Protein AF-0000000080703141 (afdb_homodimer)

InterPro domains:
  IPR023451 Thymidylate synthase/dCMP hydroxymethylase domain [PF00303] (3-202)
  IPR036926 Thymidylate synthase/dCMP hydroxymethylase superfamily [G3DSA:3.30.572.10] (2-92)
  IPR036926 Thymidylate synthase/dCMP hydroxymethylase superfamily [G3DSA:3.30.572.10] (93-211)
  IPR036926 Thymidylate synthase/dCMP hydroxymethylase superfamily [SSF55831] (1-202)
  IPR045097 Thymidylate synthase/dCMP hydroxymethylase [PTHR11548] (96-200)

Secondary structure (DSSP, 8-state):
--HHHHHHHHHHHHPEEE--TT--EEEEEEEEEEE-HHHHHHHHHHS---HHHHHHHHHHHHTT---HHHHHHTT--THHHH-HHHHHHHHHHHTTHHHHHHHHHHH----TT-EEE---SS---S---SEEEEEEEEETTEEEEEEEESSEETTTHHHHHHHHHHHHHHTSSS-EEEEEEEEEEEEEEGGGHHHHHHHHTT-TT--PPP--/--HHHHHHHHHHHHPEEE--TT--EEEEEEEEEEE-HHHHHHHHHHS---HHHHHHHHHHHHTT---HHHHHHTT--THHHH-HHHHHHHHHHHTTHHHHHHHHHHH----TT-EEE---SS---S---SEEEEEEEEETTEEEEEEEESSEETTTHHHHHHHHHHHHHHTSSS-EEEEEEEEEEEEEEGGGHHHHHHHHTT-TT--PPP--

Organism: NCBI:txid868129

pLDDT: mean 88.82, std 12.3, range [45.34, 98.88]

Radius of gyration: 21.4 Å; Cα contacts (8 Å, |Δi|>4): 773; chains: 2; bounding box: 47×64×56 Å

Structure (mmCIF, N/CA/C/O backbone):
data_AF-0000000080703141-model_v1
#
loop_
_entity.id
_entity.type
_entity.pdbx_descripti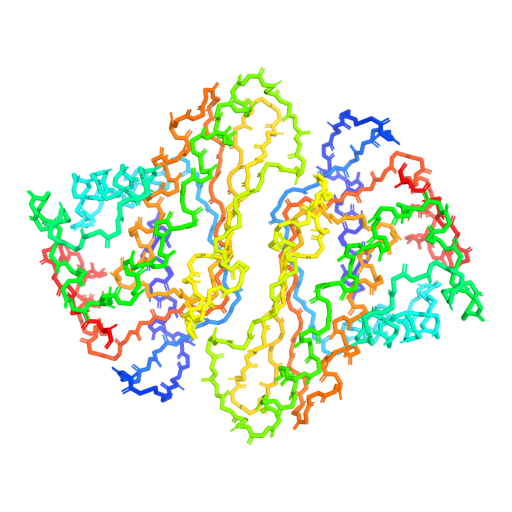on
1 polymer 'Thymidylate synthase'
#
loop_
_atom_site.group_PDB
_atom_site.id
_atom_site.type_symbol
_atom_site.l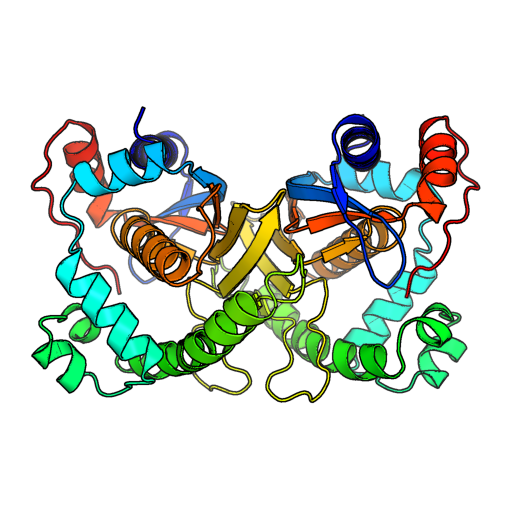abel_atom_id
_atom_site.label_alt_id
_atom_site.label_comp_id
_atom_site.label_asym_id
_atom_site.label_entity_id
_atom_site.label_seq_id
_atom_site.pdbx_PDB_ins_code
_atom_site.Cartn_x
_atom_site.Cartn_y
_atom_site.Cartn_z
_atom_site.occupancy
_atom_site.B_iso_or_equiv
_atom_site.auth_seq_id
_atom_site.auth_comp_id
_atom_site.auth_asym_id
_atom_site.auth_atom_id
_atom_site.pdbx_PDB_model_num
ATOM 1 N N . MET A 1 1 ? 0.731 23.016 -11.422 1 76.44 1 MET A N 1
ATOM 2 C CA . MET A 1 1 ? -0.541 22.891 -10.719 1 76.44 1 MET A CA 1
ATOM 3 C C . MET A 1 1 ? -0.381 22.062 -9.453 1 76.44 1 MET A C 1
ATOM 5 O O . MET A 1 1 ? 0.388 21.094 -9.43 1 76.44 1 MET A O 1
ATOM 9 N N . ASN A 1 2 ? -0.905 22.594 -8.273 1 91.88 2 ASN A N 1
ATOM 10 C CA . ASN A 1 2 ? -0.81 21.953 -6.969 1 91.88 2 ASN A CA 1
ATOM 11 C C . ASN A 1 2 ? -1.52 20.594 -6.953 1 91.88 2 ASN A C 1
ATOM 13 O O . ASN A 1 2 ? -2.746 20.547 -7.043 1 91.88 2 ASN A O 1
ATOM 17 N N . LYS A 1 3 ? -0.773 19.5 -6.887 1 95.69 3 LYS A N 1
ATOM 18 C CA . LYS A 1 3 ? -1.3 18.141 -7.004 1 95.69 3 LYS A CA 1
ATOM 19 C C . LYS A 1 3 ? -2.262 17.828 -5.859 1 95.69 3 LYS A C 1
ATOM 21 O O . LYS A 1 3 ? -3.152 16.984 -6.008 1 95.69 3 LYS A O 1
ATOM 26 N N . TYR A 1 4 ? -1.999 18.453 -4.758 1 94.88 4 TYR A N 1
ATOM 27 C CA . TYR A 1 4 ? -2.93 18.297 -3.646 1 94.88 4 TYR A CA 1
ATOM 28 C C . TYR A 1 4 ? -4.289 18.906 -3.984 1 94.88 4 TYR A C 1
ATOM 30 O O . TYR A 1 4 ? -5.328 18.281 -3.744 1 94.88 4 TYR A O 1
ATOM 38 N N . TYR A 1 5 ? -4.293 20.062 -4.516 1 95 5 TYR A N 1
ATOM 39 C CA . TYR A 1 5 ? -5.539 20.688 -4.926 1 95 5 TYR A CA 1
ATOM 40 C C . TYR A 1 5 ? -6.242 19.875 -6.004 1 95 5 TYR A C 1
ATOM 42 O O . TYR A 1 5 ? -7.473 19.797 -6.035 1 95 5 TYR A O 1
ATOM 50 N N . GLN A 1 6 ? -5.484 19.297 -6.84 1 96.81 6 GLN A N 1
ATOM 51 C CA . GLN A 1 6 ? -6.066 18.469 -7.895 1 96.81 6 GLN A CA 1
ATOM 52 C C . GLN A 1 6 ? -6.832 17.297 -7.309 1 96.81 6 GLN A C 1
ATOM 54 O O . GLN A 1 6 ? -7.906 16.938 -7.797 1 96.81 6 GLN A O 1
ATOM 59 N N . ILE A 1 7 ? -6.23 16.641 -6.297 1 97.38 7 ILE A N 1
ATOM 60 C CA . ILE A 1 7 ? -6.902 15.508 -5.676 1 97.38 7 ILE A CA 1
ATOM 61 C C . ILE A 1 7 ? -8.18 15.977 -4.988 1 97.38 7 ILE A C 1
ATOM 63 O O . ILE A 1 7 ? -9.211 15.305 -5.055 1 97.38 7 ILE A O 1
ATOM 67 N N . LEU A 1 8 ? -8.117 17.109 -4.281 1 96.75 8 LEU A N 1
ATOM 68 C CA . LEU A 1 8 ? -9.312 17.656 -3.654 1 96.75 8 LEU A CA 1
ATOM 69 C C . LEU A 1 8 ? -10.406 17.906 -4.691 1 96.75 8 LEU A C 1
ATOM 71 O O . LEU A 1 8 ? -11.555 17.516 -4.488 1 96.75 8 LEU A O 1
ATOM 75 N N . ASP A 1 9 ? -10.023 18.531 -5.727 1 97.81 9 ASP A N 1
ATOM 76 C CA . ASP A 1 9 ? -10.969 18.844 -6.793 1 97.81 9 ASP A CA 1
ATOM 77 C C . ASP A 1 9 ? -11.57 17.562 -7.383 1 97.81 9 ASP A C 1
ATOM 79 O O . ASP A 1 9 ? -12.766 17.516 -7.672 1 97.81 9 ASP A O 1
ATOM 83 N N . LYS A 1 10 ? -10.742 16.578 -7.594 1 98.5 10 LYS A N 1
ATOM 84 C CA . LYS A 1 10 ? -11.203 15.312 -8.133 1 98.5 10 LYS A CA 1
ATOM 85 C C . LYS A 1 10 ? -12.242 14.672 -7.223 1 98.5 10 LYS A C 1
ATOM 87 O O . LYS A 1 10 ? -13.266 14.156 -7.695 1 98.5 10 LYS A O 1
ATOM 92 N N . ILE A 1 11 ? -11.977 14.672 -5.93 1 98.31 11 ILE A N 1
ATOM 93 C CA . ILE A 1 11 ? -12.922 14.109 -4.973 1 98.31 11 ILE A CA 1
ATOM 94 C C . ILE A 1 11 ? -14.25 14.867 -5.051 1 98.31 11 ILE A C 1
ATOM 96 O O . ILE A 1 11 ? -15.32 14.258 -5.051 1 98.31 11 ILE A O 1
ATOM 100 N N . LEU A 1 12 ? -14.172 16.203 -5.098 1 97.94 12 LEU A N 1
ATOM 101 C CA . LEU A 1 12 ? -15.375 17.016 -5.137 1 97.94 12 LEU A C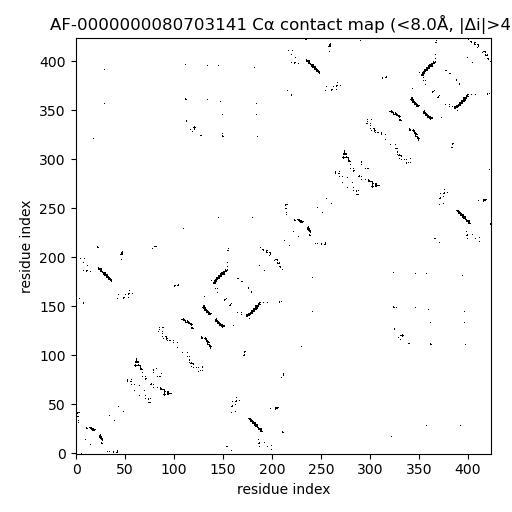A 1
ATOM 102 C C . LEU A 1 12 ? -16.203 16.719 -6.387 1 97.94 12 LEU A C 1
ATOM 104 O O . LEU A 1 12 ? -17.422 16.672 -6.328 1 97.94 12 LEU A O 1
ATOM 108 N N . LYS A 1 13 ? -15.602 16.469 -7.457 1 98 13 LYS A N 1
ATOM 109 C CA . LYS A 1 13 ? -16.281 16.344 -8.75 1 98 13 LYS A CA 1
ATOM 110 C C . LYS A 1 13 ? -16.688 14.898 -9.008 1 98 13 LYS A C 1
ATOM 112 O O . LYS A 1 13 ? -17.734 14.656 -9.609 1 98 13 LYS A O 1
ATOM 117 N N . GLN A 1 14 ? -15.852 13.961 -8.57 1 98 14 GLN A N 1
ATOM 118 C CA . GLN A 1 14 ? -16.062 12.586 -9.008 1 98 14 GLN A CA 1
ATOM 119 C C . GLN A 1 14 ? -16.312 11.656 -7.824 1 98 14 GLN A C 1
ATOM 121 O O . GLN A 1 14 ? -16.625 10.484 -8.008 1 98 14 GLN A O 1
ATOM 126 N N . GLY A 1 15 ? -16.109 12.125 -6.617 1 97.56 15 GLY A N 1
ATOM 127 C CA . GLY A 1 15 ? -16.25 11.281 -5.441 1 97.56 15 GLY A CA 1
ATOM 128 C C . GLY A 1 15 ? -17.656 10.742 -5.258 1 97.56 15 GLY A C 1
ATOM 129 O O . GLY A 1 15 ? -18.625 11.43 -5.543 1 97.56 15 GLY A O 1
ATOM 130 N N . LYS A 1 16 ? -17.797 9.547 -4.84 1 96.12 16 LYS A N 1
ATOM 131 C CA . LYS A 1 16 ? -19.062 8.945 -4.457 1 96.12 16 LYS A CA 1
ATOM 132 C C . LYS A 1 16 ? -19.359 9.188 -2.979 1 96.12 16 LYS A C 1
ATOM 134 O O . LYS A 1 16 ? -18.453 9.406 -2.186 1 96.12 16 LYS A O 1
ATOM 139 N N . ILE A 1 17 ? -20.609 9.062 -2.697 1 94.12 17 ILE A N 1
ATOM 140 C CA . ILE A 1 17 ? -21.016 9.344 -1.323 1 94.12 17 ILE A CA 1
ATOM 141 C C . ILE A 1 17 ? -21.141 8.031 -0.549 1 94.12 17 ILE A C 1
ATOM 143 O O . ILE A 1 17 ? -21.672 7.043 -1.065 1 94.12 17 ILE A O 1
ATOM 147 N N . GLN A 1 18 ? -20.562 8.016 0.561 1 90.75 18 GLN A N 1
ATOM 148 C CA . GLN A 1 18 ? -20.703 6.898 1.492 1 90.75 18 GLN A CA 1
ATOM 149 C C . GLN A 1 18 ? -21.188 7.383 2.857 1 90.75 18 GLN A C 1
ATOM 151 O O . GLN A 1 18 ? -20.703 8.391 3.369 1 90.75 18 GLN A O 1
ATOM 156 N N . ASP A 1 19 ? -22.125 6.641 3.34 1 84.69 19 ASP A N 1
ATOM 157 C CA . ASP A 1 19 ? -22.562 6.918 4.707 1 84.69 19 ASP A CA 1
ATOM 158 C C . ASP A 1 19 ? -21.547 6.402 5.719 1 84.69 19 ASP A C 1
ATOM 160 O O . ASP A 1 19 ? -20.984 5.316 5.551 1 84.69 19 ASP A O 1
ATOM 164 N N . ASN A 1 20 ? -21.266 7.207 6.621 1 77.06 20 ASN A N 1
ATOM 165 C CA . ASN A 1 20 ? -20.312 6.852 7.668 1 77.06 20 ASN A CA 1
ATOM 166 C C . ASN A 1 20 ? -20.781 7.328 9.039 1 77.06 20 ASN A C 1
ATOM 168 O O . ASN A 1 20 ? -21.578 8.266 9.133 1 77.06 20 ASN A O 1
ATOM 172 N N . LYS A 1 21 ? -20.359 6.625 10.078 1 71.19 21 LYS A N 1
ATOM 173 C CA . LYS A 1 21 ? -20.734 6.957 11.445 1 71.19 21 LYS A CA 1
ATOM 174 C C . LYS A 1 21 ? -20.344 8.391 11.797 1 71.19 21 LYS A C 1
ATOM 176 O O . LYS A 1 21 ? -21.094 9.094 12.469 1 71.19 21 LYS A O 1
ATOM 181 N N . LYS A 1 22 ? -19.234 8.875 11.336 1 70.19 22 LYS A N 1
ATOM 182 C CA . LYS A 1 22 ? -18.703 10.188 11.688 1 70.19 22 LYS A CA 1
ATOM 183 C C . LYS A 1 22 ? -19.203 11.258 10.734 1 70.19 22 LYS A C 1
ATOM 185 O O . LYS A 1 22 ? -18.812 12.422 10.828 1 70.19 22 LYS A O 1
ATOM 190 N N . GLY A 1 23 ? -20.062 10.805 9.797 1 78.69 23 GLY A N 1
ATOM 191 C CA . GLY A 1 23 ? -20.547 11.688 8.75 1 78.69 23 GLY A CA 1
ATOM 192 C C . GLY A 1 23 ? -20.297 11.156 7.352 1 78.69 23 GLY A C 1
ATOM 193 O O . GLY A 1 23 ? -19.312 10.445 7.125 1 78.69 23 GLY A O 1
ATOM 194 N N . ASN A 1 24 ? -21.156 11.609 6.535 1 91 24 ASN A N 1
ATOM 195 C CA . ASN A 1 24 ? -21 11.18 5.152 1 91 24 ASN A CA 1
ATOM 196 C C . ASN A 1 24 ? -19.688 11.656 4.551 1 91 24 ASN A C 1
ATOM 198 O O . ASN A 1 24 ? -19.156 12.695 4.957 1 91 24 ASN A O 1
ATOM 202 N N . ILE A 1 25 ? -19.172 10.852 3.693 1 94.44 25 ILE A N 1
ATOM 203 C CA . ILE A 1 25 ? -17.922 11.227 3.029 1 94.44 25 ILE A CA 1
ATOM 204 C C . ILE A 1 25 ? -18.109 11.156 1.516 1 94.44 25 ILE A C 1
ATOM 206 O O . ILE A 1 25 ? -18.953 10.414 1.02 1 94.44 25 ILE A O 1
ATOM 210 N N . HIS A 1 26 ? -17.406 12.039 0.833 1 97.06 26 HIS A N 1
ATOM 211 C CA . HIS A 1 26 ? -17.125 11.867 -0.587 1 97.06 26 HIS A CA 1
ATOM 212 C C . HIS A 1 26 ? -15.773 11.195 -0.805 1 97.06 26 HIS A C 1
ATOM 214 O O . HIS A 1 26 ? -14.734 11.719 -0.393 1 97.06 26 HIS A O 1
ATOM 220 N N . TYR A 1 27 ? -15.82 10.016 -1.486 1 97.44 27 TYR A N 1
ATOM 221 C CA . TYR A 1 27 ? -14.578 9.242 -1.479 1 97.44 27 TYR A CA 1
ATOM 222 C C . TYR A 1 27 ? -14.203 8.805 -2.889 1 97.44 27 TYR A C 1
ATOM 224 O O . TYR A 1 27 ? -15.055 8.742 -3.777 1 97.44 27 TYR A O 1
ATOM 232 N N . LEU A 1 28 ? -12.984 8.648 -3.115 1 98.06 28 LEU A N 1
ATOM 233 C CA . LEU A 1 28 ? -12.375 7.914 -4.219 1 98.06 28 LEU A CA 1
ATOM 234 C C . LEU A 1 28 ? -11.531 6.754 -3.703 1 98.06 28 LEU A C 1
ATOM 236 O O . LEU A 1 28 ? -11.016 6.801 -2.584 1 98.06 28 LEU A O 1
ATOM 240 N N . LEU A 1 29 ? -11.508 5.664 -4.504 1 98.25 29 LEU A N 1
ATOM 241 C CA . LEU A 1 29 ? -10.727 4.5 -4.105 1 98.25 29 LEU A CA 1
ATOM 242 C C . LEU A 1 29 ? -9.5 4.34 -5 1 98.25 29 LEU A C 1
ATOM 244 O O . LEU A 1 29 ? -9.555 4.641 -6.195 1 98.25 29 LEU A O 1
ATOM 248 N N . ASN A 1 30 ? -8.375 3.906 -4.387 1 98.38 30 ASN A N 1
ATOM 249 C CA . ASN A 1 30 ? -7.172 3.465 -5.082 1 98.38 30 ASN A CA 1
ATOM 250 C C . ASN A 1 30 ? -6.555 4.594 -5.902 1 98.38 30 ASN A C 1
ATOM 252 O O . ASN A 1 30 ? -6.148 4.383 -7.047 1 98.38 30 ASN A O 1
ATOM 256 N N . GLU A 1 31 ? -6.547 5.805 -5.359 1 98.62 31 GLU A N 1
ATOM 257 C CA . GLU A 1 31 ? -5.816 6.906 -5.977 1 98.62 31 GLU A CA 1
ATOM 258 C C . GLU A 1 31 ? -4.324 6.82 -5.672 1 98.62 31 GLU A C 1
ATOM 260 O O . GLU A 1 31 ? -3.924 6.285 -4.637 1 98.62 31 GLU A O 1
ATOM 265 N N . GLN A 1 32 ? -3.553 7.219 -6.598 1 98.62 32 GLN A N 1
ATOM 266 C CA . GLN A 1 32 ? -2.113 7.316 -6.379 1 98.62 32 GLN A CA 1
ATOM 267 C C . GLN A 1 32 ? -1.623 8.75 -6.57 1 98.62 32 GLN A C 1
ATOM 269 O O . GLN A 1 32 ? -1.967 9.398 -7.559 1 98.62 32 GLN A O 1
ATOM 274 N N . LEU A 1 33 ? -0.915 9.273 -5.621 1 98.31 33 LEU A N 1
ATOM 275 C CA . LEU A 1 33 ? -0.336 10.617 -5.648 1 98.31 33 LEU A CA 1
ATOM 276 C C . LEU A 1 33 ? 1.188 10.547 -5.648 1 98.31 33 LEU A C 1
ATOM 278 O O . LEU A 1 33 ? 1.797 10.156 -4.652 1 98.31 33 LEU A O 1
ATOM 282 N N . SER A 1 34 ? 1.793 10.883 -6.758 1 98.31 34 SER A N 1
ATOM 283 C CA . SER A 1 34 ? 3.246 10.93 -6.891 1 98.31 34 SER A CA 1
ATOM 284 C C . SER A 1 34 ? 3.762 12.359 -6.859 1 98.31 34 SER A C 1
ATOM 286 O O . SER A 1 34 ? 3.389 13.18 -7.703 1 98.31 34 SER A O 1
ATOM 288 N N . LEU A 1 35 ? 4.629 12.641 -5.953 1 98.56 35 LEU A N 1
ATOM 289 C CA . LEU A 1 35 ? 5.07 14.008 -5.695 1 98.56 35 LEU A CA 1
ATOM 290 C C . LEU A 1 35 ? 6.578 14.133 -5.867 1 98.56 35 LEU A C 1
ATOM 292 O O . LEU A 1 35 ? 7.344 13.391 -5.25 1 98.56 35 LEU A O 1
ATOM 296 N N . LEU A 1 36 ? 6.957 15.078 -6.77 1 98.25 36 LEU A N 1
ATOM 297 C CA . LEU A 1 36 ? 8.352 15.5 -6.852 1 98.25 36 LEU A CA 1
ATOM 298 C C . LEU A 1 36 ? 8.648 16.609 -5.855 1 98.25 36 LEU A C 1
ATOM 300 O O . LEU A 1 36 ? 7.723 17.203 -5.281 1 98.25 36 LEU A O 1
ATOM 304 N N . PRO A 1 37 ? 9.922 16.812 -5.582 1 97.5 37 PRO A N 1
ATOM 305 C CA . PRO A 1 37 ? 10.266 17.859 -4.613 1 97.5 37 PRO A CA 1
ATOM 306 C C . PRO A 1 37 ? 9.578 19.188 -4.91 1 97.5 37 PRO A C 1
ATOM 308 O O . PRO A 1 37 ? 9.125 19.875 -3.986 1 97.5 37 PRO A O 1
ATOM 311 N N . ALA A 1 38 ? 9.43 19.531 -6.152 1 96.5 38 ALA A N 1
ATOM 312 C CA . ALA A 1 38 ? 8.758 20.781 -6.516 1 96.5 38 ALA A CA 1
ATOM 313 C C . ALA A 1 38 ? 7.289 20.75 -6.109 1 96.5 38 ALA A C 1
ATOM 315 O O . ALA A 1 38 ? 6.738 21.766 -5.676 1 96.5 38 ALA A O 1
ATOM 316 N N . ASP A 1 39 ? 6.645 19.641 -6.246 1 97 39 ASP A N 1
ATOM 317 C CA . ASP A 1 39 ? 5.25 19.484 -5.832 1 97 39 ASP A CA 1
ATOM 318 C C . ASP A 1 39 ? 5.102 19.672 -4.324 1 97 39 ASP A C 1
ATOM 320 O O . ASP A 1 39 ? 4.121 20.266 -3.865 1 97 39 ASP A O 1
ATOM 324 N N . LEU A 1 40 ? 6.039 19.125 -3.578 1 96.19 40 LEU A N 1
ATOM 325 C CA . LEU A 1 40 ? 6.016 19.25 -2.125 1 96.19 40 LEU A CA 1
ATOM 326 C C . LEU A 1 40 ? 6.086 20.719 -1.704 1 96.19 40 LEU A C 1
ATOM 328 O O . LEU A 1 40 ? 5.34 21.156 -0.822 1 96.19 40 LEU A O 1
ATOM 332 N N . LEU A 1 41 ? 6.953 21.438 -2.33 1 92.94 41 LEU A N 1
ATOM 333 C CA . LEU A 1 41 ? 7.078 22.859 -2.041 1 92.94 41 LEU A CA 1
ATOM 334 C C . LEU A 1 41 ? 5.754 23.578 -2.281 1 92.94 41 LEU A C 1
ATOM 336 O O . LEU A 1 41 ? 5.328 24.391 -1.456 1 92.94 41 LEU A O 1
ATOM 340 N N . ASP A 1 42 ? 5.133 23.266 -3.396 1 92.25 42 ASP A N 1
ATOM 341 C CA . ASP A 1 42 ? 3.838 23.859 -3.73 1 92.25 42 ASP A CA 1
ATOM 342 C C . ASP A 1 42 ? 2.797 23.547 -2.66 1 92.25 42 ASP A C 1
ATOM 344 O O . ASP A 1 42 ? 2.006 24.406 -2.279 1 92.25 42 ASP A O 1
ATOM 348 N N . ILE A 1 43 ? 2.812 22.359 -2.17 1 92.69 43 ILE A N 1
ATOM 349 C CA . ILE A 1 43 ? 1.835 21.906 -1.188 1 92.69 43 ILE A CA 1
ATOM 350 C C . ILE A 1 43 ? 2.088 22.594 0.151 1 92.69 43 ILE A C 1
ATOM 352 O O . ILE A 1 43 ? 1.153 23.078 0.794 1 92.69 43 ILE A O 1
ATOM 356 N N . PHE A 1 44 ? 3.316 22.672 0.509 1 90.44 44 PHE A N 1
ATOM 357 C CA . PHE A 1 44 ? 3.658 23.203 1.82 1 90.44 44 PHE A CA 1
ATOM 358 C C . PHE A 1 44 ? 3.457 24.719 1.854 1 90.44 44 PHE A C 1
ATOM 360 O O . PHE A 1 44 ? 3.188 25.281 2.912 1 90.44 44 PHE A O 1
ATOM 367 N N . GLU A 1 45 ? 3.578 25.406 0.775 1 83.5 45 GLU A N 1
ATOM 368 C CA . GLU A 1 45 ? 3.43 26.859 0.713 1 83.5 45 GLU A CA 1
ATOM 369 C C . GLU A 1 45 ? 1.964 27.25 0.562 1 83.5 45 GLU A C 1
ATOM 371 O O . GLU A 1 45 ? 1.611 28.422 0.74 1 83.5 45 GLU A O 1
ATOM 376 N N . SER A 1 46 ? 1.334 26.406 -0.015 1 71.94 46 SER A N 1
ATOM 377 C CA . SER A 1 46 ? -0.039 26.812 -0.291 1 71.94 46 SER A CA 1
ATOM 378 C C . SER A 1 46 ? -0.814 27.047 1.001 1 71.94 46 SER A C 1
ATOM 380 O O . SER A 1 46 ? -1.476 28.078 1.154 1 71.94 46 SER A O 1
ATOM 382 N N . HIS A 1 47 ? -1.353 26.031 1.799 1 65.5 47 HIS A N 1
ATOM 383 C CA . HIS A 1 47 ? -2.262 26.422 2.869 1 65.5 47 HIS A CA 1
ATOM 384 C C . HIS A 1 47 ? -1.965 25.656 4.152 1 65.5 47 HIS A C 1
ATOM 386 O O . HIS A 1 47 ? -1.637 24.469 4.113 1 65.5 47 HIS A O 1
ATOM 392 N N . GLY A 1 48 ? -2.008 26.359 5.238 1 72.44 48 GLY A N 1
ATOM 393 C CA . GLY A 1 48 ? -2.283 26.312 6.664 1 72.44 48 GLY A CA 1
ATOM 394 C C . GLY A 1 48 ? -1.769 25.047 7.324 1 72.44 48 GLY A C 1
ATOM 395 O O . GLY A 1 48 ? -2.271 24.625 8.375 1 72.44 48 GLY A O 1
ATOM 396 N N . ILE A 1 49 ? -0.676 24.391 6.609 1 82.19 49 ILE A N 1
ATOM 397 C CA . ILE A 1 49 ? -0.167 23.203 7.297 1 82.19 49 ILE A CA 1
ATOM 398 C C . ILE A 1 49 ? 0.599 23.625 8.547 1 82.19 49 ILE A C 1
ATOM 400 O O . ILE A 1 49 ? 1.386 24.578 8.516 1 82.19 49 ILE A O 1
ATOM 404 N N . ALA A 1 50 ? 0.258 23.031 9.648 1 87.25 50 ALA A N 1
ATOM 405 C CA . ALA A 1 50 ? 0.903 23.328 10.922 1 87.25 50 ALA A CA 1
ATOM 406 C C . ALA A 1 50 ? 2.287 22.688 11 1 87.25 50 ALA A C 1
ATOM 408 O O . ALA A 1 50 ? 2.527 21.828 11.844 1 87.25 50 ALA A O 1
ATOM 409 N N . ARG A 1 51 ? 3.23 23.234 10.273 1 92 51 ARG A N 1
ATOM 410 C CA . ARG A 1 51 ? 4.531 22.609 10.055 1 92 51 ARG A CA 1
ATOM 411 C C . ARG A 1 51 ? 5.273 22.406 11.367 1 92 51 ARG A C 1
ATOM 413 O O . ARG A 1 51 ? 5.816 21.328 11.617 1 92 51 ARG A O 1
ATOM 420 N N . LYS A 1 52 ? 5.289 23.422 12.156 1 92.31 52 LYS A N 1
ATOM 421 C CA . LYS A 1 52 ? 6 23.328 13.422 1 92.31 52 LYS A CA 1
ATOM 422 C C . LYS A 1 52 ? 5.391 22.234 14.312 1 92.31 52 LYS A C 1
ATOM 424 O O . LYS A 1 52 ? 6.113 21.422 14.891 1 92.31 52 LYS A O 1
ATOM 429 N N . LYS A 1 53 ? 4.145 22.219 14.43 1 93.06 53 LYS A N 1
ATOM 430 C CA . LYS A 1 53 ? 3.451 21.219 15.25 1 93.06 53 LYS A CA 1
ATOM 431 C C . LYS A 1 53 ? 3.691 19.812 14.719 1 93.06 53 LYS A C 1
ATOM 433 O O . LYS A 1 53 ? 3.912 18.875 15.492 1 93.06 53 LYS A O 1
ATOM 438 N N . LEU A 1 54 ? 3.637 19.703 13.398 1 93.44 54 LEU A N 1
ATOM 439 C CA . LEU A 1 54 ? 3.818 18.391 12.797 1 93.44 54 LEU A CA 1
ATOM 440 C C . LEU A 1 54 ? 5.246 17.891 13 1 93.44 54 LEU A C 1
ATOM 442 O O . LEU A 1 54 ? 5.465 16.688 13.188 1 93.44 54 LEU A O 1
ATOM 446 N N . LYS A 1 55 ? 6.168 18.797 12.922 1 95.44 55 LYS A N 1
ATOM 447 C CA . LYS A 1 55 ? 7.547 18.438 13.227 1 95.44 55 LYS A CA 1
ATOM 448 C C . LYS A 1 55 ? 7.668 17.891 14.648 1 95.44 55 LYS A C 1
ATOM 450 O O . LYS A 1 55 ? 8.258 16.828 14.867 1 95.44 55 LYS A O 1
ATOM 455 N N . ASN A 1 56 ? 7.098 18.594 15.586 1 95.5 56 ASN A N 1
ATOM 456 C CA . ASN A 1 56 ? 7.121 18.156 16.984 1 95.5 56 ASN A CA 1
ATOM 457 C C . ASN A 1 56 ? 6.371 16.828 17.172 1 95.5 56 ASN A C 1
ATOM 459 O O . ASN A 1 56 ? 6.793 15.984 17.953 1 95.5 56 ASN A O 1
ATOM 463 N N . GLU A 1 57 ? 5.328 16.703 16.484 1 92.56 57 GLU A N 1
ATOM 464 C CA . GLU A 1 57 ? 4.531 15.484 16.578 1 92.56 57 GLU A CA 1
ATOM 465 C C . GLU A 1 57 ? 5.328 14.266 16.125 1 92.56 57 GLU A C 1
ATOM 467 O O . GLU A 1 57 ? 5.363 13.25 16.812 1 92.56 57 GLU A O 1
ATOM 472 N N . LEU A 1 58 ? 5.953 14.406 14.969 1 93.88 58 LEU A N 1
ATOM 473 C CA . LEU A 1 58 ? 6.758 13.289 14.477 1 93.88 58 LEU A CA 1
ATOM 474 C C . LEU A 1 58 ? 7.863 12.938 15.461 1 93.88 58 LEU A C 1
ATOM 476 O O . LEU A 1 58 ? 8.164 11.758 15.68 1 93.88 58 LEU A O 1
ATOM 480 N N . GLN A 1 59 ? 8.43 13.961 16.047 1 94.75 59 GLN A N 1
ATOM 481 C CA . GLN A 1 59 ? 9.469 13.719 17.031 1 94.75 59 GLN A CA 1
ATOM 482 C C . GLN A 1 59 ? 8.93 12.922 18.219 1 94.75 59 GLN A C 1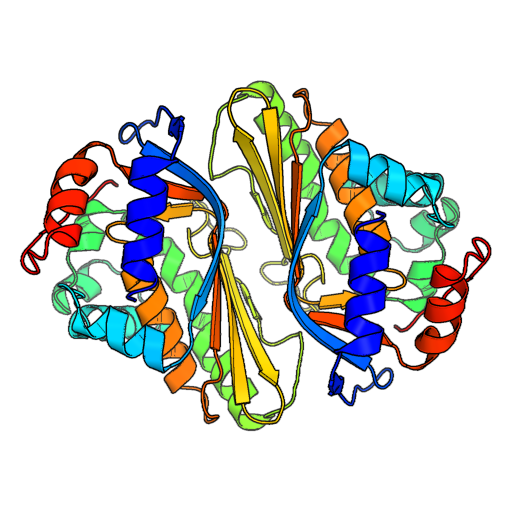
ATOM 484 O O . GLN A 1 59 ? 9.562 11.961 18.656 1 94.75 59 GLN A O 1
ATOM 489 N N . LEU A 1 60 ? 7.805 13.32 18.734 1 92.75 60 LEU A N 1
ATOM 490 C CA . LEU A 1 60 ? 7.184 12.609 19.844 1 92.75 60 LEU A CA 1
ATOM 491 C C . LEU A 1 60 ? 6.824 11.188 19.453 1 92.75 60 LEU A C 1
ATOM 493 O O . LEU A 1 60 ? 7 10.258 20.234 1 92.75 60 LEU A O 1
ATOM 497 N N . PHE A 1 61 ? 6.34 11.016 18.219 1 90.81 61 PHE A N 1
ATOM 498 C CA . PHE A 1 61 ? 6.043 9.68 17.719 1 90.81 61 PHE A CA 1
ATOM 499 C C . PHE A 1 61 ? 7.293 8.805 17.719 1 90.81 61 PHE A C 1
ATOM 501 O O . PHE A 1 61 ? 7.262 7.676 18.219 1 90.81 61 PHE A O 1
ATOM 508 N N . MET A 1 62 ? 8.336 9.336 17.25 1 92.38 62 MET A N 1
ATOM 509 C CA . MET A 1 62 ? 9.586 8.602 17.125 1 92.38 62 MET A CA 1
ATOM 510 C C . MET A 1 62 ? 10.156 8.234 18.484 1 92.38 62 MET A C 1
ATOM 512 O O . MET A 1 62 ? 10.875 7.242 18.625 1 92.38 62 MET A O 1
ATOM 516 N N . GLN A 1 63 ? 9.781 8.984 19.484 1 91.56 63 GLN A N 1
ATOM 517 C CA . GLN A 1 63 ? 10.234 8.727 20.844 1 91.56 63 GLN A CA 1
ATOM 518 C C . GLN A 1 63 ? 9.328 7.723 21.547 1 91.56 63 GLN A C 1
ATOM 520 O O . GLN A 1 63 ? 9.609 7.301 22.672 1 91.56 63 GLN A O 1
ATOM 525 N N . GLY A 1 64 ? 8.258 7.375 20.891 1 86.75 64 GLY A N 1
ATOM 526 C CA . GLY A 1 64 ? 7.312 6.438 21.469 1 86.75 64 GLY A CA 1
ATOM 527 C C . GLY A 1 64 ? 6.434 7.059 22.547 1 86.75 64 GLY A C 1
ATOM 528 O O . GLY A 1 64 ? 5.949 6.363 23.438 1 86.75 64 GLY A O 1
ATOM 529 N N . GLU A 1 65 ? 6.23 8.344 22.453 1 86.19 65 GLU A N 1
ATOM 530 C CA . GLU A 1 65 ? 5.426 9.039 23.453 1 86.19 65 GLU A CA 1
ATOM 531 C C . GLU A 1 65 ? 3.951 8.656 23.344 1 86.19 65 GLU A C 1
ATOM 533 O O . GLU A 1 65 ? 3.352 8.773 22.266 1 86.19 65 GLU A O 1
ATOM 538 N N . ARG A 1 66 ? 3.402 8.203 24.422 1 83 66 ARG A N 1
ATOM 539 C CA . ARG A 1 66 ? 2.021 7.734 24.375 1 83 66 ARG A CA 1
ATOM 540 C C . ARG A 1 66 ? 1.121 8.609 25.25 1 83 66 ARG A C 1
ATOM 542 O O . ARG A 1 66 ? -0.095 8.414 25.281 1 83 66 ARG A O 1
ATOM 549 N N . ASN A 1 67 ? 1.738 9.523 25.938 1 83.06 67 ASN A N 1
ATOM 550 C CA . ASN A 1 67 ? 0.982 10.391 26.828 1 83.06 67 ASN A CA 1
ATOM 551 C C . ASN A 1 67 ? 0.438 11.617 26.094 1 83.06 67 ASN A C 1
ATOM 553 O O . ASN A 1 67 ? 1.206 12.469 25.656 1 83.06 67 ASN A O 1
ATOM 557 N N . VAL A 1 68 ? -0.854 11.742 26.109 1 84.31 68 VAL A N 1
ATOM 558 C CA . VAL A 1 68 ? -1.538 12.828 25.406 1 84.31 68 VAL A CA 1
ATOM 559 C C . VAL A 1 68 ? -1.094 14.172 25.984 1 84.31 68 VAL A C 1
ATOM 561 O O . VAL A 1 68 ? -0.975 15.156 25.25 1 84.31 68 VAL A O 1
ATOM 564 N N . GLU A 1 69 ? -0.814 14.203 27.266 1 87.56 69 GLU A N 1
ATOM 565 C CA . GLU A 1 69 ? -0.412 15.445 27.922 1 87.56 69 GLU A CA 1
ATOM 566 C C . GLU A 1 69 ? 0.87 16 27.297 1 87.56 69 GLU A C 1
ATOM 568 O O . GLU A 1 69 ? 1.042 17.219 27.203 1 87.56 69 GLU A O 1
ATOM 573 N N . ARG A 1 70 ? 1.74 15.172 26.922 1 89.94 70 ARG A N 1
ATOM 574 C CA . ARG A 1 70 ? 2.998 15.602 26.312 1 89.94 70 ARG A CA 1
ATOM 575 C C . ARG A 1 70 ? 2.76 16.25 24.953 1 89.94 70 ARG A C 1
ATOM 577 O O . ARG A 1 70 ? 3.482 17.172 24.562 1 89.94 70 ARG A O 1
ATOM 584 N N . TYR A 1 71 ? 1.771 15.797 24.234 1 89.31 71 TYR A N 1
ATOM 585 C CA . TYR A 1 71 ? 1.396 16.406 22.969 1 89.31 71 TYR A CA 1
ATOM 586 C C . TYR A 1 71 ? 0.774 17.781 23.188 1 89.31 71 TYR A C 1
ATOM 588 O O . TYR A 1 71 ? 1.084 18.734 22.469 1 89.31 71 TYR A O 1
ATOM 596 N N . ARG A 1 72 ? 0.055 17.875 24.234 1 89.69 72 ARG A N 1
ATOM 597 C CA . ARG A 1 72 ? -0.532 19.172 24.594 1 89.69 72 ARG A CA 1
ATOM 598 C C . ARG A 1 72 ? 0.549 20.188 24.938 1 89.69 72 ARG A C 1
ATOM 600 O O . ARG A 1 72 ? 0.479 21.344 24.5 1 89.69 72 ARG A O 1
ATOM 607 N N . GLU A 1 73 ? 1.419 19.688 25.672 1 93.56 73 GLU A N 1
ATOM 608 C CA . GLU A 1 73 ? 2.523 20.547 26.062 1 93.56 73 GLU A CA 1
ATOM 609 C C . GLU A 1 73 ? 3.285 21.062 24.844 1 93.56 73 GLU A C 1
ATOM 611 O O . GLU A 1 73 ? 3.84 22.172 24.859 1 93.56 73 GLU A O 1
ATOM 616 N N . ALA A 1 74 ? 3.264 20.266 23.812 1 92.38 74 ALA A N 1
ATOM 617 C CA . ALA A 1 74 ? 3.941 20.656 22.578 1 92.38 74 ALA A CA 1
ATOM 618 C C . ALA A 1 74 ? 3.023 21.469 21.672 1 92.38 74 ALA A C 1
ATOM 620 O O . ALA A 1 74 ? 3.379 21.797 20.547 1 92.38 74 ALA A O 1
ATOM 621 N N . GLY A 1 75 ? 1.772 21.75 22.125 1 91.12 75 GLY A N 1
ATOM 622 C CA . GLY A 1 75 ? 0.825 22.562 21.391 1 91.12 75 GLY A CA 1
ATOM 623 C C . GLY A 1 75 ? -0.044 21.766 20.438 1 91.12 75 GLY A C 1
ATOM 624 O O . GLY A 1 75 ? -0.726 22.344 19.578 1 91.12 75 GLY A O 1
ATOM 625 N N . ILE A 1 76 ? 0.072 20.5 20.5 1 89.38 76 ILE A N 1
ATOM 626 C CA . ILE A 1 76 ? -0.703 19.625 19.641 1 89.38 76 ILE A CA 1
ATOM 627 C C . ILE A 1 76 ? -1.963 19.156 20.375 1 89.38 76 ILE A C 1
ATOM 629 O O . ILE A 1 76 ? -1.92 18.219 21.156 1 89.38 76 ILE A O 1
ATOM 633 N N . ASN A 1 77 ? -3.115 19.688 19.969 1 84.56 77 ASN A N 1
ATOM 634 C CA . ASN A 1 77 ? -4.324 19.484 20.766 1 84.56 77 ASN A CA 1
ATOM 635 C C . ASN A 1 77 ? -5.305 18.547 20.062 1 84.56 77 ASN A C 1
ATOM 637 O O . ASN A 1 77 ? -6.32 18.156 20.625 1 84.56 77 ASN A O 1
ATOM 641 N N . TRP A 1 78 ? -4.961 18.266 18.859 1 81.06 78 TRP A N 1
ATOM 642 C CA . TRP A 1 78 ? -5.961 17.484 18.125 1 81.06 78 TRP A CA 1
ATOM 643 C C . TRP A 1 78 ? -6.043 16.062 18.656 1 81.06 78 TRP A C 1
ATOM 645 O O . TRP A 1 78 ? -7.031 15.359 18.422 1 81.06 78 TRP A O 1
ATOM 655 N N . TRP A 1 79 ? -5.203 15.586 19.422 1 79.56 79 TRP A N 1
ATOM 656 C CA . TRP A 1 79 ? -5.25 14.25 19.984 1 79.56 79 TRP A CA 1
ATOM 657 C C . TRP A 1 79 ? -6.234 14.188 21.156 1 79.56 79 TRP A C 1
ATOM 659 O O . TRP A 1 79 ? -6.613 13.102 21.594 1 79.56 79 TRP A O 1
ATOM 669 N N . ASP A 1 80 ? -6.629 15.359 21.625 1 74.19 80 ASP A N 1
ATOM 670 C CA . ASP A 1 80 ? -7.684 15.391 22.625 1 74.19 80 ASP A CA 1
ATOM 671 C C . ASP A 1 80 ? -8.992 14.836 22.062 1 74.19 80 ASP A C 1
ATOM 673 O O . ASP A 1 80 ? -9.82 14.312 22.812 1 74.19 80 ASP A O 1
ATOM 677 N N . TYR A 1 81 ? -9.125 15.078 20.844 1 65.88 81 TYR A N 1
ATOM 678 C CA . TYR A 1 81 ? -10.375 14.688 20.203 1 65.88 81 TYR A CA 1
ATOM 679 C C . TYR A 1 81 ? -10.266 13.281 19.609 1 65.88 81 TYR A C 1
ATOM 681 O O . TYR A 1 81 ? -11.234 12.523 19.609 1 65.88 81 TYR A O 1
ATOM 689 N N . CYS A 1 82 ? -9.188 13.25 18.828 1 58.12 82 CYS A N 1
ATOM 690 C CA . CYS A 1 82 ? -9 12.078 17.984 1 58.12 82 CYS A CA 1
ATOM 691 C C . CYS A 1 82 ? -8.664 10.844 18.828 1 58.12 82 CYS A C 1
ATOM 693 O O . CYS A 1 82 ? -8.82 9.711 18.359 1 58.12 82 CYS A O 1
ATOM 695 N N . GLY A 1 83 ? -8.141 10.688 19.906 1 57.06 83 GLY A N 1
ATOM 696 C CA . GLY A 1 83 ? -7.949 9.273 20.188 1 57.06 83 GLY A CA 1
ATOM 697 C C . GLY A 1 83 ? -7.004 9.016 21.344 1 57.06 83 GLY A C 1
ATOM 698 O O . GLY A 1 83 ? -5.789 9.18 21.203 1 57.06 83 GLY A O 1
ATOM 699 N N . SER A 1 84 ? -7.422 9.211 22.609 1 57.62 84 SER A N 1
ATOM 700 C CA . SER A 1 84 ? -6.602 8.492 23.578 1 57.62 84 SER A CA 1
ATOM 701 C C . SER A 1 84 ? -6.199 7.117 23.047 1 57.62 84 SER A C 1
ATOM 703 O O . SER A 1 84 ? -5.062 6.684 23.234 1 57.62 84 SER A O 1
ATOM 705 N N . ILE A 1 85 ? -7.09 6.719 22.266 1 59.56 85 ILE A N 1
ATOM 706 C CA . ILE A 1 85 ? -6.848 5.371 21.766 1 59.56 85 ILE A CA 1
ATOM 707 C C . ILE A 1 85 ? -5.805 5.414 20.641 1 59.56 85 ILE A C 1
ATOM 709 O O . ILE A 1 85 ? -4.895 4.586 20.609 1 59.56 85 ILE A O 1
ATOM 713 N N . LEU A 1 86 ? -5.879 6.477 19.844 1 62.84 86 LEU A N 1
ATOM 714 C CA . LEU A 1 86 ? -4.984 6.504 18.688 1 62.84 86 LEU A CA 1
ATOM 715 C C . LEU A 1 86 ? -3.568 6.879 19.109 1 62.84 86 LEU A C 1
ATOM 717 O O . LEU A 1 86 ? -2.598 6.309 18.609 1 62.84 86 LEU A O 1
ATOM 721 N N . VAL A 1 87 ? -3.609 7.777 20.031 1 62.53 87 VAL A N 1
ATOM 722 C CA . VAL A 1 87 ? -2.289 8.211 20.484 1 62.53 87 VAL A CA 1
ATOM 723 C C . VAL A 1 87 ? -1.566 7.047 21.156 1 62.53 87 VAL A C 1
ATOM 725 O O . VAL A 1 87 ? -0.336 6.969 21.125 1 62.53 87 VAL A O 1
ATOM 728 N N . ASN A 1 88 ? -2.338 6.191 21.641 1 61.06 88 ASN A N 1
ATOM 729 C CA . ASN A 1 88 ? -1.715 5.051 22.312 1 61.06 88 ASN A CA 1
ATOM 730 C C . ASN A 1 88 ? -1.159 4.051 21.297 1 61.06 88 ASN A C 1
ATOM 732 O O . ASN A 1 88 ? -0.245 3.287 21.625 1 61.06 88 ASN A O 1
ATOM 736 N N . SER A 1 89 ? -1.676 4.164 20.125 1 63.03 89 SER A N 1
ATOM 737 C CA . SER A 1 89 ? -1.291 3.111 19.203 1 63.03 89 SER A CA 1
ATOM 738 C C . SER A 1 89 ? -0.259 3.611 18.188 1 63.03 89 SER A C 1
ATOM 740 O O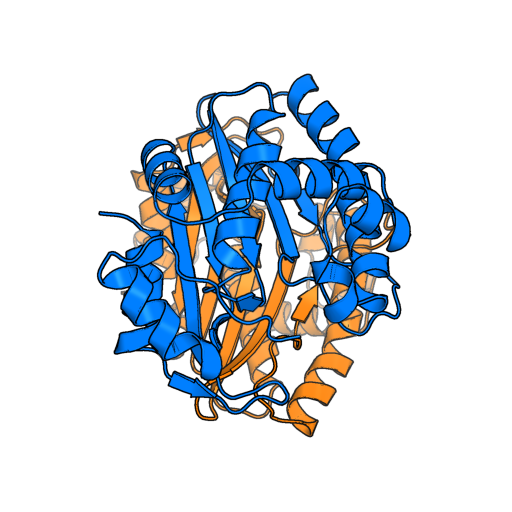 . SER A 1 89 ? 0.662 2.881 17.828 1 63.03 89 SER A O 1
ATOM 742 N N . TYR A 1 90 ? -0.252 4.918 17.953 1 64.81 90 TYR A N 1
ATOM 743 C CA . TYR A 1 90 ? 0.589 5.422 16.875 1 64.81 90 TYR A CA 1
ATOM 744 C C . TYR A 1 90 ? 2.062 5.355 17.266 1 64.81 90 TYR A C 1
ATOM 746 O O . TYR A 1 90 ? 2.898 4.926 16.469 1 64.81 90 TYR A O 1
ATOM 754 N N . PRO A 1 91 ? 2.299 5.777 18.469 1 57.34 91 PRO A N 1
ATOM 755 C CA . PRO A 1 91 ? 3.717 5.781 18.844 1 57.34 91 PRO A CA 1
ATOM 756 C C . PRO A 1 91 ? 4.34 4.391 18.812 1 57.34 91 PRO A C 1
ATOM 758 O O . PRO A 1 91 ? 5.523 4.246 18.484 1 57.34 91 PRO A O 1
ATOM 761 N N . THR A 1 92 ? 3.523 3.459 18.938 1 63.47 92 THR A N 1
ATOM 762 C CA . THR A 1 92 ? 4.043 2.096 18.938 1 63.47 92 THR A CA 1
ATOM 763 C C . THR A 1 92 ? 4.527 1.694 17.547 1 63.47 92 THR A C 1
ATOM 765 O O . THR A 1 92 ? 5.414 0.847 17.422 1 63.47 92 THR A O 1
ATOM 768 N N . TYR A 1 93 ? 4.055 2.547 16.656 1 74.5 93 TYR A N 1
ATOM 769 C CA . TYR A 1 93 ? 4.43 2.172 15.305 1 74.5 93 TYR A CA 1
ATOM 770 C C . TYR A 1 93 ? 5.664 2.941 14.844 1 74.5 93 TYR A C 1
ATOM 772 O O . TYR A 1 93 ? 6.484 2.42 14.086 1 74.5 93 TYR A O 1
ATOM 780 N N . PHE A 1 94 ? 5.859 4.105 15.422 1 86.12 94 PHE A N 1
ATOM 781 C CA . PHE A 1 94 ? 6.867 5.008 14.883 1 86.12 94 PHE A CA 1
ATOM 782 C C . PHE A 1 94 ? 8.188 4.855 15.625 1 86.12 94 PHE A C 1
ATOM 784 O O . PHE A 1 94 ? 9.227 5.352 15.18 1 86.12 94 PHE A O 1
ATOM 791 N N . GLU A 1 95 ? 8.133 4.105 16.703 1 86.56 95 GLU A N 1
ATOM 792 C CA . GLU A 1 95 ? 9.367 3.91 17.469 1 86.56 95 GLU A CA 1
ATOM 793 C C . GLU A 1 95 ? 10.414 3.174 16.641 1 86.56 95 GLU A C 1
ATOM 795 O O . GLU A 1 95 ? 11.609 3.277 16.922 1 86.56 95 GLU A O 1
ATOM 800 N N . LYS A 1 96 ? 10.023 2.502 15.695 1 88.38 96 LYS A N 1
ATOM 801 C CA . LYS A 1 96 ? 10.922 1.706 14.867 1 88.38 96 LYS A CA 1
ATOM 802 C C . LYS A 1 96 ? 11.531 2.549 13.75 1 88.38 96 LYS A C 1
ATOM 804 O O . LYS A 1 96 ? 12.445 2.102 13.055 1 88.38 96 LYS A O 1
ATOM 809 N N . LEU A 1 97 ? 11.102 3.734 13.586 1 93.81 97 LEU A N 1
ATOM 810 C CA . LEU A 1 97 ? 11.555 4.578 12.492 1 93.81 97 LEU A CA 1
ATOM 811 C C . LEU A 1 97 ? 13.008 5.004 12.695 1 93.81 97 LEU A C 1
ATOM 813 O O . LEU A 1 97 ? 13.828 4.887 11.781 1 93.81 97 LEU A O 1
ATOM 817 N N . PRO A 1 98 ? 13.398 5.449 13.922 1 95.44 98 PRO A N 1
ATOM 818 C CA . PRO A 1 98 ? 14.781 5.914 14.078 1 95.44 98 PRO A CA 1
ATOM 819 C C . PRO A 1 98 ? 15.805 4.828 13.773 1 95.44 98 PRO A C 1
ATOM 821 O O . PRO A 1 98 ? 16.734 5.059 13 1 95.44 98 PRO A O 1
ATOM 824 N N . PRO A 1 99 ? 15.641 3.67 14.352 1 94.81 99 PRO A N 1
ATOM 825 C CA . PRO A 1 99 ? 16.625 2.648 13.992 1 94.81 99 PRO A CA 1
ATOM 826 C C . PRO A 1 99 ? 16.578 2.295 12.508 1 94.81 99 PRO A C 1
ATOM 828 O O . PRO A 1 99 ? 17.609 1.955 11.922 1 94.81 99 PRO A O 1
ATOM 831 N N . LEU A 1 100 ? 15.484 2.312 11.875 1 94.56 100 LEU A N 1
ATOM 832 C CA . LEU A 1 100 ? 15.383 2.049 10.438 1 94.56 100 LEU A CA 1
ATOM 833 C C . LEU A 1 100 ? 16.141 3.104 9.641 1 94.56 100 LEU A C 1
ATOM 835 O O . LEU A 1 100 ? 16.906 2.77 8.734 1 94.56 100 LEU A O 1
ATOM 839 N N . ILE A 1 101 ? 15.922 4.328 9.961 1 97 101 ILE A N 1
ATOM 840 C CA . ILE A 1 101 ? 16.609 5.426 9.289 1 97 101 ILE A CA 1
ATOM 841 C C . ILE A 1 101 ? 18.109 5.273 9.461 1 97 101 ILE A C 1
ATOM 843 O O . ILE A 1 101 ? 18.875 5.434 8.5 1 97 101 ILE A O 1
ATOM 847 N N . ALA A 1 102 ? 18.516 4.988 10.656 1 97.38 102 ALA A N 1
ATOM 848 C CA . ALA A 1 102 ? 19.938 4.77 10.906 1 97.38 102 ALA A CA 1
ATOM 849 C C . ALA A 1 102 ? 20.484 3.656 10.016 1 97.38 102 ALA A C 1
ATOM 851 O O . ALA A 1 102 ? 21.578 3.781 9.453 1 97.38 102 ALA A O 1
ATOM 852 N N . LYS A 1 103 ? 19.75 2.623 9.945 1 96.31 103 LYS A N 1
ATOM 853 C CA . LYS A 1 103 ? 20.141 1.495 9.102 1 96.31 103 LYS A CA 1
ATOM 854 C C . LYS A 1 103 ? 20.281 1.916 7.645 1 96.31 103 LYS A C 1
ATOM 856 O O . LYS A 1 103 ? 21.281 1.58 6.984 1 96.31 103 LYS A O 1
ATOM 861 N N . ILE A 1 104 ? 19.359 2.615 7.098 1 96.81 104 ILE A N 1
ATOM 862 C CA . ILE A 1 104 ? 19.359 3.082 5.715 1 96.81 104 ILE A CA 1
ATOM 863 C C . ILE A 1 104 ? 20.594 3.967 5.48 1 96.81 104 ILE A C 1
ATOM 865 O O . ILE A 1 104 ? 21.297 3.795 4.492 1 96.81 104 ILE A O 1
ATOM 869 N N . ASN A 1 105 ? 20.828 4.883 6.371 1 97.81 105 ASN A N 1
ATOM 870 C CA . ASN A 1 105 ? 21.938 5.816 6.234 1 97.81 105 ASN A CA 1
ATOM 871 C C . ASN A 1 105 ? 23.281 5.098 6.289 1 97.81 105 ASN A C 1
ATOM 873 O O . ASN A 1 105 ? 24.25 5.52 5.645 1 97.81 105 ASN A O 1
ATOM 877 N N . HIS A 1 106 ? 23.281 4.082 7.039 1 97 106 HIS A N 1
ATOM 878 C CA . HIS A 1 106 ? 24.516 3.316 7.176 1 97 106 HIS A CA 1
ATOM 879 C C . HIS A 1 106 ? 24.766 2.459 5.941 1 97 106 HIS A C 1
ATOM 881 O O . HIS A 1 106 ? 25.875 2.457 5.398 1 97 106 HIS A O 1
ATOM 887 N N . GLU A 1 107 ? 23.75 1.772 5.48 1 93.5 107 GLU A N 1
ATOM 888 C CA . GLU A 1 107 ? 23.906 0.807 4.395 1 93.5 107 GLU A CA 1
ATOM 889 C C . GLU A 1 107 ? 23.891 1.498 3.033 1 93.5 107 GLU A C 1
ATOM 891 O O . GLU A 1 107 ? 24.625 1.109 2.125 1 93.5 107 GLU A O 1
ATOM 896 N N . LYS A 1 108 ? 23.016 2.396 2.869 1 91.44 108 LYS A N 1
ATOM 897 C CA . LYS A 1 108 ? 22.766 3.146 1.639 1 91.44 108 LYS A CA 1
ATOM 898 C C . LYS A 1 108 ? 22.688 2.215 0.433 1 91.44 108 LYS A C 1
ATOM 900 O O . LYS A 1 108 ? 23.328 2.461 -0.595 1 91.44 108 LYS A O 1
ATOM 905 N N . ARG A 1 109 ? 22.031 1.119 0.647 1 88.44 109 ARG A N 1
ATOM 906 C CA . ARG A 1 109 ? 21.812 0.15 -0.42 1 88.44 109 ARG A CA 1
ATOM 907 C C . ARG A 1 109 ? 20.359 0.176 -0.88 1 88.44 109 ARG A C 1
ATOM 909 O O . ARG A 1 109 ? 19.469 0.553 -0.116 1 88.44 109 ARG A O 1
ATOM 916 N N . ASN A 1 110 ? 20.25 -0.14 -2.176 1 87.56 110 ASN A N 1
ATOM 917 C CA . ASN A 1 110 ? 18.875 -0.316 -2.65 1 87.56 110 ASN A CA 1
ATOM 918 C C . ASN A 1 110 ? 18.266 -1.613 -2.131 1 87.56 110 ASN A C 1
ATOM 920 O O . ASN A 1 110 ? 18.625 -2.701 -2.588 1 87.56 110 ASN A O 1
ATOM 924 N N . SER A 1 111 ? 17.484 -1.514 -1.131 1 89.06 111 SER A N 1
ATOM 925 C CA . SER A 1 111 ? 16.859 -2.668 -0.491 1 89.06 111 SER A CA 1
ATOM 926 C C . SER A 1 111 ? 15.336 -2.549 -0.5 1 89.06 111 SER A C 1
ATOM 928 O O . SER A 1 111 ? 14.789 -1.468 -0.271 1 89.06 111 SER A O 1
ATOM 930 N N . LYS A 1 112 ? 14.719 -3.717 -0.726 1 89.44 112 LYS A N 1
ATOM 931 C CA . LYS A 1 112 ? 13.258 -3.771 -0.685 1 89.44 112 LYS A CA 1
ATOM 932 C C . LYS A 1 112 ? 12.758 -3.986 0.74 1 89.44 112 LYS A C 1
ATOM 934 O O . LYS A 1 112 ? 11.547 -4.004 0.982 1 89.44 112 LYS A O 1
ATOM 939 N N . ASN A 1 113 ? 13.727 -4.047 1.701 1 89.25 113 ASN A N 1
ATOM 940 C CA . ASN A 1 113 ? 13.359 -4.398 3.068 1 89.25 113 ASN A CA 1
ATOM 941 C C . ASN A 1 113 ? 13.32 -3.168 3.973 1 89.25 113 ASN A C 1
ATOM 943 O O . ASN A 1 113 ? 13.062 -3.283 5.172 1 89.25 113 ASN A O 1
ATOM 947 N N . TYR A 1 114 ? 13.633 -1.977 3.434 1 93.94 114 TYR A N 1
ATOM 948 C CA . TYR A 1 114 ? 13.508 -0.747 4.207 1 93.94 114 TYR A CA 1
ATOM 949 C C . TYR A 1 114 ? 12.047 -0.307 4.301 1 93.94 114 TYR A C 1
ATOM 951 O O . TYR A 1 114 ? 11.617 0.588 3.57 1 93.94 114 TYR A O 1
ATOM 959 N N . VAL A 1 115 ? 11.328 -0.987 5.188 1 93.19 115 VAL A N 1
ATOM 960 C CA . VAL A 1 115 ? 9.898 -0.714 5.301 1 93.19 115 VAL A CA 1
ATOM 961 C C . VAL A 1 115 ? 9.531 -0.502 6.766 1 93.19 115 VAL A C 1
ATOM 963 O O . VAL A 1 115 ? 9.961 -1.257 7.637 1 93.19 115 VAL A O 1
ATOM 966 N N . LEU A 1 116 ? 8.828 0.571 7.02 1 91.69 116 LEU A N 1
ATOM 967 C CA . LEU A 1 116 ? 8.172 0.8 8.297 1 91.69 116 LEU A CA 1
ATOM 968 C C . LEU A 1 116 ? 6.711 0.353 8.25 1 91.69 116 LEU A C 1
ATOM 970 O O . LEU A 1 116 ? 5.91 0.925 7.508 1 91.69 116 LEU A O 1
ATOM 974 N N . PHE A 1 117 ? 6.363 -0.665 8.914 1 89.25 117 PHE A N 1
ATOM 975 C CA . PHE A 1 117 ? 4.977 -1.09 9.039 1 89.25 117 PHE A CA 1
ATOM 976 C C . PHE A 1 117 ? 4.312 -0.426 10.242 1 89.25 117 PHE A C 1
ATOM 978 O O . PHE A 1 117 ? 4.855 -0.456 11.352 1 89.25 117 PHE A O 1
ATOM 985 N N . LEU A 1 118 ? 3.188 0.269 10 1 84.69 118 LEU A N 1
ATOM 986 C CA . LEU A 1 118 ? 2.498 0.983 11.07 1 84.69 118 LEU A CA 1
ATOM 987 C C . LEU A 1 118 ? 1.276 0.204 11.547 1 84.69 118 LEU A C 1
ATOM 989 O O . LEU A 1 118 ? 0.154 0.711 11.492 1 84.69 118 LEU A O 1
ATOM 993 N N . VAL A 1 119 ? 1.372 -1.05 11.727 1 74.44 119 VAL A N 1
ATOM 994 C CA . VAL A 1 119 ? 0.295 -1.88 12.258 1 74.44 119 VAL A CA 1
ATOM 995 C C . VAL A 1 119 ? 0.817 -2.725 13.414 1 74.44 119 VAL A C 1
ATOM 997 O O . VAL A 1 119 ? 1.975 -3.148 13.414 1 74.44 119 VAL A O 1
ATOM 1000 N N . GLU A 1 120 ? 0.06 -2.471 14.617 1 60.09 120 GLU A N 1
ATOM 1001 C CA . GLU A 1 120 ? 0.532 -3.236 15.766 1 60.09 120 GLU A CA 1
ATOM 1002 C C . GLU A 1 120 ? 0.14 -4.707 15.648 1 60.09 120 GLU A C 1
ATOM 1004 O O . GLU A 1 120 ? -0.981 -5.027 15.25 1 60.09 120 GLU A O 1
ATOM 1009 N N . THR A 1 121 ? 1.325 -5.484 15.727 1 51.31 121 THR A N 1
ATOM 1010 C CA . THR A 1 121 ? 1.045 -6.898 15.961 1 51.31 121 THR A CA 1
ATOM 1011 C C . THR A 1 121 ? 0.564 -7.125 17.391 1 51.31 121 THR A C 1
ATOM 1013 O O . THR A 1 121 ? 1.235 -6.73 18.344 1 51.31 121 THR A O 1
ATOM 1016 N N . GLY A 1 122 ? -0.736 -7.316 17.625 1 49.69 122 GLY A N 1
ATOM 1017 C CA . GLY A 1 122 ? -1.25 -7.691 18.938 1 49.69 122 GLY A CA 1
ATOM 1018 C C . GLY A 1 122 ? -2.094 -6.605 19.578 1 49.69 122 GLY A C 1
ATOM 1019 O O . GLY A 1 122 ? -2.609 -6.785 20.688 1 49.69 122 GLY A O 1
ATOM 1020 N N . ALA A 1 123 ? -1.823 -5.414 19.125 1 47.66 123 ALA A N 1
ATOM 1021 C CA . ALA A 1 123 ? -2.555 -4.375 19.859 1 47.66 123 ALA A CA 1
ATOM 1022 C C . ALA A 1 123 ? -4.059 -4.5 19.625 1 47.66 123 ALA A C 1
ATOM 1024 O O . ALA A 1 123 ? -4.492 -4.895 18.531 1 47.66 123 ALA A O 1
ATOM 1025 N N . GLU A 1 124 ? -4.676 -4.578 20.703 1 45.34 124 GLU A N 1
ATOM 1026 C CA . GLU A 1 124 ? -6.129 -4.637 20.812 1 45.34 124 GLU A CA 1
ATOM 1027 C C . GLU A 1 124 ? -6.785 -3.469 20.078 1 45.34 124 GLU A C 1
ATOM 1029 O O . GLU A 1 124 ? -8.008 -3.389 20 1 45.34 124 GLU A O 1
ATOM 1034 N N . SER A 1 125 ? -6.004 -2.461 19.828 1 49.12 125 SER A N 1
ATOM 1035 C CA . SER A 1 125 ? -6.754 -1.322 19.312 1 49.12 125 SER A CA 1
ATOM 1036 C C . SER A 1 125 ? -7.348 -1.628 17.938 1 49.12 125 SER A C 1
ATOM 1038 O O . SER A 1 125 ? -6.684 -2.217 17.078 1 49.12 125 SER A O 1
ATOM 1040 N N . ASN A 1 126 ? -8.648 -1.599 17.922 1 50.97 126 ASN A N 1
ATOM 1041 C CA . ASN A 1 126 ? -9.539 -1.943 16.812 1 50.97 126 ASN A CA 1
ATOM 1042 C C . ASN A 1 126 ? -9.289 -1.056 15.594 1 50.97 126 ASN A C 1
ATOM 1044 O O . ASN A 1 126 ? -9.953 -1.207 14.57 1 50.97 126 ASN A O 1
ATOM 1048 N N . GLN A 1 127 ? -8.336 -0.023 15.758 1 62.28 127 GLN A N 1
ATOM 1049 C CA . GLN A 1 127 ? -8.273 0.687 14.484 1 62.28 127 GLN A CA 1
ATOM 1050 C C . GLN A 1 127 ? -6.836 0.793 13.984 1 62.28 127 GLN A C 1
ATOM 1052 O O . GLN A 1 127 ? -5.98 1.372 14.656 1 62.28 127 GLN A O 1
ATOM 1057 N N . ALA A 1 128 ? -6.566 0.098 12.992 1 73.44 128 ALA A N 1
ATOM 1058 C CA . ALA A 1 128 ? -5.27 0.223 12.32 1 73.44 128 ALA A CA 1
ATOM 1059 C C . ALA A 1 128 ? -5.027 1.658 11.867 1 73.44 128 ALA A C 1
ATOM 1061 O O . ALA A 1 128 ? -5.969 2.373 11.516 1 73.44 128 ALA A O 1
ATOM 1062 N N . PRO A 1 129 ? -3.814 2.176 12.039 1 81.38 129 PRO A N 1
ATOM 1063 C CA . PRO A 1 129 ? -3.514 3.525 11.555 1 81.38 129 PRO A CA 1
ATOM 1064 C C . PRO A 1 129 ? -3.877 3.719 10.086 1 81.38 129 PRO A C 1
ATOM 1066 O O . PRO A 1 129 ? -3.84 2.762 9.305 1 81.38 129 PRO A O 1
ATOM 1069 N N . CYS A 1 130 ? -4.242 4.949 9.773 1 88.88 130 CYS A N 1
ATOM 1070 C CA . CYS A 1 130 ? -4.562 5.285 8.391 1 88.88 130 CYS A CA 1
ATOM 1071 C C . CYS A 1 130 ? -3.352 5.09 7.484 1 88.88 130 CYS A C 1
ATOM 1073 O O . CYS A 1 130 ? -3.471 4.535 6.391 1 88.88 130 CYS A O 1
ATOM 1075 N N . LEU A 1 131 ? -2.213 5.648 7.977 1 92.44 131 LEU A N 1
ATOM 1076 C CA . LEU A 1 131 ? -0.955 5.332 7.309 1 92.44 131 LEU A CA 1
ATOM 1077 C C . LEU A 1 131 ? -0.485 3.928 7.68 1 92.44 131 LEU A C 1
ATOM 1079 O O . LEU A 1 131 ? -0.144 3.668 8.836 1 92.44 131 LEU A O 1
ATOM 1083 N N . SER A 1 132 ? -0.426 3.002 6.723 1 92.19 132 SER A N 1
ATOM 1084 C CA . SER A 1 132 ? -0.253 1.586 7.031 1 92.19 132 SER A CA 1
ATOM 1085 C C . SER A 1 132 ? 1.212 1.174 6.934 1 92.19 132 SER A C 1
ATOM 1087 O O . SER A 1 132 ? 1.675 0.322 7.695 1 92.19 132 SER A O 1
ATOM 1089 N N . LEU A 1 133 ? 1.895 1.79 5.977 1 93.94 133 LEU A N 1
ATOM 1090 C CA . LEU A 1 133 ? 3.316 1.489 5.859 1 93.94 133 LEU A CA 1
ATOM 1091 C C . LEU A 1 133 ? 4.035 2.57 5.062 1 93.94 133 LEU A C 1
ATOM 1093 O O . LEU A 1 133 ? 3.402 3.336 4.328 1 93.94 133 LEU A O 1
ATOM 1097 N N . VAL A 1 134 ? 5.312 2.66 5.262 1 96.62 134 VAL A N 1
ATOM 1098 C CA . VAL A 1 134 ? 6.223 3.51 4.5 1 96.62 134 VAL A CA 1
ATOM 1099 C C . VAL A 1 134 ? 7.43 2.693 4.043 1 96.62 134 VAL A C 1
ATOM 1101 O O . VAL A 1 134 ? 8.078 2.027 4.852 1 96.62 134 VAL A O 1
ATOM 1104 N N . GLN A 1 135 ? 7.672 2.701 2.76 1 96.94 135 GLN A N 1
ATOM 1105 C CA . GLN A 1 135 ? 8.812 2.002 2.18 1 96.94 135 GLN A CA 1
ATOM 1106 C C . GLN A 1 135 ? 9.844 2.988 1.63 1 96.94 135 GLN A C 1
ATOM 1108 O O . GLN A 1 135 ? 9.484 3.943 0.938 1 96.94 135 GLN A O 1
ATOM 1113 N N . PHE A 1 136 ? 11.07 2.793 2.023 1 97.94 136 PHE A N 1
ATOM 1114 C CA . PHE A 1 136 ? 12.188 3.594 1.528 1 97.94 136 PHE A CA 1
ATOM 1115 C C . PHE A 1 136 ? 13.023 2.801 0.534 1 97.94 136 PHE A C 1
ATOM 1117 O O . PHE A 1 136 ? 13.414 1.663 0.809 1 97.94 136 PHE A O 1
ATOM 1124 N N . GLN A 1 137 ? 13.234 3.381 -0.631 1 97.06 137 GLN A N 1
ATOM 1125 C CA . GLN A 1 137 ? 14.062 2.744 -1.649 1 97.06 137 GLN A CA 1
ATOM 1126 C C . GLN A 1 137 ? 15.07 3.73 -2.238 1 97.06 137 GLN A C 1
ATOM 1128 O O . GLN A 1 137 ? 14.883 4.945 -2.135 1 97.06 137 GLN A O 1
ATOM 1133 N N . ILE A 1 138 ? 16.047 3.211 -2.777 1 96.5 138 ILE A N 1
ATOM 1134 C CA . ILE A 1 138 ? 17.094 4.027 -3.389 1 96.5 138 ILE A CA 1
ATOM 1135 C C . ILE A 1 138 ? 17.141 3.746 -4.891 1 96.5 138 ILE A C 1
ATOM 1137 O O . ILE A 1 138 ? 17.375 2.607 -5.305 1 96.5 138 ILE A O 1
ATOM 1141 N N . ASP A 1 139 ? 16.844 4.695 -5.688 1 95.5 139 ASP A N 1
ATOM 1142 C CA . ASP A 1 139 ? 16.859 4.637 -7.145 1 95.5 139 ASP A CA 1
ATOM 1143 C C . ASP A 1 139 ? 17.922 5.559 -7.73 1 95.5 139 ASP A C 1
ATOM 1145 O O . ASP A 1 139 ? 17.703 6.766 -7.855 1 95.5 139 ASP A O 1
ATOM 1149 N N . GLY A 1 140 ? 19.094 4.992 -8.273 1 92 140 GLY A N 1
ATOM 1150 C CA . GLY A 1 140 ? 20.156 5.793 -8.844 1 92 140 GLY A CA 1
ATOM 1151 C C . GLY A 1 140 ? 20.75 6.793 -7.867 1 92 140 GLY A C 1
ATOM 1152 O O . GLY A 1 140 ? 20.984 7.949 -8.219 1 92 140 GLY A O 1
ATOM 1153 N N . GLY A 1 141 ? 20.812 6.422 -6.633 1 94.19 141 GLY A N 1
ATOM 1154 C CA . GLY A 1 141 ? 21.422 7.277 -5.625 1 94.19 141 GLY A CA 1
ATOM 1155 C C . GLY A 1 141 ? 20.438 8.258 -5.012 1 94.19 141 GLY A C 1
ATOM 1156 O O . GLY A 1 141 ? 20.828 9.078 -4.168 1 94.19 141 GLY A O 1
ATOM 1157 N N . GLU A 1 142 ? 19.266 8.203 -5.434 1 97.62 142 GLU A N 1
ATOM 1158 C CA . GLU A 1 142 ? 18.25 9.086 -4.891 1 97.62 142 GLU A CA 1
ATOM 1159 C C . GLU A 1 142 ? 17.203 8.289 -4.113 1 97.62 142 GLU A C 1
ATOM 1161 O O . GLU A 1 142 ? 16.969 7.113 -4.395 1 97.62 142 GLU A O 1
ATOM 1166 N N . LEU A 1 143 ? 16.562 8.938 -3.111 1 98.5 143 LEU A N 1
ATOM 1167 C CA . LEU A 1 143 ? 15.578 8.32 -2.229 1 98.5 143 LEU A CA 1
ATOM 1168 C C . LEU A 1 143 ? 14.188 8.352 -2.85 1 98.5 143 LEU A C 1
ATOM 1170 O O . LEU A 1 143 ? 13.734 9.398 -3.316 1 98.5 143 LEU A O 1
ATOM 1174 N N . VAL A 1 144 ? 13.609 7.223 -2.943 1 98.56 144 VAL A N 1
ATOM 1175 C CA . VAL A 1 144 ? 12.203 7.102 -3.314 1 98.56 144 VAL A CA 1
ATOM 1176 C C . VAL A 1 144 ? 11.391 6.613 -2.115 1 98.56 144 VAL A C 1
ATOM 1178 O O . VAL A 1 144 ? 11.711 5.582 -1.519 1 98.56 144 VAL A O 1
ATOM 1181 N N . VAL A 1 145 ? 10.367 7.371 -1.714 1 98.75 145 VAL A N 1
ATOM 1182 C CA . VAL A 1 145 ? 9.508 7.004 -0.594 1 98.75 145 VAL A CA 1
ATOM 1183 C C . VAL A 1 145 ? 8.141 6.578 -1.115 1 98.75 145 VAL A C 1
ATOM 1185 O O . VAL A 1 145 ? 7.527 7.285 -1.92 1 98.75 145 VAL A O 1
ATOM 1188 N N . SER A 1 146 ? 7.699 5.422 -0.733 1 98.62 146 SER A N 1
ATOM 1189 C CA . SER A 1 146 ? 6.371 4.914 -1.051 1 98.62 146 SER A CA 1
ATOM 1190 C C . SER A 1 146 ? 5.551 4.676 0.214 1 98.62 146 SER A C 1
ATOM 1192 O O . SER A 1 146 ? 6.078 4.191 1.219 1 98.62 146 SER A O 1
ATOM 1194 N N . ALA A 1 147 ? 4.32 5.09 0.147 1 98.38 147 ALA A N 1
ATOM 1195 C CA . ALA A 1 147 ? 3.461 4.895 1.312 1 98.38 147 ALA A CA 1
ATOM 1196 C C . ALA A 1 147 ? 2.09 4.363 0.9 1 98.38 147 ALA A C 1
ATOM 1198 O O . ALA A 1 147 ? 1.646 4.586 -0.229 1 98.38 147 ALA A O 1
ATOM 1199 N N . TYR A 1 148 ? 1.5 3.598 1.77 1 97.69 148 TYR A N 1
ATOM 1200 C CA . TYR A 1 148 ? 0.115 3.166 1.616 1 97.69 148 TYR A CA 1
ATOM 1201 C C . TYR A 1 148 ? -0.749 3.686 2.76 1 97.69 148 TYR A C 1
ATOM 1203 O O . TYR A 1 148 ? -0.406 3.514 3.932 1 97.69 148 TYR A O 1
ATOM 1211 N N . GLN A 1 149 ? -1.796 4.332 2.436 1 97 149 GLN A N 1
ATOM 1212 C CA . GLN A 1 149 ? -2.793 4.793 3.396 1 97 149 GLN A CA 1
ATOM 1213 C C . GLN A 1 149 ? -4.141 4.117 3.16 1 97 149 GLN A C 1
ATOM 1215 O O . GLN A 1 149 ? -4.793 4.359 2.145 1 97 149 GLN A O 1
ATOM 1220 N N . ARG A 1 150 ? -4.555 3.305 4.16 1 95.12 150 ARG A N 1
ATOM 1221 C CA . ARG A 1 150 ? -5.82 2.596 3.994 1 95.12 150 ARG A CA 1
ATOM 1222 C C . ARG A 1 150 ? -6.996 3.57 3.977 1 95.12 150 ARG A C 1
ATOM 1224 O O . ARG A 1 150 ? -8.023 3.303 3.35 1 95.12 150 ARG A O 1
ATOM 1231 N N . SER A 1 151 ? -6.883 4.641 4.746 1 93.62 151 SER A N 1
ATOM 1232 C CA . SER A 1 151 ? -7.875 5.707 4.867 1 93.62 151 SER A CA 1
ATOM 1233 C C . SER A 1 151 ? -7.207 7.074 4.965 1 93.62 151 SER A C 1
ATOM 1235 O O . SER A 1 151 ? -6.324 7.281 5.801 1 93.62 151 SER A O 1
ATOM 1237 N N . SER A 1 152 ? -7.66 7.969 4.074 1 95.75 152 SER A N 1
ATOM 1238 C CA . SER A 1 152 ? -7.016 9.273 4.035 1 95.75 152 SER A CA 1
ATOM 1239 C C . SER A 1 152 ? -8.047 10.398 4.016 1 95.75 152 SER A C 1
ATOM 1241 O O . SER A 1 152 ? -8.766 10.578 3.031 1 95.75 152 SER A O 1
ATOM 1243 N N . ASP A 1 153 ? -8.062 11.102 5.141 1 94.06 153 ASP A N 1
ATOM 1244 C CA . ASP A 1 153 ? -8.828 12.352 5.137 1 94.06 153 ASP A CA 1
ATOM 1245 C C . ASP A 1 153 ? -8.094 13.438 4.355 1 94.06 153 ASP A C 1
ATOM 1247 O O . ASP A 1 153 ? -7.094 13.977 4.828 1 94.06 153 ASP A O 1
ATOM 1251 N N . ALA A 1 154 ? -8.68 13.789 3.258 1 95.69 154 ALA A N 1
ATOM 1252 C CA . ALA A 1 154 ? -7.969 14.648 2.316 1 95.69 154 ALA A CA 1
ATOM 1253 C C . ALA A 1 154 ? -7.875 16.078 2.84 1 95.69 154 ALA A C 1
ATOM 1255 O O . ALA A 1 154 ? -6.957 16.812 2.477 1 95.69 154 ALA A O 1
ATOM 1256 N N . SER A 1 155 ? -8.797 16.484 3.668 1 90.88 155 SER A N 1
ATOM 1257 C CA . SER A 1 155 ? -8.836 17.859 4.129 1 90.88 155 SER A CA 1
ATOM 1258 C C . SER A 1 155 ? -7.793 18.109 5.211 1 90.88 155 SER A C 1
ATOM 1260 O O . SER A 1 155 ? -7.234 19.203 5.293 1 90.88 155 SER A O 1
ATOM 1262 N N . LEU A 1 156 ? -7.508 17.125 6.023 1 87.5 156 LEU A N 1
ATOM 1263 C CA . LEU A 1 156 ? -6.637 17.344 7.172 1 87.5 156 LEU A CA 1
ATOM 1264 C C . LEU A 1 156 ? -5.488 16.344 7.191 1 87.5 156 LEU A C 1
ATOM 1266 O O . LEU A 1 156 ? -4.32 16.734 7.188 1 87.5 156 LEU A O 1
ATOM 1270 N N . GLY A 1 157 ? -5.848 15.172 7.102 1 90.19 157 GLY A N 1
ATOM 1271 C CA . GLY A 1 157 ? -4.879 14.102 7.297 1 90.19 157 GLY A CA 1
ATOM 1272 C C . GLY A 1 157 ? -3.857 14.016 6.18 1 90.19 157 GLY A C 1
ATOM 1273 O O . GLY A 1 157 ? -2.662 13.859 6.434 1 90.19 157 GLY A O 1
ATOM 1274 N N . LEU A 1 158 ? -4.285 14.141 4.973 1 94.81 158 LEU A N 1
ATOM 1275 C CA . LEU A 1 158 ? -3.426 13.883 3.82 1 94.81 158 LEU A CA 1
ATOM 1276 C C . LEU A 1 158 ? -2.266 14.875 3.779 1 94.81 158 LEU A C 1
ATOM 1278 O O . LEU A 1 158 ? -1.104 14.469 3.713 1 94.81 158 LEU A O 1
ATOM 1282 N N . PRO A 1 159 ? -2.518 16.219 3.842 1 93.44 159 PRO A N 1
ATOM 1283 C CA . PRO A 1 159 ? -1.37 17.125 3.814 1 93.44 159 PRO A CA 1
ATOM 1284 C C . PRO A 1 159 ? -0.432 16.922 5.004 1 93.44 159 PRO A C 1
ATOM 1286 O O . PRO A 1 159 ? 0.785 17.078 4.867 1 93.44 159 PRO A O 1
ATOM 1289 N N . ALA A 1 160 ? -0.963 16.609 6.203 1 92 160 ALA A N 1
ATOM 1290 C CA . ALA A 1 160 ? -0.137 16.312 7.371 1 92 160 ALA A CA 1
ATOM 1291 C C . ALA A 1 160 ? 0.742 15.086 7.133 1 92 160 ALA A C 1
ATOM 1293 O O . ALA A 1 160 ? 1.932 15.102 7.461 1 92 160 ALA A O 1
ATOM 1294 N N . ASP A 1 161 ? 0.164 14.062 6.562 1 94.69 161 ASP A N 1
ATOM 1295 C CA . ASP A 1 161 ? 0.902 12.836 6.273 1 94.69 161 ASP A CA 1
ATOM 1296 C C . ASP A 1 161 ? 1.99 13.078 5.23 1 94.69 161 ASP A C 1
ATOM 1298 O O . ASP A 1 161 ? 3.094 12.547 5.34 1 94.69 161 ASP A O 1
ATOM 1302 N N . ILE A 1 162 ? 1.653 13.82 4.191 1 97.06 162 ILE A N 1
ATOM 1303 C CA . ILE A 1 162 ? 2.652 14.172 3.186 1 97.06 162 ILE A CA 1
ATOM 1304 C C . ILE A 1 162 ? 3.834 14.875 3.855 1 97.06 162 ILE A C 1
ATOM 1306 O O . ILE A 1 162 ? 4.992 14.555 3.57 1 97.06 162 ILE A O 1
ATOM 1310 N N . TYR A 1 163 ? 3.527 15.789 4.75 1 96.19 163 TYR A N 1
ATOM 1311 C CA . TYR A 1 163 ? 4.59 16.516 5.438 1 96.19 163 TYR A CA 1
ATOM 1312 C C . TYR A 1 163 ? 5.402 15.578 6.324 1 96.19 163 TYR A C 1
ATOM 1314 O O . TYR A 1 163 ? 6.629 15.68 6.379 1 96.19 163 TYR A O 1
ATOM 1322 N N . HIS A 1 164 ? 4.73 14.711 7.047 1 95.75 164 HIS A N 1
ATOM 1323 C CA . HIS A 1 164 ? 5.445 13.727 7.855 1 95.75 164 HIS A CA 1
ATOM 1324 C C . HIS A 1 164 ? 6.383 12.891 7 1 95.75 164 HIS A C 1
ATOM 1326 O O . HIS A 1 164 ? 7.523 12.633 7.387 1 95.75 164 HIS A O 1
ATOM 1332 N N . LEU A 1 165 ? 5.93 12.43 5.852 1 98.25 165 LEU A N 1
ATOM 1333 C CA . LEU A 1 165 ? 6.762 11.633 4.953 1 98.25 165 LEU A CA 1
ATOM 1334 C C . LEU A 1 165 ? 7.977 12.438 4.488 1 98.25 165 LEU A C 1
ATOM 1336 O O . LEU A 1 165 ? 9.078 11.898 4.41 1 98.25 165 LEU A O 1
ATOM 1340 N N . TYR A 1 166 ? 7.746 13.695 4.18 1 98.06 166 TYR A N 1
ATOM 1341 C CA . TYR A 1 166 ? 8.836 14.586 3.807 1 98.06 166 TYR A CA 1
ATOM 1342 C C . TYR A 1 166 ? 9.859 14.703 4.934 1 98.06 166 TYR A C 1
ATOM 1344 O O . TYR A 1 166 ? 11.062 14.602 4.699 1 98.06 166 TYR A O 1
ATOM 1352 N N . LEU A 1 167 ? 9.328 14.914 6.141 1 97.62 167 LEU A N 1
ATOM 1353 C CA . LEU A 1 167 ? 10.211 15.039 7.293 1 97.62 167 LEU A CA 1
ATOM 1354 C C . LEU A 1 167 ? 11.023 13.758 7.5 1 97.62 167 LEU A C 1
ATOM 1356 O O . LEU A 1 167 ? 12.203 13.82 7.852 1 97.62 167 LEU A O 1
ATOM 1360 N N . MET A 1 168 ? 10.438 12.586 7.336 1 98 168 MET A N 1
ATOM 1361 C CA . MET A 1 168 ? 11.156 11.32 7.41 1 98 168 MET A CA 1
ATOM 1362 C C . MET A 1 168 ? 12.266 11.25 6.359 1 98 168 MET A C 1
ATOM 1364 O O . MET A 1 168 ? 13.391 10.867 6.664 1 98 168 MET A O 1
ATOM 1368 N N . ALA A 1 169 ? 11.867 11.617 5.16 1 98.38 169 ALA A N 1
ATOM 1369 C CA . ALA A 1 169 ? 12.812 11.586 4.047 1 98.38 169 ALA A CA 1
ATOM 1370 C C . ALA A 1 169 ? 14.031 12.461 4.336 1 98.38 169 ALA A C 1
ATOM 1372 O O . ALA A 1 169 ? 15.156 12.109 3.99 1 98.38 169 ALA A O 1
ATOM 1373 N N . ARG A 1 170 ? 13.836 13.57 4.977 1 97.88 170 ARG A N 1
ATOM 1374 C CA . ARG A 1 170 ? 14.898 14.531 5.246 1 97.88 170 ARG A CA 1
ATOM 1375 C C . ARG A 1 170 ? 15.922 13.961 6.223 1 97.88 170 ARG A C 1
ATOM 1377 O O . ARG A 1 170 ? 17.047 14.453 6.312 1 97.88 170 ARG A O 1
ATOM 1384 N N . GLN A 1 171 ? 15.5 12.984 6.934 1 97.94 171 GLN A N 1
ATOM 1385 C CA . GLN A 1 171 ? 16.406 12.375 7.902 1 97.94 171 GLN A CA 1
ATOM 1386 C C . GLN A 1 171 ? 17.281 11.32 7.246 1 97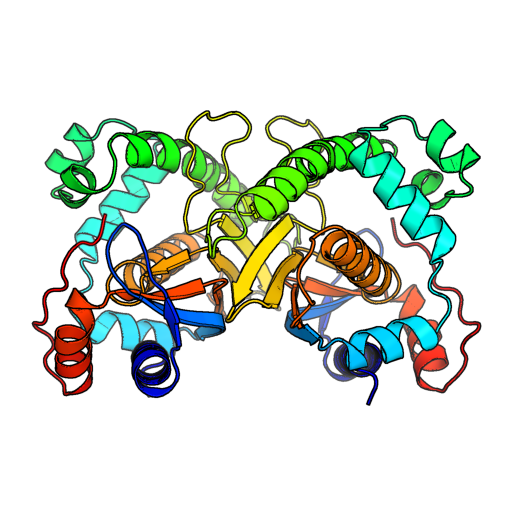.94 171 GLN A C 1
ATOM 1388 O O . GLN A 1 171 ? 18.203 10.781 7.879 1 97.94 171 GLN A O 1
ATOM 1393 N N . ILE A 1 172 ? 17 10.945 6.059 1 98.06 172 ILE A N 1
ATOM 1394 C CA . ILE A 1 172 ? 17.828 10.031 5.266 1 98.06 172 ILE A CA 1
ATOM 1395 C C . ILE A 1 172 ? 18.828 10.828 4.441 1 98.06 172 ILE A C 1
ATOM 1397 O O . ILE A 1 172 ? 18.469 11.781 3.756 1 98.06 172 ILE A O 1
ATOM 1401 N N . GLU A 1 173 ? 20.078 10.5 4.492 1 98.06 173 GLU A N 1
ATOM 1402 C CA . GLU A 1 173 ? 21.172 11.258 3.891 1 98.06 173 GLU A CA 1
ATOM 1403 C C . GLU A 1 173 ? 21.297 10.961 2.398 1 98.06 173 GLU A C 1
ATOM 1405 O O . GLU A 1 173 ? 22.375 10.656 1.906 1 98.06 173 GLU A O 1
ATOM 1410 N N . LEU A 1 174 ? 20.281 11.055 1.63 1 98.12 174 LEU A N 1
ATOM 1411 C CA . LEU A 1 174 ? 20.172 10.953 0.179 1 98.12 174 LEU A CA 1
ATOM 1412 C C . LEU A 1 174 ? 19.203 12.008 -0.365 1 98.12 174 LEU A C 1
ATOM 1414 O O . LEU A 1 174 ? 18.25 12.375 0.304 1 98.12 174 LEU A O 1
ATOM 1418 N N . PRO A 1 175 ? 19.531 12.523 -1.554 1 98.12 175 PRO A N 1
ATOM 1419 C CA . PRO A 1 175 ? 18.547 13.445 -2.143 1 98.12 175 PRO A CA 1
ATOM 1420 C C . PRO A 1 175 ? 17.203 12.773 -2.424 1 98.12 175 PRO A C 1
ATOM 1422 O O . PRO A 1 175 ? 17.172 11.625 -2.885 1 98.12 175 PRO A O 1
ATOM 1425 N N . LEU A 1 176 ? 16.125 13.422 -2.127 1 98.62 176 LEU A N 1
ATOM 1426 C CA . LEU A 1 176 ? 14.789 12.898 -2.342 1 98.62 176 LEU A CA 1
ATOM 1427 C C . LEU A 1 176 ? 14.414 12.938 -3.82 1 98.62 176 LEU A C 1
ATOM 1429 O O . LEU A 1 176 ? 14.516 13.992 -4.457 1 98.62 176 LEU A O 1
ATOM 1433 N N . LYS A 1 177 ? 14.055 11.844 -4.336 1 98.44 177 LYS A N 1
ATOM 1434 C CA . LYS A 1 177 ? 13.586 11.773 -5.715 1 98.44 177 LYS A CA 1
ATOM 1435 C C . LYS A 1 177 ? 12.078 11.984 -5.793 1 98.44 177 LYS A C 1
ATOM 1437 O O . LYS A 1 177 ? 11.602 12.828 -6.555 1 98.44 177 LYS A O 1
ATOM 1442 N N . SER A 1 178 ? 11.336 11.25 -5 1 98.81 178 SER A N 1
ATOM 1443 C CA . SER A 1 178 ? 9.883 11.344 -5.062 1 98.81 178 SER A CA 1
ATOM 1444 C C . SER A 1 178 ? 9.234 10.711 -3.838 1 98.81 178 SER A C 1
ATOM 1446 O O . SER A 1 178 ? 9.859 9.906 -3.141 1 98.81 178 SER A O 1
ATOM 1448 N N . ILE A 1 179 ? 8.062 11.156 -3.502 1 98.88 179 ILE A N 1
ATOM 1449 C CA . ILE A 1 179 ? 7.156 10.523 -2.549 1 98.88 179 ILE A CA 1
ATOM 1450 C C . ILE A 1 179 ? 5.875 10.094 -3.262 1 98.88 179 ILE A C 1
ATOM 1452 O O . ILE A 1 179 ? 5.199 10.914 -3.885 1 98.88 179 ILE A O 1
ATOM 1456 N N . THR A 1 180 ? 5.602 8.797 -3.188 1 98.88 180 THR A N 1
ATOM 1457 C CA . THR A 1 180 ? 4.375 8.281 -3.785 1 98.88 180 THR A CA 1
ATOM 1458 C C . THR A 1 180 ? 3.443 7.73 -2.711 1 98.88 180 THR A C 1
ATOM 1460 O O . THR A 1 180 ? 3.85 6.891 -1.902 1 98.88 180 THR A O 1
ATOM 1463 N N . LEU A 1 181 ? 2.252 8.25 -2.656 1 98.75 181 LEU A N 1
ATOM 1464 C CA . LEU A 1 181 ? 1.232 7.762 -1.734 1 98.75 181 LEU A CA 1
ATOM 1465 C C . LEU A 1 181 ? 0.164 6.965 -2.477 1 98.75 181 LEU A C 1
ATOM 1467 O O . LEU A 1 181 ? -0.381 7.434 -3.479 1 98.75 181 LEU A O 1
ATOM 1471 N N . ASN A 1 182 ? -0.011 5.727 -2.07 1 98.81 182 ASN A N 1
ATOM 1472 C CA . ASN A 1 182 ? -1.147 4.914 -2.494 1 98.81 182 ASN A CA 1
ATOM 1473 C C . ASN A 1 182 ? -2.318 5.043 -1.525 1 98.81 182 ASN A C 1
ATOM 1475 O O . ASN A 1 182 ? -2.209 4.664 -0.357 1 98.81 182 ASN A O 1
ATOM 1479 N N . LEU A 1 183 ? -3.381 5.613 -2.053 1 98.69 183 LEU A N 1
ATOM 1480 C CA . LEU A 1 183 ? -4.52 5.961 -1.211 1 98.69 183 LEU A CA 1
ATOM 1481 C C . LEU A 1 183 ? -5.664 4.973 -1.408 1 98.69 183 LEU A C 1
ATOM 1483 O O . LEU A 1 183 ? -6.395 5.055 -2.396 1 98.69 183 LEU A O 1
ATOM 1487 N N . GLY A 1 184 ? -5.809 4.031 -0.4 1 97.94 184 GLY 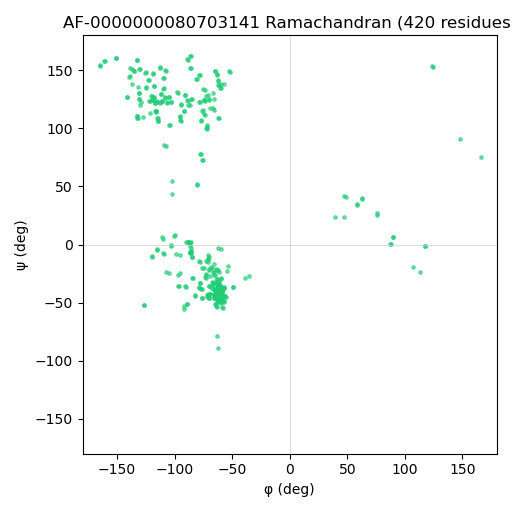A N 1
ATOM 1488 C CA . GLY A 1 184 ? -6.887 3.061 -0.483 1 97.94 184 GLY A CA 1
ATOM 1489 C C . GLY A 1 184 ? -8.258 3.703 -0.56 1 97.94 184 GLY A C 1
ATOM 1490 O O . GLY A 1 184 ? -9.031 3.426 -1.482 1 97.94 184 GLY A O 1
ATOM 1491 N N . ASN A 1 185 ? -8.523 4.527 0.374 1 97.25 185 ASN A N 1
ATOM 1492 C CA . ASN A 1 185 ? -9.719 5.367 0.437 1 97.25 185 ASN A CA 1
ATOM 1493 C C . ASN A 1 185 ? -9.367 6.816 0.759 1 97.25 185 ASN A C 1
ATOM 1495 O O . ASN A 1 185 ? -8.906 7.117 1.861 1 97.25 185 ASN A O 1
ATOM 1499 N N . VAL A 1 186 ? -9.508 7.684 -0.215 1 97.94 186 VAL A N 1
ATOM 1500 C CA . VAL A 1 186 ? -9.297 9.102 0.039 1 97.94 186 VAL A CA 1
ATOM 1501 C C . VAL A 1 186 ? -10.633 9.844 -0.023 1 97.94 186 VAL A C 1
ATOM 1503 O O . VAL A 1 186 ? -11.453 9.586 -0.908 1 97.94 186 VAL A O 1
ATOM 1506 N N . HIS A 1 187 ? -10.82 10.711 0.999 1 97.5 187 HIS A N 1
ATOM 1507 C CA . HIS A 1 187 ? -12.18 11.234 1.11 1 97.5 187 HIS A CA 1
ATOM 1508 C C . HIS A 1 187 ? -12.18 12.633 1.719 1 97.5 187 HIS A C 1
ATOM 1510 O O . HIS A 1 187 ? -11.172 13.078 2.275 1 97.5 187 HIS A O 1
ATOM 1516 N N . ILE A 1 188 ? -13.242 13.289 1.498 1 97.06 188 ILE A N 1
ATOM 1517 C CA . ILE A 1 188 ? -13.594 14.539 2.17 1 97.06 188 ILE A CA 1
ATOM 1518 C C . ILE A 1 188 ? -14.906 14.359 2.938 1 97.06 188 ILE A C 1
ATOM 1520 O O . ILE A 1 188 ? -15.898 13.891 2.379 1 97.06 188 ILE A O 1
ATOM 1524 N N . TYR A 1 189 ? -14.812 14.648 4.211 1 95.38 189 TYR A N 1
ATOM 1525 C CA . TYR A 1 189 ? -16.047 14.609 4.996 1 95.38 189 TYR A CA 1
ATOM 1526 C C . TYR A 1 189 ? -17.016 15.688 4.531 1 95.38 189 TYR A C 1
ATOM 1528 O O . TYR A 1 189 ? -16.609 16.797 4.176 1 95.38 189 TYR A O 1
ATOM 1536 N N . GLU A 1 190 ? -18.266 15.352 4.691 1 94.25 190 GLU A N 1
ATOM 1537 C CA . GLU A 1 190 ? -19.328 16.234 4.203 1 94.25 190 GLU A CA 1
ATOM 1538 C C . GLU A 1 190 ? -19.234 17.609 4.844 1 94.25 190 GLU A C 1
ATOM 1540 O O . GLU A 1 190 ? -19.438 18.625 4.172 1 94.25 190 GLU A O 1
ATOM 1545 N N . ASN A 1 191 ? -18.938 17.703 6.059 1 93.5 191 ASN A N 1
ATOM 1546 C CA . ASN A 1 191 ? -18.891 18.984 6.773 1 93.5 191 ASN A CA 1
ATOM 1547 C C . ASN A 1 191 ? -17.688 19.828 6.336 1 93.5 191 ASN A C 1
ATOM 1549 O O . ASN A 1 191 ? -17.609 21 6.672 1 93.5 191 ASN A O 1
ATOM 1553 N N . ASN A 1 192 ? -16.781 19.281 5.566 1 95.44 192 ASN A N 1
ATOM 1554 C CA . ASN A 1 192 ? -15.609 20.016 5.109 1 95.44 192 ASN A CA 1
ATOM 1555 C C . ASN A 1 192 ? -15.672 20.297 3.609 1 95.44 192 ASN A C 1
ATOM 1557 O O . ASN A 1 192 ? -14.711 20.797 3.029 1 95.44 192 ASN A O 1
ATOM 1561 N N . ILE A 1 193 ? -16.766 19.984 2.98 1 95.88 193 ILE A N 1
ATOM 1562 C CA . ILE A 1 193 ? -16.891 20.156 1.537 1 95.88 193 ILE A CA 1
ATOM 1563 C C . ILE A 1 193 ? -16.812 21.641 1.186 1 95.88 193 ILE A C 1
ATOM 1565 O O . ILE A 1 193 ? -16.031 22.031 0.321 1 95.88 193 ILE A O 1
ATOM 1569 N N . GLU A 1 194 ? -17.609 22.406 1.86 1 95.75 194 GLU A N 1
ATOM 1570 C CA . GLU A 1 194 ? -17.625 23.844 1.557 1 95.75 194 GLU A CA 1
ATOM 1571 C C . GLU A 1 194 ? -16.281 24.484 1.855 1 95.75 194 GLU A C 1
ATOM 1573 O O . GLU A 1 194 ? -15.812 25.344 1.101 1 95.75 194 GLU A O 1
ATOM 1578 N N . ARG A 1 195 ? -15.672 24.125 2.961 1 95.12 195 ARG A N 1
ATOM 1579 C CA . ARG A 1 195 ? -14.352 24.641 3.312 1 95.12 195 ARG A CA 1
ATOM 1580 C C . ARG A 1 195 ? -13.312 24.25 2.264 1 95.12 195 ARG A C 1
ATOM 1582 O O . ARG A 1 195 ? -12.406 25.031 1.957 1 95.12 195 ARG A O 1
ATOM 1589 N N . THR A 1 196 ? -13.453 23.031 1.72 1 94.81 196 THR A N 1
ATOM 1590 C CA . THR A 1 196 ? -12.547 22.578 0.671 1 94.81 196 THR A CA 1
ATOM 1591 C C . THR A 1 196 ? -12.711 23.422 -0.591 1 94.81 196 THR A C 1
ATOM 1593 O O . THR A 1 196 ? -11.719 23.797 -1.225 1 94.81 196 THR A O 1
ATOM 1596 N N . LYS A 1 197 ? -13.93 23.781 -0.899 1 96.06 197 LYS A N 1
ATOM 1597 C CA . LYS A 1 197 ? -14.18 24.641 -2.055 1 96.06 197 LYS A CA 1
ATOM 1598 C C . LYS A 1 197 ? -13.555 26.016 -1.86 1 96.06 197 LYS A C 1
ATOM 1600 O O . LYS A 1 197 ? -12.984 26.594 -2.795 1 96.06 197 LYS A O 1
ATOM 1605 N N . LEU A 1 198 ? -13.695 26.531 -0.688 1 94.56 198 LEU A N 1
ATOM 1606 C CA . LEU A 1 198 ? -13.094 27.828 -0.369 1 94.56 198 LEU A CA 1
ATOM 1607 C C . LEU A 1 198 ? -11.578 27.781 -0.535 1 94.56 198 LEU A C 1
ATOM 1609 O O . LEU A 1 198 ? -10.984 28.688 -1.106 1 94.56 198 LEU A O 1
ATOM 1613 N N . LEU A 1 199 ? -11.008 26.703 -0.06 1 92.19 199 LEU A N 1
ATOM 1614 C CA . LEU A 1 199 ? -9.57 26.547 -0.218 1 92.19 199 LEU A CA 1
ATOM 1615 C C . LEU A 1 199 ? -9.18 26.562 -1.692 1 92.19 199 LEU A C 1
ATOM 1617 O O . LEU A 1 199 ? -8.25 27.266 -2.084 1 92.19 199 LEU A O 1
ATOM 1621 N N . LEU A 1 200 ? -9.914 25.859 -2.49 1 93.25 200 LEU A N 1
ATOM 1622 C CA . LEU A 1 200 ? -9.602 25.719 -3.91 1 93.25 200 LEU A CA 1
ATOM 1623 C C . LEU A 1 200 ? -9.836 27.047 -4.641 1 93.25 200 LEU A C 1
ATOM 1625 O O . LEU A 1 200 ? -9.266 27.281 -5.707 1 93.25 200 LEU A O 1
ATOM 1629 N N . SER A 1 201 ? -10.641 27.844 -4.023 1 92.69 201 SER A N 1
ATOM 1630 C CA . SER A 1 201 ? -10.906 29.141 -4.633 1 92.69 201 SER A CA 1
ATOM 1631 C C . SER A 1 201 ? -9.844 30.172 -4.242 1 92.69 201 SER A C 1
ATOM 1633 O O . SER A 1 201 ? -9.875 31.312 -4.703 1 92.69 201 SER A O 1
ATOM 1635 N N . GLY A 1 202 ? -8.93 29.766 -3.324 1 87.38 202 GLY A N 1
ATOM 1636 C CA . GLY A 1 202 ? -7.789 30.625 -3.053 1 87.38 202 GLY A CA 1
ATOM 1637 C C . GLY A 1 202 ? -7.746 31.125 -1.621 1 87.38 202 GLY A C 1
ATOM 1638 O O . GLY A 1 202 ? -6.832 31.859 -1.241 1 87.38 202 GLY A O 1
ATOM 1639 N N . ASP A 1 203 ? -8.719 30.766 -0.822 1 87.69 203 ASP A N 1
A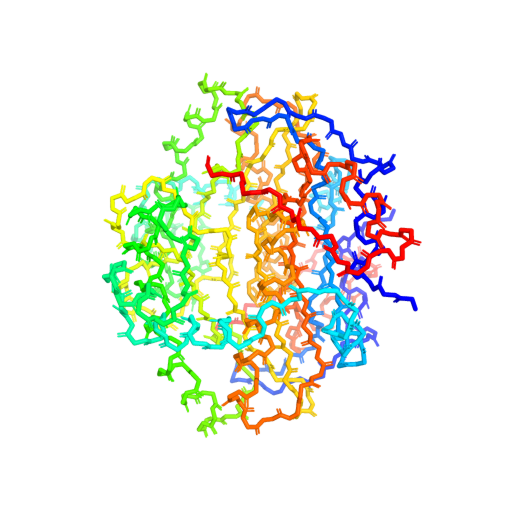TOM 1640 C CA . ASP A 1 203 ? -8.703 31.172 0.579 1 87.69 203 ASP A CA 1
ATOM 1641 C C . ASP A 1 203 ? -7.73 30.328 1.392 1 87.69 203 ASP A C 1
ATOM 1643 O O . ASP A 1 203 ? -8.078 29.219 1.833 1 87.69 203 ASP A O 1
ATOM 1647 N N . GLU A 1 204 ? -6.637 30.812 1.77 1 81.06 204 GLU A N 1
ATOM 1648 C CA . GLU A 1 204 ? -5.578 30.078 2.447 1 81.06 204 GLU A CA 1
ATOM 1649 C C . GLU A 1 204 ? -5.801 30.047 3.957 1 81.06 204 GLU A C 1
ATOM 1651 O O . GLU A 1 204 ? -5.059 29.391 4.688 1 81.06 204 GLU A O 1
ATOM 1656 N N . THR A 1 205 ? -6.863 30.688 4.41 1 83.5 205 THR A N 1
ATOM 1657 C CA . THR A 1 205 ? -7.09 30.781 5.848 1 83.5 205 THR A CA 1
ATOM 1658 C C . THR A 1 205 ? -8.133 29.766 6.293 1 83.5 205 THR A C 1
ATOM 1660 O O . THR A 1 205 ? -8.555 29.766 7.453 1 83.5 205 THR A O 1
ATOM 1663 N N . VAL A 1 206 ? -8.461 28.984 5.391 1 87.44 206 VAL A N 1
ATOM 1664 C CA . VAL A 1 206 ? -9.492 28 5.695 1 87.44 206 VAL A CA 1
ATOM 1665 C C . VAL A 1 206 ? -9.039 27.109 6.852 1 87.44 206 VAL A C 1
ATOM 1667 O O . VAL A 1 206 ? -7.879 26.703 6.91 1 87.44 206 VAL A O 1
ATOM 1670 N N . ARG A 1 207 ? -9.984 26.875 7.855 1 86.19 207 ARG A N 1
ATOM 1671 C CA . ARG A 1 207 ? -9.789 25.906 8.922 1 86.19 207 ARG A CA 1
ATOM 1672 C C . ARG A 1 207 ? -10.766 24.734 8.789 1 86.19 207 ARG A C 1
ATOM 1674 O O . ARG A 1 207 ? -11.977 24.938 8.758 1 86.19 207 ARG A O 1
ATOM 1681 N N . PHE A 1 208 ? -10.227 23.594 8.688 1 89.12 208 PHE A N 1
ATOM 1682 C CA . PHE A 1 208 ? -11.062 22.422 8.5 1 89.12 208 PHE A CA 1
ATOM 1683 C C . PHE A 1 208 ? -11.539 21.875 9.836 1 89.12 208 PHE A C 1
ATOM 1685 O O . PHE A 1 208 ? -10.844 21.984 10.844 1 89.12 208 PHE A O 1
ATOM 1692 N N . ASP A 1 209 ? -12.703 21.234 9.797 1 83.81 209 ASP A N 1
ATOM 1693 C CA . ASP A 1 209 ? -13.258 20.594 10.984 1 83.81 209 ASP A CA 1
ATOM 1694 C C . ASP A 1 209 ? -12.625 19.219 11.211 1 83.81 209 ASP A C 1
ATOM 1696 O O . ASP A 1 209 ? -12.359 18.484 10.258 1 83.81 209 ASP A O 1
ATOM 1700 N N . LEU A 1 210 ? -12.43 18.953 12.523 1 80.31 210 LEU A N 1
ATOM 1701 C CA . LEU A 1 210 ? -11.961 17.609 12.875 1 80.31 210 LEU A CA 1
ATOM 1702 C C . LEU A 1 210 ? -13.109 16.609 12.852 1 80.31 210 LEU A C 1
ATOM 1704 O O . LEU A 1 210 ? -14.219 16.922 13.289 1 80.31 210 LEU A O 1
ATOM 1708 N N . ASN A 1 211 ? -12.945 15.586 12.055 1 71.5 211 ASN A N 1
ATOM 1709 C CA . ASN A 1 211 ? -13.914 14.5 12.023 1 71.5 211 ASN A CA 1
ATOM 1710 C C . ASN A 1 211 ? -13.367 13.234 12.672 1 71.5 211 ASN A C 1
ATOM 1712 O O . ASN A 1 211 ? -12.547 12.539 12.07 1 71.5 211 ASN A O 1
ATOM 1716 N N . VAL A 1 212 ? -13.453 13.078 14 1 66.19 212 VAL A N 1
ATOM 1717 C CA . VAL A 1 212 ? -12.914 11.93 14.719 1 66.19 212 VAL A CA 1
ATOM 1718 C C . VAL A 1 212 ? -14.047 11 15.141 1 66.19 212 VAL A C 1
ATOM 1720 O O . VAL A 1 212 ? -15.18 11.445 15.344 1 66.19 212 VAL A O 1
ATOM 1723 N N . MET B 1 1 ? -6.02 -5.961 -24.281 1 76.62 1 MET B N 1
ATOM 1724 C CA . MET B 1 1 ? -4.602 -6.254 -24.109 1 76.62 1 MET B CA 1
ATOM 1725 C C . MET B 1 1 ? -4.32 -6.719 -22.672 1 76.62 1 MET B C 1
ATOM 1727 O O . MET B 1 1 ? -4.93 -6.227 -21.734 1 76.62 1 MET B O 1
ATOM 1731 N N . ASN B 1 2 ? -3.572 -7.898 -22.531 1 92.06 2 ASN B N 1
ATOM 1732 C CA . ASN B 1 2 ? -3.246 -8.516 -21.25 1 92.06 2 ASN B CA 1
ATOM 1733 C C . ASN B 1 2 ? -2.395 -7.586 -20.391 1 92.06 2 ASN B C 1
ATOM 1735 O O . ASN B 1 2 ? -1.231 -7.328 -20.703 1 92.06 2 ASN B O 1
ATOM 1739 N N . LYS B 1 3 ? -2.959 -7.031 -19.312 1 95.75 3 LYS B N 1
ATOM 1740 C CA . LYS B 1 3 ? -2.314 -6.023 -18.484 1 95.75 3 LYS B CA 1
ATOM 1741 C C . LYS B 1 3 ? -1.062 -6.578 -17.812 1 95.75 3 LYS B C 1
ATOM 1743 O O . LYS B 1 3 ? -0.141 -5.828 -17.484 1 95.75 3 LYS B O 1
ATOM 1748 N N . TYR B 1 4 ? -1.107 -7.855 -17.578 1 94.94 4 TYR B N 1
ATOM 1749 C CA . TYR B 1 4 ? 0.089 -8.492 -17.031 1 94.94 4 TYR B CA 1
ATOM 1750 C C . TYR B 1 4 ? 1.23 -8.445 -18.047 1 94.94 4 TYR B C 1
ATOM 1752 O O . TYR B 1 4 ? 2.363 -8.109 -17.688 1 94.94 4 TYR B O 1
ATOM 1760 N N . TYR B 1 5 ? 0.954 -8.766 -19.25 1 95.12 5 TYR B N 1
ATOM 1761 C CA . TYR B 1 5 ? 1.967 -8.695 -20.297 1 95.12 5 TYR B CA 1
ATOM 1762 C C . TYR B 1 5 ? 2.461 -7.27 -20.484 1 95.12 5 TYR B C 1
ATOM 1764 O O . TYR B 1 5 ? 3.641 -7.047 -20.766 1 95.12 5 TYR B O 1
ATOM 1772 N N . GLN B 1 6 ? 1.599 -6.355 -20.328 1 96.88 6 GLN B N 1
ATOM 1773 C CA . GLN B 1 6 ? 1.983 -4.953 -20.469 1 96.88 6 GLN B CA 1
ATOM 1774 C C . GLN B 1 6 ? 3.014 -4.555 -19.422 1 96.88 6 GLN B C 1
ATOM 1776 O O . GLN B 1 6 ? 3.961 -3.824 -19.719 1 96.88 6 GLN B O 1
ATOM 1781 N N . ILE B 1 7 ? 2.77 -5.008 -18.172 1 97.38 7 ILE B N 1
ATOM 1782 C CA . ILE B 1 7 ? 3.713 -4.672 -17.109 1 97.38 7 ILE B CA 1
ATOM 1783 C C . ILE B 1 7 ? 5.059 -5.336 -17.391 1 97.38 7 ILE B C 1
ATOM 1785 O O . ILE B 1 7 ? 6.113 -4.73 -17.172 1 97.38 7 ILE B O 1
ATOM 1789 N N . LEU B 1 8 ? 5.047 -6.594 -17.828 1 96.75 8 LEU B N 1
ATOM 1790 C CA . LEU B 1 8 ? 6.285 -7.273 -18.188 1 96.75 8 LEU B CA 1
ATOM 1791 C C . LEU B 1 8 ? 7.031 -6.5 -19.266 1 96.75 8 LEU B C 1
ATOM 1793 O O . LEU B 1 8 ? 8.234 -6.262 -19.156 1 96.75 8 LEU B O 1
ATOM 1797 N N . ASP B 1 9 ? 6.324 -6.152 -20.266 1 97.81 9 ASP B N 1
ATOM 1798 C CA . ASP B 1 9 ? 6.918 -5.41 -21.375 1 97.81 9 ASP B CA 1
ATOM 1799 C C . ASP B 1 9 ? 7.492 -4.078 -20.891 1 97.81 9 ASP B C 1
ATOM 1801 O O . ASP B 1 9 ? 8.57 -3.674 -21.328 1 97.81 9 ASP B O 1
ATOM 1805 N N . LYS B 1 10 ? 6.773 -3.408 -20.062 1 98.5 10 LYS B N 1
ATOM 1806 C CA . LYS B 1 10 ? 7.23 -2.131 -19.516 1 98.5 10 LYS B CA 1
ATOM 1807 C C . LYS B 1 10 ? 8.539 -2.291 -18.75 1 98.5 10 LYS B C 1
ATOM 1809 O O . LYS B 1 10 ? 9.453 -1.477 -18.906 1 98.5 10 LYS B O 1
ATOM 1814 N N . ILE B 1 11 ? 8.617 -3.305 -17.922 1 98.31 11 ILE B N 1
ATOM 1815 C CA . ILE B 1 11 ? 9.844 -3.562 -17.172 1 98.31 11 ILE B CA 1
ATOM 1816 C C . ILE B 1 11 ? 11 -3.814 -18.141 1 98.31 11 ILE B C 1
ATOM 1818 O O . ILE B 1 11 ? 12.102 -3.295 -17.953 1 98.31 11 ILE B O 1
ATOM 1822 N N . LEU B 1 12 ? 10.758 -4.633 -19.172 1 97.94 12 LEU B N 1
ATOM 1823 C CA . LEU B 1 12 ? 11.797 -4.969 -20.141 1 97.94 12 LEU B CA 1
ATOM 1824 C C . LEU B 1 12 ? 12.297 -3.719 -20.859 1 97.94 12 LEU B C 1
ATOM 1826 O O . LEU B 1 12 ? 13.5 -3.578 -21.109 1 97.94 12 LEU B O 1
ATOM 1830 N N . LYS B 1 13 ? 11.477 -2.822 -21.141 1 98 13 LYS B N 1
ATOM 1831 C CA . LYS B 1 13 ? 11.797 -1.667 -21.969 1 98 13 LYS B CA 1
ATOM 1832 C C . LYS B 1 13 ? 12.312 -0.507 -21.125 1 98 13 LYS B C 1
ATOM 1834 O O . LYS B 1 13 ? 13.195 0.242 -21.562 1 98 13 LYS B O 1
ATOM 1839 N N . GLN B 1 14 ? 11.742 -0.346 -19.922 1 98 14 GLN B N 1
ATOM 1840 C CA . GLN B 1 14 ? 11.992 0.883 -19.188 1 98 14 GLN B CA 1
ATOM 1841 C C . GLN B 1 14 ? 12.656 0.586 -17.844 1 98 14 GLN B C 1
ATOM 1843 O O . GLN B 1 14 ? 13.062 1.505 -17.125 1 98 14 GLN B O 1
ATOM 1848 N N . GLY B 1 15 ? 12.719 -0.653 -17.438 1 97.62 15 GLY B N 1
ATOM 1849 C CA . GLY B 1 15 ? 13.258 -1.004 -16.141 1 97.62 15 GLY B CA 1
ATOM 1850 C C . GLY B 1 15 ? 14.719 -0.626 -15.969 1 97.62 15 GLY B C 1
ATOM 1851 O O . GLY B 1 15 ? 15.5 -0.72 -16.922 1 97.62 15 GLY B O 1
ATOM 1852 N N . LYS B 1 16 ? 15.109 -0.164 -14.852 1 96.06 16 LYS B N 1
ATOM 1853 C CA . LYS B 1 16 ? 16.5 0.08 -14.492 1 96.06 16 LYS B CA 1
ATOM 1854 C C . LYS B 1 16 ? 17.141 -1.164 -13.883 1 96.06 16 LYS B C 1
ATOM 1856 O O . LYS B 1 16 ? 16.438 -2.027 -13.344 1 96.06 16 LYS B O 1
ATOM 1861 N N . ILE B 1 17 ? 18.422 -1.15 -13.945 1 94.06 17 ILE B N 1
ATOM 1862 C CA . ILE B 1 17 ? 19.141 -2.324 -13.453 1 94.06 17 ILE B CA 1
ATOM 1863 C C . ILE B 1 17 ? 19.609 -2.076 -12.023 1 94.06 17 ILE B C 1
ATOM 1865 O O . ILE B 1 17 ? 20.109 -0.991 -11.703 1 94.06 17 ILE B O 1
ATOM 1869 N N . GLN B 1 18 ? 19.344 -2.984 -11.203 1 90.75 18 GLN B N 1
ATOM 1870 C CA . GLN B 1 18 ? 19.859 -2.973 -9.836 1 90.75 18 GLN B CA 1
ATOM 1871 C C . GLN B 1 18 ? 20.609 -4.258 -9.523 1 90.75 18 GLN B C 1
ATOM 1873 O O . GLN B 1 18 ? 20.172 -5.352 -9.883 1 90.75 18 GLN B O 1
ATOM 1878 N N . ASP B 1 19 ? 21.75 -4.031 -8.914 1 84.69 19 ASP B N 1
ATOM 1879 C CA . ASP B 1 19 ? 22.484 -5.195 -8.43 1 84.69 19 ASP B CA 1
ATOM 1880 C C . ASP B 1 19 ? 21.812 -5.789 -7.188 1 84.69 19 ASP B C 1
ATOM 1882 O O . ASP B 1 19 ? 21.344 -5.055 -6.32 1 84.69 19 ASP B O 1
ATOM 1886 N N . ASN B 1 20 ? 21.672 -7.012 -7.223 1 77.06 20 ASN B N 1
ATOM 1887 C CA . ASN B 1 20 ? 21.062 -7.727 -6.109 1 77.06 20 ASN B CA 1
ATOM 1888 C C . ASN B 1 20 ? 21.812 -9.016 -5.785 1 77.06 20 ASN B C 1
ATOM 1890 O O . ASN B 1 20 ? 22.484 -9.578 -6.648 1 77.06 20 ASN B O 1
ATOM 1894 N N . LYS B 1 21 ? 21.766 -9.422 -4.52 1 70.81 21 LYS B N 1
ATOM 1895 C CA . LYS B 1 21 ? 22.453 -10.625 -4.062 1 70.81 21 LYS B CA 1
ATOM 1896 C C . LYS B 1 21 ? 22 -11.852 -4.855 1 70.81 21 LYS B C 1
ATOM 1898 O O . LYS B 1 21 ? 22.812 -12.727 -5.172 1 70.81 21 LYS B O 1
ATOM 1903 N N . LYS B 1 22 ? 20.75 -11.945 -5.207 1 70.06 22 LYS B N 1
ATOM 1904 C CA . LYS B 1 22 ? 20.172 -13.109 -5.875 1 70.06 22 LYS B CA 1
ATOM 1905 C C . LYS B 1 22 ? 20.297 -12.992 -7.391 1 70.06 22 LYS B C 1
ATOM 1907 O O . LYS B 1 22 ? 19.812 -13.852 -8.125 1 70.06 22 LYS B O 1
ATOM 1912 N N . GLY B 1 23 ? 20.938 -11.883 -7.809 1 78.69 23 GLY B N 1
ATOM 1913 C CA . GLY B 1 23 ? 21.031 -11.562 -9.227 1 78.69 23 GLY B CA 1
ATOM 1914 C C . GLY B 1 23 ? 20.484 -10.195 -9.57 1 78.69 23 GLY B C 1
ATOM 1915 O O . GLY B 1 23 ? 19.562 -9.703 -8.906 1 78.69 23 GLY B O 1
ATOM 1916 N N . ASN B 1 24 ? 21.031 -9.742 -10.617 1 91 24 ASN B N 1
ATOM 1917 C CA . ASN B 1 24 ? 20.578 -8.43 -11.062 1 91 24 ASN B CA 1
ATOM 1918 C C . ASN B 1 24 ? 19.109 -8.445 -11.445 1 91 24 ASN B C 1
ATOM 1920 O O . ASN B 1 24 ? 18.578 -9.469 -11.867 1 91 24 ASN B O 1
ATOM 1924 N N . ILE B 1 25 ? 18.484 -7.352 -11.18 1 94.5 25 ILE B N 1
ATOM 1925 C CA . ILE B 1 25 ? 17.078 -7.242 -11.547 1 94.5 25 ILE B CA 1
ATOM 1926 C C . ILE B 1 25 ? 16.859 -6.012 -12.422 1 94.5 25 ILE B C 1
ATOM 1928 O O . ILE B 1 25 ? 17.641 -5.055 -12.359 1 94.5 25 ILE B O 1
ATOM 1932 N N . HIS B 1 26 ? 15.906 -6.125 -13.312 1 97 26 HIS B N 1
ATOM 1933 C CA . HIS B 1 26 ? 15.281 -4.965 -13.945 1 97 26 HIS B CA 1
ATOM 1934 C C . HIS B 1 26 ? 14.016 -4.543 -13.211 1 97 26 HIS B C 1
ATOM 1936 O O . HIS B 1 26 ? 13.07 -5.324 -13.102 1 97 26 HIS B O 1
ATOM 1942 N N . TYR B 1 27 ? 14.031 -3.281 -12.719 1 97.38 27 TYR B N 1
ATOM 1943 C CA . TYR B 1 27 ? 12.938 -2.959 -11.805 1 97.38 27 TYR B CA 1
ATOM 1944 C C . TYR B 1 27 ? 12.258 -1.652 -12.203 1 97.38 27 TYR B C 1
ATOM 1946 O O . TYR B 1 27 ? 12.852 -0.828 -12.906 1 97.38 27 TYR B O 1
ATOM 1954 N N . LEU B 1 28 ? 11.047 -1.536 -11.906 1 98.06 28 LEU B N 1
ATOM 1955 C CA . LEU B 1 28 ? 10.273 -0.305 -11.844 1 98.06 28 LEU B CA 1
ATOM 1956 C C . LEU B 1 28 ? 9.742 -0.072 -10.43 1 98.06 28 LEU B C 1
ATOM 1958 O O . LEU B 1 28 ? 9.531 -1.025 -9.68 1 98.06 28 LEU B O 1
ATOM 1962 N N . LEU B 1 29 ? 9.641 1.225 -10.07 1 98.25 29 LEU B N 1
ATOM 1963 C CA . LEU B 1 29 ? 9.141 1.558 -8.742 1 98.25 29 LEU B CA 1
ATOM 1964 C C . LEU B 1 29 ? 7.754 2.189 -8.828 1 98.25 29 LEU B C 1
ATOM 1966 O O . LEU B 1 29 ? 7.461 2.924 -9.773 1 98.25 29 LEU B O 1
ATOM 1970 N N . ASN B 1 30 ? 6.887 1.855 -7.836 1 98.38 30 ASN B N 1
ATOM 1971 C CA . ASN B 1 30 ? 5.609 2.518 -7.598 1 98.38 30 ASN B CA 1
ATOM 1972 C C . ASN B 1 30 ? 4.664 2.357 -8.781 1 98.38 30 ASN B C 1
ATOM 1974 O O . ASN B 1 30 ? 3.992 3.311 -9.18 1 98.38 30 ASN B O 1
ATOM 1978 N N . GLU B 1 31 ? 4.652 1.179 -9.406 1 98.62 31 GLU B N 1
ATOM 1979 C CA . GLU B 1 31 ? 3.658 0.865 -10.422 1 98.62 31 GLU B CA 1
ATOM 1980 C C . GLU B 1 31 ? 2.316 0.502 -9.789 1 98.62 31 GLU B C 1
ATOM 1982 O O . GLU B 1 31 ? 2.27 -0.005 -8.672 1 98.62 31 GLU B O 1
ATOM 1987 N N . GLN B 1 32 ? 1.294 0.864 -10.445 1 98.62 32 GLN B N 1
ATOM 1988 C CA . GLN B 1 32 ? -0.041 0.457 -10.016 1 98.62 32 GLN B CA 1
ATOM 1989 C C . GLN B 1 32 ? -0.741 -0.356 -11.102 1 98.62 32 GLN B C 1
ATOM 1991 O O . GLN B 1 32 ? -0.753 0.038 -12.266 1 98.62 32 GLN B O 1
ATOM 1996 N N . LEU B 1 33 ? -1.241 -1.507 -10.766 1 98.31 33 LEU B N 1
ATOM 1997 C CA . LEU B 1 33 ? -1.972 -2.398 -11.656 1 98.31 33 LEU B CA 1
ATOM 1998 C C . LEU B 1 33 ? -3.424 -2.543 -11.219 1 98.31 33 LEU B C 1
ATOM 2000 O O . LEU B 1 33 ? -3.701 -3.131 -10.164 1 98.31 33 LEU B O 1
ATOM 2004 N N . SER B 1 34 ? -4.336 -1.983 -11.969 1 98.31 34 SER B N 1
ATOM 2005 C CA . SER B 1 34 ? -5.766 -2.09 -11.711 1 98.31 34 SER B CA 1
ATOM 2006 C C . SER B 1 34 ? -6.43 -3.082 -12.656 1 98.31 34 SER B C 1
ATOM 2008 O O . SER B 1 34 ? -6.391 -2.904 -13.875 1 98.31 34 SER B O 1
ATOM 2010 N N . LEU B 1 35 ? -7.066 -4.059 -12.109 1 98.56 35 LEU B N 1
ATOM 2011 C CA . LEU B 1 35 ? -7.59 -5.172 -12.898 1 98.56 35 LEU B CA 1
ATOM 2012 C C . LEU B 1 35 ? -9.094 -5.312 -12.703 1 98.56 35 LEU B C 1
ATOM 2014 O O . LEU B 1 35 ? -9.578 -5.414 -11.57 1 98.56 35 LEU B O 1
ATOM 2018 N N . LEU B 1 36 ? -9.805 -5.258 -13.867 1 98.25 36 LEU B N 1
ATOM 2019 C CA . LEU B 1 36 ? -11.219 -5.633 -13.875 1 98.25 36 LEU B CA 1
ATOM 2020 C C . LEU B 1 36 ? -11.383 -7.137 -14.07 1 98.25 36 LEU B C 1
ATOM 2022 O O . LEU B 1 36 ? -10.422 -7.828 -14.422 1 98.25 36 LEU B O 1
ATOM 2026 N N . PRO B 1 37 ? -12.555 -7.637 -13.734 1 97.56 37 PRO B N 1
ATOM 2027 C CA . PRO B 1 37 ? -12.766 -9.078 -13.875 1 97.56 37 PRO B CA 1
ATOM 2028 C C . PRO B 1 37 ? -12.352 -9.609 -15.242 1 97.56 37 PRO B C 1
ATOM 2030 O O . PRO B 1 37 ? -11.766 -10.688 -15.344 1 97.56 37 PRO B O 1
ATOM 2033 N N . ALA B 1 38 ? -12.57 -8.852 -16.281 1 96.44 38 ALA B N 1
ATOM 2034 C CA . ALA B 1 38 ? -12.18 -9.281 -17.625 1 96.44 38 ALA B CA 1
ATOM 2035 C C . ALA B 1 38 ? -10.664 -9.391 -17.734 1 96.44 38 ALA B C 1
ATOM 2037 O O . ALA B 1 38 ? -10.148 -10.297 -18.406 1 96.44 38 ALA B O 1
ATOM 2038 N N . ASP B 1 39 ? -9.945 -8.492 -17.141 1 97.06 39 ASP B N 1
ATOM 2039 C CA . ASP B 1 39 ? -8.484 -8.539 -17.125 1 97.06 39 ASP B CA 1
ATOM 2040 C C . ASP B 1 39 ? -7.973 -9.797 -16.438 1 97.06 39 ASP B C 1
ATOM 2042 O O . ASP B 1 39 ? -6.992 -10.406 -16.875 1 97.06 39 ASP B O 1
ATOM 2046 N N . LEU B 1 40 ? -8.609 -10.148 -15.336 1 96.25 40 LEU B N 1
ATOM 2047 C CA . LEU B 1 40 ? -8.227 -11.336 -14.578 1 96.25 40 LEU B CA 1
ATOM 2048 C C . LEU B 1 40 ? -8.367 -12.586 -15.438 1 96.25 40 LEU B C 1
ATOM 2050 O O . LEU B 1 40 ? -7.48 -13.445 -15.438 1 96.25 40 LEU B O 1
ATOM 2054 N N . LEU B 1 41 ? -9.453 -12.672 -16.125 1 92.94 41 LEU B N 1
ATOM 2055 C CA . LEU B 1 41 ? -9.672 -13.805 -17.016 1 92.94 41 LEU B CA 1
ATOM 2056 C C . LEU B 1 41 ? -8.562 -13.914 -18.047 1 92.94 41 LEU B C 1
ATOM 2058 O O . LEU B 1 41 ? -8.039 -15 -18.297 1 92.94 41 LEU B O 1
ATOM 2062 N N . ASP B 1 42 ? -8.211 -12.797 -18.625 1 92.31 42 ASP B N 1
ATOM 2063 C CA . ASP B 1 42 ? -7.125 -12.742 -19.609 1 92.31 42 ASP B CA 1
ATOM 2064 C C . ASP B 1 42 ? -5.816 -13.234 -19 1 92.31 42 ASP B C 1
ATOM 2066 O O . ASP B 1 42 ? -5.066 -13.977 -19.641 1 92.31 42 ASP B O 1
ATOM 2070 N N . ILE B 1 43 ? -5.559 -12.867 -17.812 1 92.81 43 ILE B N 1
ATOM 2071 C CA . ILE B 1 43 ? -4.316 -13.211 -17.141 1 92.81 43 ILE B CA 1
ATOM 2072 C C . ILE B 1 43 ? -4.297 -14.695 -16.797 1 92.81 43 ILE B C 1
ATOM 2074 O O . ILE B 1 43 ? -3.297 -15.383 -17.031 1 92.81 43 ILE B O 1
ATOM 2078 N N . PHE B 1 44 ? -5.395 -15.164 -16.328 1 90.62 44 PHE B N 1
ATOM 2079 C CA . PHE B 1 44 ? -5.449 -16.547 -15.875 1 90.62 44 PHE B CA 1
ATOM 2080 C C . PHE B 1 44 ? -5.434 -17.5 -17.062 1 90.62 44 PHE B C 1
ATOM 2082 O O . PHE B 1 44 ? -4.98 -18.641 -16.938 1 90.62 44 PHE B O 1
ATOM 2089 N N . GLU B 1 45 ? -5.922 -17.141 -18.188 1 83.44 45 GLU B N 1
ATOM 2090 C CA . GLU B 1 45 ? -5.969 -17.984 -19.375 1 83.44 45 GLU B CA 1
ATOM 2091 C C . GLU B 1 45 ? -4.652 -17.938 -20.156 1 83.44 45 GLU B C 1
ATOM 2093 O O . GLU B 1 45 ? -4.418 -18.75 -21.047 1 83.44 45 GLU B O 1
ATOM 2098 N N . SER B 1 46 ? -4.109 -16.859 -19.984 1 72.38 46 SER B N 1
ATOM 2099 C CA . SER B 1 46 ? -2.908 -16.766 -20.812 1 72.38 46 SER B CA 1
ATOM 2100 C C . SER B 1 46 ? -1.885 -17.828 -20.438 1 72.38 46 SER B C 1
ATOM 2102 O O . SER B 1 46 ? -1.426 -18.578 -21.297 1 72.38 46 SER B O 1
ATOM 2104 N N . HIS B 1 47 ? -0.852 -17.688 -19.438 1 65.62 47 HIS B N 1
ATOM 2105 C CA . HIS B 1 47 ? 0.223 -18.672 -19.359 1 65.62 47 HIS B CA 1
ATOM 2106 C C . HIS B 1 47 ? 0.429 -19.156 -17.922 1 65.62 47 HIS B C 1
ATOM 2108 O O . HIS B 1 47 ? 0.33 -18.375 -16.984 1 65.62 47 HIS B O 1
ATOM 2114 N N . GLY B 1 48 ? 0.574 -20.453 -17.797 1 73.31 48 GLY B N 1
ATOM 2115 C CA . GLY B 1 48 ? 1.223 -21.453 -16.953 1 73.31 48 GLY B CA 1
ATOM 2116 C C . GLY B 1 48 ? 1.021 -21.219 -15.477 1 73.31 48 GLY B C 1
ATOM 2117 O O . GLY B 1 48 ? 1.818 -21.672 -14.656 1 73.31 48 GLY B O 1
ATOM 2118 N N . ILE B 1 49 ? -0.154 -20.438 -15.133 1 82.69 49 ILE B N 1
ATOM 2119 C CA . ILE B 1 49 ? -0.349 -20.266 -13.695 1 82.69 49 ILE B CA 1
ATOM 2120 C C . ILE B 1 49 ? -0.812 -21.594 -13.086 1 82.69 49 ILE B C 1
ATOM 2122 O O . ILE B 1 49 ? -1.684 -22.266 -13.633 1 82.69 49 ILE B O 1
ATOM 2126 N N . ALA B 1 50 ? -0.137 -22.016 -12.062 1 87.5 50 ALA B N 1
ATOM 2127 C CA . ALA B 1 50 ? -0.463 -23.25 -11.375 1 87.5 50 ALA B CA 1
ATOM 2128 C C . ALA B 1 50 ? -1.686 -23.078 -10.477 1 87.5 50 ALA B C 1
ATOM 2130 O O . ALA B 1 50 ? -1.589 -23.203 -9.258 1 87.5 50 ALA B O 1
ATOM 2131 N N . ARG B 1 51 ? -2.844 -22.969 -11.07 1 92 51 ARG B N 1
ATOM 2132 C CA . ARG B 1 51 ? -4.066 -22.562 -10.383 1 92 51 ARG B CA 1
ATOM 2133 C C . ARG B 1 51 ? -4.414 -23.547 -9.266 1 92 51 ARG B C 1
ATOM 2135 O O . ARG B 1 51 ? -4.734 -23.125 -8.148 1 92 51 ARG B O 1
ATOM 2142 N N . LYS B 1 52 ? -4.359 -24.797 -9.586 1 92.44 52 LYS B N 1
ATOM 2143 C CA . LYS B 1 52 ? -4.699 -25.797 -8.578 1 92.44 52 LYS B CA 1
ATOM 2144 C C . LYS B 1 52 ? -3.752 -25.719 -7.387 1 92.44 52 LYS B C 1
ATOM 2146 O O . LYS B 1 52 ? -4.191 -25.734 -6.234 1 92.44 52 LYS B O 1
ATOM 2151 N N . LYS B 1 53 ? -2.527 -25.641 -7.621 1 93 53 LYS B N 1
ATOM 2152 C CA . LYS B 1 53 ? -1.528 -25.562 -6.559 1 93 53 LYS B CA 1
ATOM 2153 C C . LYS B 1 53 ? -1.715 -24.297 -5.727 1 93 53 LYS B C 1
ATOM 2155 O O . LYS B 1 53 ? -1.608 -24.344 -4.5 1 93 53 LYS B O 1
ATOM 2160 N N . LEU B 1 54 ? -1.987 -23.203 -6.418 1 93.38 54 LEU B N 1
ATOM 2161 C CA . LEU B 1 54 ? -2.152 -21.938 -5.719 1 93.38 54 LEU B CA 1
ATOM 2162 C C . LEU B 1 54 ? -3.402 -21.953 -4.848 1 93.38 54 LEU B C 1
ATOM 2164 O O . LEU B 1 54 ? -3.416 -21.375 -3.76 1 93.38 54 LEU B O 1
ATOM 2168 N N . LYS B 1 55 ? -4.422 -22.578 -5.359 1 95.44 55 LYS B N 1
ATOM 2169 C CA . LYS B 1 55 ? -5.617 -22.75 -4.543 1 95.44 55 LYS B CA 1
ATOM 2170 C C . LYS B 1 55 ? -5.305 -23.531 -3.262 1 95.44 55 LYS B C 1
ATOM 2172 O O . LYS B 1 55 ? -5.68 -23.094 -2.168 1 95.44 55 LYS B O 1
ATOM 2177 N N . ASN B 1 56 ? -4.602 -24.625 -3.391 1 95.38 56 ASN B N 1
ATOM 2178 C CA . ASN B 1 56 ? -4.211 -25.406 -2.232 1 95.38 56 ASN B CA 1
ATOM 2179 C C . ASN B 1 56 ? -3.283 -24.641 -1.305 1 95.38 56 ASN B C 1
ATOM 2181 O O . ASN B 1 56 ? -3.379 -24.75 -0.082 1 95.38 56 ASN B O 1
ATOM 2185 N N . GLU B 1 57 ? -2.438 -23.891 -1.878 1 92.38 57 GLU B N 1
ATOM 2186 C CA . GLU B 1 57 ? -1.498 -23.094 -1.099 1 92.38 57 GLU B CA 1
ATOM 2187 C C . GLU B 1 57 ? -2.23 -22.078 -0.225 1 92.38 57 GLU B C 1
ATOM 2189 O O . GLU B 1 57 ? -1.961 -21.969 0.974 1 92.38 57 GLU B O 1
ATOM 2194 N N . LEU B 1 58 ? -3.143 -21.359 -0.833 1 93.69 58 LEU B N 1
ATOM 2195 C CA . LEU B 1 58 ? -3.898 -20.375 -0.06 1 93.69 58 LEU B CA 1
ATOM 2196 C C . LEU B 1 58 ? -4.664 -21.047 1.073 1 93.69 58 LEU B C 1
ATOM 2198 O O . LEU B 1 58 ? -4.75 -20.5 2.178 1 93.69 58 LEU B O 1
ATOM 2202 N N . GLN B 1 59 ? -5.176 -22.219 0.77 1 94.56 59 GLN B N 1
ATOM 2203 C CA . GLN B 1 59 ? -5.891 -22.953 1.806 1 94.56 59 GLN B CA 1
ATOM 2204 C C . GLN B 1 59 ? -4.969 -23.297 2.973 1 94.56 59 GLN B C 1
ATOM 2206 O O . GLN B 1 59 ? -5.34 -23.109 4.137 1 94.56 59 GLN B O 1
ATOM 2211 N N . LEU B 1 60 ? -3.812 -23.781 2.678 1 92.5 60 LEU B N 1
ATOM 2212 C CA . LEU B 1 60 ? -2.844 -24.125 3.715 1 92.5 60 LEU B CA 1
ATOM 2213 C C . LEU B 1 60 ? -2.42 -22.875 4.484 1 92.5 60 LEU B C 1
ATOM 2215 O O . LEU B 1 60 ? -2.264 -22.922 5.707 1 92.5 60 LEU B O 1
ATOM 2219 N N . PHE B 1 61 ? -2.258 -21.766 3.775 1 90.56 61 PHE B N 1
ATOM 2220 C CA . PHE B 1 61 ? -1.94 -20.5 4.426 1 90.56 61 PHE B CA 1
ATOM 2221 C C . PHE B 1 61 ? -3.025 -20.109 5.426 1 90.56 61 PHE B C 1
ATOM 2223 O O . PHE B 1 61 ? -2.73 -19.781 6.578 1 90.56 61 PHE B O 1
ATOM 2230 N N . MET B 1 62 ? -4.211 -20.219 5.016 1 92.12 62 MET B N 1
ATOM 2231 C CA . MET B 1 62 ? -5.352 -19.812 5.824 1 92.12 62 MET B CA 1
ATOM 2232 C C . MET B 1 62 ? -5.5 -20.703 7.051 1 92.12 62 MET B C 1
ATOM 2234 O O . MET B 1 62 ? -6.031 -20.281 8.078 1 92.12 62 MET B O 1
ATOM 2238 N N . GLN B 1 63 ? -4.969 -21.891 6.949 1 91.31 63 GLN B N 1
ATOM 2239 C CA . GLN B 1 63 ? -5.027 -22.844 8.062 1 91.31 63 GLN B CA 1
ATOM 2240 C C . GLN B 1 63 ? -3.852 -22.641 9.016 1 91.31 63 GLN B C 1
ATOM 2242 O O . GLN B 1 63 ? -3.781 -23.281 10.062 1 91.31 63 GLN B O 1
ATOM 2247 N N . GLY B 1 64 ? -2.963 -21.781 8.633 1 86.19 64 GLY B N 1
ATOM 2248 C CA . GLY B 1 64 ? -1.795 -21.531 9.461 1 86.19 64 GLY B CA 1
ATOM 2249 C C . GLY B 1 64 ? -0.755 -22.625 9.383 1 86.19 64 GLY B C 1
ATOM 2250 O O . GLY B 1 64 ? 0.022 -22.828 10.32 1 86.19 64 GLY B O 1
ATOM 2251 N N . GLU B 1 65 ? -0.731 -23.344 8.297 1 85.88 65 GLU B N 1
ATOM 2252 C CA . GLU B 1 65 ? 0.212 -24.453 8.141 1 85.88 65 GLU B CA 1
ATOM 2253 C C . GLU B 1 65 ? 1.642 -23.938 7.992 1 85.88 65 GLU B C 1
ATOM 2255 O O . GLU B 1 65 ? 1.921 -23.109 7.121 1 85.88 65 GLU B O 1
ATOM 2260 N N . ARG B 1 66 ? 2.5 -24.391 8.812 1 82.62 66 ARG B N 1
ATOM 2261 C CA . ARG B 1 66 ? 3.873 -23.906 8.797 1 82.62 66 ARG B CA 1
ATOM 2262 C C . ARG B 1 66 ? 4.848 -25.016 8.414 1 82.62 66 ARG B C 1
ATOM 2264 O O . ARG B 1 66 ? 6.051 -24.766 8.281 1 82.62 66 ARG B O 1
ATOM 2271 N N . ASN B 1 67 ? 4.312 -26.188 8.258 1 82.88 67 ASN B N 1
ATOM 2272 C CA . ASN B 1 67 ? 5.156 -27.328 7.93 1 82.88 67 ASN B CA 1
ATOM 2273 C C . ASN B 1 67 ? 5.34 -27.469 6.422 1 82.88 67 ASN B C 1
ATOM 2275 O O . ASN B 1 67 ? 4.383 -27.766 5.699 1 82.88 67 ASN B O 1
ATOM 2279 N N . VAL B 1 68 ? 6.562 -27.406 5.992 1 84 68 VAL B N 1
ATOM 2280 C CA . VAL B 1 68 ? 6.906 -27.469 4.574 1 84 68 VAL B CA 1
ATOM 2281 C C . VAL B 1 68 ? 6.457 -28.812 3.99 1 84 68 VAL B C 1
ATOM 2283 O O . VAL B 1 68 ? 6.031 -28.875 2.834 1 84 68 VAL B O 1
ATOM 2286 N N . GLU B 1 69 ? 6.52 -29.859 4.797 1 87.25 69 GLU B N 1
ATOM 2287 C CA . GLU B 1 69 ? 6.141 -31.188 4.332 1 87.25 69 GLU B CA 1
ATOM 2288 C C . GLU B 1 69 ? 4.688 -31.219 3.871 1 87.25 69 GLU B C 1
ATOM 2290 O O . GLU B 1 69 ? 4.348 -31.922 2.924 1 87.25 69 GLU B O 1
ATOM 2295 N N . ARG B 1 70 ? 3.846 -30.5 4.516 1 89.69 70 ARG B N 1
ATOM 2296 C CA . ARG B 1 70 ? 2.432 -30.469 4.156 1 89.69 70 ARG B CA 1
ATOM 2297 C C . ARG B 1 70 ? 2.232 -29.797 2.801 1 89.69 70 ARG B C 1
ATOM 2299 O O . ARG B 1 70 ? 1.324 -30.156 2.051 1 89.69 70 ARG B O 1
ATOM 2306 N N . TYR B 1 71 ? 3.059 -28.828 2.455 1 89.12 71 TYR B N 1
ATOM 2307 C CA . TYR B 1 71 ? 3.018 -28.188 1.144 1 89.12 71 TYR B CA 1
ATOM 2308 C C . TYR B 1 71 ? 3.498 -29.141 0.057 1 89.12 71 TYR B C 1
ATOM 2310 O O . TYR B 1 71 ? 2.896 -29.234 -1.016 1 89.12 71 TYR B O 1
ATOM 2318 N N . ARG B 1 72 ? 4.445 -29.938 0.408 1 89.56 72 ARG B N 1
ATOM 2319 C CA . ARG B 1 72 ? 4.938 -30.953 -0.523 1 89.56 72 ARG B CA 1
ATOM 2320 C C . ARG B 1 72 ? 3.859 -31.984 -0.835 1 89.56 72 ARG B C 1
ATOM 2322 O O . ARG B 1 72 ? 3.672 -32.344 -1.993 1 89.56 72 ARG B O 1
ATOM 2329 N N . GLU B 1 73 ? 3.281 -32.344 0.208 1 93.5 73 GLU B N 1
ATOM 2330 C CA . GLU B 1 73 ? 2.217 -33.312 0.055 1 93.5 73 GLU B CA 1
ATOM 2331 C C . GLU B 1 73 ? 1.107 -32.781 -0.854 1 93.5 73 GLU B C 1
ATOM 2333 O O . GLU B 1 73 ? 0.444 -33.562 -1.543 1 93.5 73 GLU B O 1
ATOM 2338 N N . ALA B 1 74 ? 0.962 -31.5 -0.844 1 92.19 74 ALA B N 1
ATOM 2339 C CA . ALA B 1 74 ? -0.053 -30.875 -1.685 1 92.19 74 ALA B CA 1
ATOM 2340 C C . ALA B 1 74 ? 0.491 -30.578 -3.082 1 92.19 74 ALA B C 1
ATOM 2342 O O . ALA B 1 74 ? -0.181 -29.953 -3.9 1 92.19 74 ALA B O 1
ATOM 2343 N N . GLY B 1 75 ? 1.774 -30.953 -3.352 1 91.12 75 GLY B N 1
ATOM 2344 C CA . GLY B 1 75 ? 2.387 -30.797 -4.66 1 91.12 75 GLY B CA 1
ATOM 2345 C C . GLY B 1 75 ? 3.08 -29.453 -4.828 1 91.12 75 GLY B C 1
ATOM 2346 O O . GLY B 1 75 ? 3.447 -29.078 -5.941 1 91.12 75 GLY B O 1
ATOM 2347 N N . ILE B 1 76 ? 3.135 -28.719 -3.791 1 89.25 76 ILE B N 1
ATOM 2348 C CA . ILE B 1 76 ? 3.768 -27.406 -3.818 1 89.25 76 ILE B CA 1
ATOM 2349 C C . ILE B 1 76 ? 5.219 -27.516 -3.357 1 89.25 76 ILE B C 1
ATOM 2351 O O . ILE B 1 76 ? 5.496 -27.531 -2.156 1 89.25 76 ILE B O 1
ATOM 2355 N N . ASN B 1 77 ? 6.168 -27.406 -4.297 1 84.5 77 ASN B N 1
ATOM 2356 C CA . ASN B 1 77 ? 7.555 -27.734 -3.975 1 84.5 77 ASN B CA 1
ATOM 2357 C C . ASN B 1 77 ? 8.43 -26.484 -3.938 1 84.5 77 ASN B C 1
ATOM 2359 O O . ASN B 1 77 ? 9.602 -26.562 -3.564 1 84.5 77 ASN B O 1
ATOM 2363 N N . TRP B 1 78 ? 7.832 -25.422 -4.336 1 81 78 TRP B N 1
ATOM 2364 C CA . TRP B 1 78 ? 8.695 -24.25 -4.434 1 81 78 TRP B CA 1
ATOM 2365 C C . TRP B 1 78 ? 9.094 -23.75 -3.049 1 81 78 TRP B C 1
ATOM 2367 O O . TRP B 1 78 ? 10.07 -23 -2.906 1 81 78 TRP B O 1
ATOM 2377 N N . TRP B 1 79 ? 8.539 -24.141 -2.012 1 79.5 79 TRP B N 1
ATOM 2378 C CA . TRP B 1 79 ? 8.906 -23.734 -0.66 1 79.5 79 TRP B CA 1
ATOM 2379 C C . TRP B 1 79 ? 10.148 -24.469 -0.182 1 79.5 79 TRP B C 1
ATOM 2381 O O . TRP B 1 79 ? 10.766 -24.078 0.811 1 79.5 79 TRP B O 1
ATOM 2391 N N . ASP B 1 80 ? 10.477 -25.547 -0.913 1 74.06 80 ASP B N 1
ATOM 2392 C CA . ASP B 1 80 ? 11.742 -26.203 -0.614 1 74.06 80 ASP B CA 1
ATOM 2393 C C . ASP B 1 80 ? 12.93 -25.281 -0.863 1 74.06 80 ASP B C 1
ATOM 2395 O O . ASP B 1 80 ? 13.984 -25.438 -0.239 1 74.06 80 ASP B O 1
ATOM 2399 N N . TYR B 1 81 ? 12.703 -24.469 -1.81 1 65.38 81 TYR B N 1
ATOM 2400 C CA . TYR B 1 81 ? 13.781 -23.578 -2.211 1 65.38 81 TYR B CA 1
ATOM 2401 C C . TYR B 1 81 ? 13.703 -22.266 -1.448 1 65.38 81 TYR B C 1
ATOM 2403 O O . TYR B 1 81 ? 14.734 -21.688 -1.09 1 65.38 81 TYR B O 1
ATOM 2411 N N . CYS B 1 82 ? 12.484 -21.75 -1.64 1 58.5 82 CYS B N 1
ATOM 2412 C CA . CYS B 1 82 ? 12.234 -20.391 -1.185 1 58.5 82 CYS B CA 1
ATOM 2413 C C . CYS B 1 82 ? 12.312 -20.297 0.334 1 58.5 82 CYS B C 1
ATOM 2415 O O . CYS B 1 82 ? 12.477 -19.219 0.889 1 58.5 82 CYS B O 1
ATOM 2417 N N . GLY B 1 83 ? 12.289 -21.031 1.229 1 56.97 83 GLY B N 1
ATOM 2418 C CA . GLY B 1 83 ? 12.562 -20.531 2.568 1 56.97 83 GLY B CA 1
ATOM 2419 C C . GLY B 1 83 ? 11.797 -21.281 3.648 1 56.97 83 GLY B C 1
ATOM 2420 O O . GLY B 1 83 ? 10.562 -21.312 3.625 1 56.97 83 GLY B O 1
ATOM 2421 N N . SER B 1 84 ? 12.359 -22.344 4.219 1 57.53 84 SER B N 1
ATOM 2422 C CA . SER B 1 84 ? 11.867 -22.734 5.539 1 57.53 84 SER B CA 1
ATOM 2423 C C . SER B 1 84 ? 11.492 -21.5 6.363 1 57.53 84 SER B C 1
ATOM 2425 O O . SER B 1 84 ? 10.477 -21.516 7.062 1 57.53 84 SER B O 1
ATOM 2427 N N . ILE B 1 85 ? 12.188 -20.531 5.969 1 59.38 85 ILE B N 1
ATOM 2428 C CA . ILE B 1 85 ? 11.984 -19.328 6.77 1 59.38 85 ILE B CA 1
ATOM 2429 C C . ILE B 1 85 ? 10.688 -18.641 6.344 1 59.38 85 ILE B C 1
ATOM 2431 O O . ILE B 1 85 ? 9.906 -18.203 7.191 1 59.38 85 ILE B O 1
ATOM 2435 N N . LEU B 1 86 ? 10.43 -18.672 5.043 1 62.53 86 LEU B N 1
ATOM 2436 C CA . LEU B 1 86 ? 9.258 -17.938 4.582 1 62.53 86 LEU B CA 1
ATOM 2437 C C . LEU B 1 86 ? 7.977 -18.688 4.906 1 62.53 86 LEU B C 1
ATOM 2439 O O . LEU B 1 86 ? 6.98 -18.078 5.312 1 62.53 86 LEU B O 1
ATOM 2443 N N . VAL B 1 87 ? 8.148 -19.938 4.738 1 61.91 87 VAL B N 1
ATOM 2444 C CA . VAL B 1 87 ? 6.953 -20.734 5.012 1 61.91 87 VAL B CA 1
ATOM 2445 C C . VAL B 1 87 ? 6.594 -20.641 6.492 1 61.91 87 VAL B C 1
ATOM 2447 O O . VAL B 1 87 ? 5.418 -20.719 6.859 1 61.91 87 VAL B O 1
ATOM 2450 N N . ASN B 1 88 ? 7.59 -20.391 7.227 1 60.72 88 ASN B N 1
ATOM 2451 C CA . ASN B 1 88 ? 7.32 -20.266 8.656 1 60.72 88 ASN B CA 1
ATOM 2452 C C . ASN B 1 88 ? 6.637 -18.953 8.992 1 60.72 88 ASN B C 1
ATOM 2454 O O . ASN B 1 88 ? 5.938 -18.859 10.008 1 60.72 88 ASN B O 1
ATOM 2458 N N . SER B 1 89 ? 6.793 -18.078 8.086 1 63.22 89 SER B N 1
ATOM 2459 C CA . SER B 1 89 ? 6.316 -16.75 8.484 1 63.22 89 SER B CA 1
ATOM 2460 C C . SER B 1 89 ? 5.02 -16.391 7.762 1 63.22 89 SER B C 1
ATOM 2462 O O . SER B 1 89 ? 4.137 -15.758 8.344 1 63.22 89 SER B O 1
ATOM 2464 N N . TYR B 1 90 ? 4.801 -17.047 6.59 1 66.25 90 TYR B N 1
ATOM 2465 C CA . TYR B 1 90 ? 3.674 -16.594 5.781 1 66.25 90 TYR B CA 1
ATOM 2466 C C . TYR B 1 90 ? 2.352 -17 6.422 1 66.25 90 TYR B C 1
ATOM 2468 O O . TYR B 1 90 ? 1.421 -16.188 6.504 1 66.25 90 TYR B O 1
ATOM 2476 N N . PRO B 1 91 ? 2.373 -18.234 6.871 1 58.53 91 PRO B N 1
ATOM 2477 C CA . PRO B 1 91 ? 1.088 -18.672 7.426 1 58.53 91 PRO B CA 1
ATOM 2478 C C . PRO B 1 91 ? 0.656 -17.844 8.633 1 58.53 91 PRO B C 1
ATOM 2480 O O . PRO B 1 91 ? -0.541 -17.641 8.852 1 58.53 91 PRO B O 1
ATOM 2483 N N . THR B 1 92 ? 1.587 -17.25 9.219 1 64.25 92 THR B N 1
ATOM 2484 C CA . THR B 1 92 ? 1.257 -16.453 10.398 1 64.25 92 THR B CA 1
ATOM 2485 C C . THR B 1 92 ? 0.529 -15.172 10 1 64.25 92 THR B C 1
ATOM 2487 O O . THR B 1 92 ? -0.227 -14.609 10.797 1 64.25 92 THR B O 1
ATOM 2490 N N . TYR B 1 93 ? 0.66 -14.977 8.695 1 74.75 93 TYR B N 1
ATOM 2491 C CA . TYR B 1 93 ? 0.034 -13.734 8.258 1 74.75 93 TYR B CA 1
ATOM 2492 C C . TYR B 1 93 ? -1.38 -13.984 7.746 1 74.75 93 TYR B C 1
ATOM 2494 O O . TYR B 1 93 ? -2.25 -13.117 7.855 1 74.75 93 TYR B O 1
ATOM 2502 N N . PHE B 1 94 ? -1.621 -15.219 7.301 1 85.62 94 PHE B N 1
ATOM 2503 C CA . PHE B 1 94 ? -2.857 -15.484 6.574 1 85.62 94 PHE B CA 1
ATOM 2504 C C . PHE B 1 94 ? -3.906 -16.094 7.496 1 85.62 94 PHE B C 1
ATOM 2506 O O . PHE B 1 94 ? -5.082 -16.172 7.137 1 85.62 94 PHE B O 1
ATOM 2513 N N . GLU B 1 95 ? -3.486 -16.422 8.695 1 85.38 95 GLU B N 1
ATOM 2514 C CA . GLU B 1 95 ? -4.434 -17.047 9.625 1 85.38 95 GLU B CA 1
ATOM 2515 C C . GLU B 1 95 ? -5.566 -16.078 9.969 1 85.38 95 GLU B C 1
ATOM 2517 O O . GLU B 1 95 ? -6.652 -16.516 10.359 1 85.38 95 GLU B O 1
ATOM 2522 N N . LYS B 1 96 ? -5.379 -14.875 9.812 1 88 96 LYS B N 1
ATOM 2523 C CA . LYS B 1 96 ? -6.367 -13.859 10.164 1 88 96 LYS B CA 1
ATOM 2524 C C . LYS B 1 96 ? -7.34 -13.617 9.016 1 88 96 LYS B C 1
ATOM 2526 O O . LYS B 1 96 ? -8.344 -12.922 9.18 1 88 96 LYS B O 1
ATOM 2531 N N . LEU B 1 97 ? -7.105 -14.188 7.895 1 93.75 97 LEU B N 1
ATOM 2532 C CA . LEU B 1 97 ? -7.93 -13.945 6.719 1 93.75 97 LEU B CA 1
ATOM 2533 C C . LEU B 1 97 ? -9.312 -14.555 6.887 1 93.75 97 LEU B C 1
ATOM 2535 O O . LEU B 1 97 ? -10.328 -13.883 6.648 1 93.75 97 LEU B O 1
ATOM 2539 N N . PRO B 1 98 ? -9.43 -15.82 7.363 1 95.44 98 PRO B N 1
ATOM 2540 C CA . PRO B 1 98 ? -10.766 -16.406 7.461 1 95.44 98 PRO B CA 1
ATOM 2541 C C . PRO B 1 98 ? -11.695 -15.617 8.375 1 95.44 98 PRO B C 1
ATOM 2543 O O . PRO B 1 98 ? -12.82 -15.289 7.98 1 95.44 98 PRO B O 1
ATOM 2546 N N . PRO B 1 99 ? -11.25 -15.312 9.57 1 94.75 99 PRO B N 1
ATOM 2547 C CA . PRO B 1 99 ? -12.156 -14.516 10.391 1 94.75 99 PRO B CA 1
ATOM 2548 C C . PRO B 1 99 ? -12.461 -13.148 9.773 1 94.75 99 PRO B C 1
ATOM 2550 O O . PRO B 1 99 ? -13.555 -12.609 9.953 1 94.75 99 PRO B O 1
ATOM 2553 N N . LEU B 1 100 ? -11.57 -12.531 9.094 1 94.62 100 LEU B N 1
ATOM 2554 C CA . LEU B 1 100 ? -11.812 -11.258 8.43 1 94.62 100 LEU B CA 1
ATOM 2555 C C . LEU B 1 100 ? -12.875 -11.406 7.344 1 94.62 100 LEU B C 1
ATOM 2557 O O . LEU B 1 100 ? -13.805 -10.602 7.266 1 94.62 100 LEU B O 1
ATOM 2561 N N . ILE B 1 101 ? -12.734 -12.406 6.535 1 97 101 ILE B N 1
ATOM 2562 C CA . ILE B 1 101 ? -13.703 -12.664 5.477 1 97 101 ILE B CA 1
ATOM 2563 C C . ILE B 1 101 ? -15.086 -12.891 6.086 1 97 101 ILE B C 1
ATOM 2565 O O . ILE B 1 101 ? -16.078 -12.352 5.59 1 97 101 ILE B O 1
ATOM 2569 N N . ALA B 1 102 ? -15.117 -13.672 7.113 1 97.44 102 ALA B N 1
ATOM 2570 C CA . ALA B 1 102 ? -16.391 -13.906 7.797 1 97.44 102 ALA B CA 1
ATOM 2571 C C . ALA B 1 102 ? -17 -12.586 8.266 1 97.44 102 ALA B C 1
ATOM 2573 O O . ALA B 1 102 ? -18.219 -12.375 8.117 1 97.44 102 ALA B O 1
ATOM 2574 N N . LYS B 1 103 ? -16.203 -11.781 8.82 1 96.31 103 LYS B N 1
ATOM 2575 C CA . LYS B 1 103 ? -16.656 -10.477 9.289 1 96.31 103 LYS B CA 1
ATOM 2576 C C . LYS B 1 103 ? -17.219 -9.641 8.141 1 96.31 103 LYS B C 1
ATOM 2578 O O . LYS B 1 103 ? -18.297 -9.047 8.266 1 96.31 103 LYS B O 1
ATOM 2583 N N . ILE B 1 104 ? -16.547 -9.555 7.035 1 96.81 104 ILE B N 1
ATOM 2584 C CA . ILE B 1 104 ? -16.984 -8.797 5.863 1 96.81 104 ILE B CA 1
ATOM 2585 C C . ILE B 1 104 ? -18.328 -9.336 5.367 1 96.81 104 ILE B C 1
ATOM 2587 O O . ILE B 1 104 ? -19.25 -8.555 5.098 1 96.81 104 ILE B O 1
ATOM 2591 N N . ASN B 1 105 ? -18.438 -10.625 5.254 1 97.81 105 ASN B N 1
ATOM 2592 C CA . ASN B 1 105 ? -19.656 -11.25 4.75 1 97.81 105 ASN B CA 1
ATOM 2593 C C . ASN B 1 105 ? -20.844 -11 5.68 1 97.81 105 ASN B C 1
ATOM 2595 O O . ASN B 1 105 ? -21.984 -10.898 5.227 1 97.81 105 ASN B O 1
ATOM 2599 N N . HIS B 1 106 ? -20.5 -10.93 6.902 1 97 106 HIS B N 1
ATOM 2600 C CA . HIS B 1 106 ? -21.547 -10.703 7.887 1 97 106 HIS B CA 1
ATOM 2601 C C . HIS B 1 106 ? -22 -9.25 7.875 1 97 106 HIS B C 1
ATOM 2603 O O . HIS B 1 106 ? -23.203 -8.969 7.848 1 97 106 HIS B O 1
ATOM 2609 N N . GLU B 1 107 ? -21.094 -8.336 7.859 1 93.5 107 GLU B N 1
ATOM 2610 C CA . GLU B 1 107 ? -21.391 -6.91 7.996 1 93.5 107 GLU B CA 1
ATOM 2611 C C . GLU B 1 107 ? -21.812 -6.305 6.66 1 93.5 107 GLU B C 1
ATOM 2613 O O . GLU B 1 107 ? -22.703 -5.465 6.609 1 93.5 107 GLU B O 1
ATOM 2618 N N . LYS B 1 108 ? -21.109 -6.637 5.645 1 91.56 108 LYS B N 1
ATOM 2619 C CA . LYS B 1 108 ? -21.297 -6.145 4.285 1 91.56 108 LYS B CA 1
ATOM 2620 C C . LYS B 1 108 ? -21.422 -4.625 4.262 1 91.56 108 LYS B C 1
ATOM 2622 O O . LYS B 1 108 ? -22.328 -4.078 3.631 1 91.56 108 LYS B O 1
ATOM 2627 N N . ARG B 1 109 ? -20.609 -4.012 5.047 1 88.5 109 ARG B N 1
ATOM 2628 C CA . ARG B 1 109 ? -20.562 -2.553 5.094 1 88.5 109 ARG B CA 1
ATOM 2629 C C . ARG B 1 109 ? -19.281 -2.031 4.441 1 88.5 109 ARG B C 1
ATOM 2631 O O . ARG B 1 109 ? -18.266 -2.736 4.395 1 88.5 109 ARG B O 1
ATOM 2638 N N . ASN B 1 110 ? -19.469 -0.825 3.893 1 87.5 110 ASN B N 1
ATOM 2639 C CA . ASN B 1 110 ? -18.266 -0.175 3.406 1 87.5 110 ASN B CA 1
ATOM 2640 C C . ASN B 1 110 ? -17.391 0.311 4.559 1 87.5 110 ASN B C 1
ATOM 2642 O O . ASN B 1 110 ? -17.734 1.264 5.254 1 87.5 110 ASN B O 1
ATOM 2646 N N . SER B 1 111 ? -16.375 -0.412 4.855 1 89.25 111 SER B N 1
ATOM 2647 C CA . SER B 1 111 ? -15.461 -0.102 5.957 1 89.25 111 SER B CA 1
ATOM 2648 C C . SER B 1 111 ? -14.023 0.023 5.465 1 89.25 111 SER B C 1
ATOM 2650 O O . SER B 1 111 ? -13.578 -0.76 4.625 1 89.25 111 SER B O 1
ATOM 2652 N N . LYS B 1 112 ? -13.344 0.996 6.074 1 89.56 112 LYS B N 1
ATOM 2653 C CA . LYS B 1 112 ? -11.93 1.183 5.766 1 89.56 112 LYS B CA 1
ATOM 2654 C C . LYS B 1 112 ? -11.055 0.291 6.641 1 89.56 112 LYS B C 1
ATOM 2656 O O . LYS B 1 112 ? -9.836 0.271 6.488 1 89.56 112 LYS B O 1
ATOM 2661 N N . ASN B 1 113 ? -11.719 -0.523 7.5 1 89.31 113 ASN B N 1
ATOM 2662 C CA . ASN B 1 113 ? -10.969 -1.3 8.484 1 89.31 113 ASN B CA 1
ATOM 2663 C C . ASN B 1 113 ? -10.859 -2.764 8.07 1 89.31 113 ASN B C 1
ATOM 2665 O O . ASN B 1 113 ? -10.305 -3.58 8.812 1 89.31 113 ASN B O 1
ATOM 2669 N N . TYR B 1 114 ? -11.445 -3.141 6.922 1 94.06 114 TYR B N 1
ATOM 2670 C CA . TYR B 1 114 ? -11.281 -4.496 6.41 1 94.06 114 TYR B CA 1
ATOM 2671 C C . TYR B 1 114 ? -9.914 -4.664 5.75 1 94.06 114 TYR B C 1
ATOM 2673 O O . TYR B 1 114 ? -9.797 -4.613 4.523 1 94.06 114 TYR B O 1
ATOM 2681 N N . VAL B 1 115 ? -8.906 -4.828 6.613 1 93.38 115 VAL B N 1
ATOM 2682 C CA . VAL B 1 115 ? -7.543 -4.914 6.102 1 93.38 115 VAL B CA 1
ATOM 2683 C C . VAL B 1 115 ? -6.84 -6.125 6.707 1 93.38 115 VAL B C 1
ATOM 2685 O O . VAL B 1 115 ? -6.934 -6.367 7.914 1 93.38 115 VAL B O 1
ATOM 2688 N N . LEU B 1 116 ? -6.242 -6.906 5.859 1 91.75 116 LEU B N 1
ATOM 2689 C CA . LEU B 1 116 ? -5.305 -7.949 6.273 1 91.75 116 LEU B CA 1
ATOM 2690 C C . LEU B 1 116 ? -3.869 -7.441 6.207 1 91.75 116 LEU B C 1
ATOM 2692 O O . LEU B 1 116 ? -3.357 -7.145 5.125 1 91.75 116 LEU B O 1
ATOM 2696 N N . PHE B 1 117 ? -3.248 -7.25 7.293 1 89.25 117 PHE B N 1
ATOM 2697 C CA . PHE B 1 117 ? -1.834 -6.898 7.332 1 89.25 117 PHE B CA 1
ATOM 2698 C C . PHE B 1 117 ? -0.965 -8.148 7.359 1 89.25 117 PHE B C 1
ATOM 2700 O O . PHE B 1 117 ? -1.177 -9.039 8.18 1 89.25 117 PHE B O 1
ATOM 2707 N N . LEU B 1 118 ? -0.052 -8.242 6.367 1 84.75 118 LEU B N 1
ATOM 2708 C CA . LEU B 1 118 ? 0.828 -9.398 6.285 1 84.75 118 LEU B CA 1
ATOM 2709 C C . LEU B 1 118 ? 2.221 -9.07 6.812 1 84.75 118 LEU B C 1
ATOM 2711 O O . LEU B 1 118 ? 3.193 -9.086 6.055 1 84.75 118 LEU B O 1
ATOM 2715 N N . VAL B 1 119 ? 2.34 -8.578 8 1 74.38 119 VAL B N 1
ATOM 2716 C CA . VAL B 1 119 ? 3.607 -8.258 8.648 1 74.38 119 VAL B CA 1
ATOM 2717 C C . VAL B 1 119 ? 3.646 -8.883 10.047 1 74.38 119 VAL B C 1
ATOM 2719 O O . VAL B 1 119 ? 2.623 -8.953 10.727 1 74.38 119 VAL B O 1
ATOM 2722 N N . GLU B 1 120 ? 4.77 -9.82 10.148 1 59.5 120 GLU B N 1
ATOM 2723 C CA . GLU B 1 120 ? 4.844 -10.5 11.438 1 59.5 120 GLU B CA 1
ATOM 2724 C C . GLU B 1 120 ? 5.16 -9.516 12.562 1 59.5 120 GLU B C 1
ATOM 2726 O O . GLU B 1 120 ? 6 -8.633 12.398 1 59.5 120 GLU B O 1
ATOM 2731 N N . THR B 1 121 ? 4.102 -9.438 13.477 1 51.53 121 THR B N 1
ATOM 2732 C CA . THR B 1 121 ? 4.457 -8.844 14.766 1 51.53 121 THR B CA 1
ATOM 2733 C C . THR B 1 121 ? 5.324 -9.805 15.578 1 51.53 121 THR B C 1
ATOM 2735 O O . THR B 1 121 ? 4.914 -10.93 15.867 1 51.53 121 THR B O 1
ATOM 2738 N N . GLY B 1 122 ? 6.668 -9.617 15.578 1 49.78 122 GLY B N 1
ATOM 2739 C CA . GLY B 1 122 ? 7.531 -10.391 16.469 1 49.78 122 GLY B CA 1
ATOM 2740 C C . GLY B 1 122 ? 8.336 -11.453 15.734 1 49.78 122 GLY B C 1
ATOM 2741 O O . GLY B 1 122 ? 9.102 -12.188 16.359 1 49.78 122 GLY B O 1
ATOM 2742 N N . ALA B 1 123 ? 7.875 -11.789 14.57 1 47.47 123 ALA B N 1
ATOM 2743 C CA . ALA B 1 123 ? 8.578 -12.914 13.953 1 47.47 123 ALA B CA 1
ATOM 2744 C C . ALA B 1 123 ? 10.016 -12.531 13.609 1 47.47 123 ALA B C 1
ATOM 2746 O O . ALA B 1 123 ? 10.305 -11.375 13.297 1 47.47 123 ALA B O 1
ATOM 2747 N N . GLU B 1 124 ? 10.82 -13.414 14.047 1 46 124 GLU B N 1
ATOM 2748 C CA . GLU B 1 124 ? 12.266 -13.359 13.852 1 46 124 GLU B CA 1
ATOM 2749 C C . GLU B 1 124 ? 12.617 -13.211 12.375 1 46 124 GLU B C 1
ATOM 2751 O O . GLU B 1 124 ? 13.773 -12.945 12.031 1 46 124 GLU B O 1
ATOM 2756 N N . SER B 1 125 ? 11.727 -13.594 11.539 1 50.12 125 SER B N 1
ATOM 2757 C CA . SER B 1 125 ? 12.195 -13.586 10.156 1 50.12 125 SER B CA 1
ATOM 2758 C C . SER B 1 125 ? 12.414 -12.164 9.656 1 50.12 125 SER B C 1
ATOM 2760 O O . SER B 1 125 ? 11.594 -11.281 9.898 1 50.12 125 SER B O 1
ATOM 2762 N N . ASN B 1 126 ? 13.664 -11.914 9.336 1 52.22 126 ASN B N 1
ATOM 2763 C CA . ASN B 1 126 ? 14.188 -10.633 8.883 1 52.22 126 ASN B CA 1
ATOM 2764 C C . ASN B 1 126 ? 13.539 -10.195 7.566 1 52.22 126 ASN B C 1
ATOM 2766 O O . ASN B 1 126 ? 13.859 -9.133 7.035 1 52.22 126 ASN B O 1
ATOM 2770 N N . GLN B 1 127 ? 12.609 -11.141 7.023 1 62.75 127 GLN B N 1
ATOM 2771 C CA . GLN B 1 127 ? 12.125 -10.602 5.758 1 62.75 127 GLN B CA 1
ATOM 2772 C C . GLN B 1 127 ? 10.609 -10.445 5.762 1 62.75 127 GLN B C 1
ATOM 2774 O O . GLN B 1 127 ? 9.883 -11.422 5.965 1 62.75 127 GLN B O 1
ATOM 2779 N N . ALA B 1 128 ? 10.188 -9.273 5.723 1 73.88 128 ALA B N 1
ATOM 2780 C CA . ALA B 1 128 ? 8.758 -8.992 5.59 1 73.88 128 ALA B CA 1
ATOM 2781 C C . ALA B 1 128 ? 8.203 -9.586 4.297 1 73.88 128 ALA B C 1
ATOM 2783 O O . ALA B 1 128 ? 8.906 -9.656 3.285 1 73.88 128 ALA B O 1
ATOM 2784 N N . PRO B 1 129 ? 7.016 -10.18 4.332 1 81.69 129 PRO B N 1
ATOM 2785 C CA . PRO B 1 129 ? 6.41 -10.703 3.104 1 81.69 129 PRO B CA 1
ATOM 2786 C C . PRO B 1 129 ? 6.359 -9.664 1.988 1 81.69 129 PRO B C 1
ATOM 2788 O O . PRO B 1 129 ? 6.25 -8.461 2.262 1 81.69 129 PRO B O 1
ATOM 2791 N N . CYS B 1 130 ? 6.461 -10.172 0.763 1 88.94 130 CYS B N 1
ATOM 2792 C CA . CYS B 1 130 ? 6.371 -9.297 -0.396 1 88.94 130 CYS B CA 1
ATOM 2793 C C . CYS B 1 130 ? 5.004 -8.625 -0.467 1 88.94 130 CYS B C 1
ATOM 2795 O O . CYS B 1 130 ? 4.91 -7.422 -0.715 1 88.94 130 CYS B O 1
ATOM 2797 N N . LEU B 1 131 ? 3.967 -9.492 -0.315 1 92.44 131 LEU B N 1
ATOM 2798 C CA . LEU B 1 131 ? 2.631 -8.938 -0.137 1 92.44 131 LEU B CA 1
ATOM 2799 C C . LEU B 1 131 ? 2.453 -8.391 1.276 1 92.44 131 LEU B C 1
ATOM 2801 O O . LEU B 1 131 ? 2.475 -9.148 2.246 1 92.44 131 LEU B O 1
ATOM 2805 N N . SER B 1 132 ? 2.25 -7.078 1.438 1 92.12 132 SER B N 1
ATOM 2806 C CA . SER B 1 132 ? 2.342 -6.441 2.748 1 92.12 132 SER B CA 1
ATOM 2807 C C . SER B 1 132 ? 0.964 -6.281 3.383 1 92.12 132 SER B C 1
ATOM 2809 O O . SER B 1 132 ? 0.821 -6.383 4.602 1 92.12 132 SER B O 1
ATOM 2811 N N . LEU B 1 133 ? -0.01 -6.016 2.527 1 94 133 LEU B N 1
ATOM 2812 C CA . LEU B 1 133 ? -1.368 -5.91 3.051 1 94 133 LEU B CA 1
ATOM 2813 C C . LEU B 1 133 ? -2.395 -6.074 1.935 1 94 133 LEU B C 1
ATOM 2815 O O . LEU B 1 133 ? -2.066 -5.922 0.756 1 94 133 LEU B O 1
ATOM 2819 N N . VAL B 1 134 ? -3.582 -6.438 2.314 1 96.69 134 VAL B N 1
ATOM 2820 C CA . VAL B 1 134 ? -4.754 -6.508 1.45 1 96.69 134 VAL B CA 1
ATOM 2821 C C . VAL B 1 134 ? -5.93 -5.789 2.115 1 96.69 134 VAL B C 1
ATOM 2823 O O . VAL B 1 134 ? -6.266 -6.07 3.268 1 96.69 134 VAL B O 1
ATOM 2826 N N . GLN B 1 135 ? -6.496 -4.84 1.411 1 97 135 GLN B N 1
ATOM 2827 C CA . GLN B 1 135 ? -7.656 -4.102 1.9 1 97 135 GLN B CA 1
ATOM 2828 C C . GLN B 1 135 ? -8.898 -4.426 1.084 1 97 135 GLN B C 1
ATOM 2830 O O . GLN B 1 135 ? -8.859 -4.453 -0.147 1 97 135 GLN B O 1
ATOM 2835 N N . PHE B 1 136 ? -9.953 -4.762 1.784 1 98 136 PHE B N 1
ATOM 2836 C CA . PHE B 1 136 ? -11.242 -5.023 1.168 1 98 136 PHE B CA 1
ATOM 2837 C C . PHE B 1 136 ? -12.203 -3.863 1.409 1 98 136 PHE B C 1
ATOM 2839 O O . PHE B 1 136 ? -12.359 -3.406 2.543 1 98 136 PHE B O 1
ATOM 2846 N N . GLN B 1 137 ? -12.781 -3.357 0.334 1 97.06 137 GLN B N 1
ATOM 2847 C CA . GLN B 1 137 ? -13.758 -2.281 0.44 1 97.06 137 GLN B CA 1
ATOM 2848 C C . GLN B 1 137 ? -14.992 -2.576 -0.406 1 97.06 137 GLN B C 1
ATOM 2850 O O . GLN B 1 137 ? -14.945 -3.4 -1.322 1 97.06 137 GLN B O 1
ATOM 2855 N N . ILE B 1 138 ? -16.016 -1.97 -0.076 1 96.56 138 ILE B N 1
ATOM 2856 C CA . ILE B 1 138 ? -17.266 -2.146 -0.791 1 96.56 138 ILE B CA 1
ATOM 2857 C C . ILE B 1 138 ? -17.688 -0.828 -1.44 1 96.56 138 ILE B C 1
ATOM 2859 O O . ILE B 1 138 ? -17.875 0.178 -0.753 1 96.56 138 ILE B O 1
ATOM 2863 N N . ASP B 1 139 ? -17.719 -0.778 -2.719 1 95.5 139 ASP B N 1
ATOM 2864 C CA . ASP B 1 139 ? -18.094 0.377 -3.529 1 95.5 139 ASP B CA 1
ATOM 2865 C C . ASP B 1 139 ? -19.375 0.11 -4.305 1 95.5 139 ASP B C 1
ATOM 2867 O O . ASP B 1 139 ? -19.344 -0.524 -5.363 1 95.5 139 ASP B O 1
ATOM 2871 N N . GLY B 1 140 ? -20.562 0.736 -3.887 1 92 140 GLY B N 1
ATOM 2872 C CA . GLY B 1 140 ? -21.828 0.536 -4.562 1 92 140 GLY B CA 1
ATOM 2873 C C . GLY B 1 140 ? -22.266 -0.918 -4.602 1 92 140 GLY B C 1
ATOM 2874 O O . GLY B 1 140 ? -22.734 -1.406 -5.637 1 92 140 GLY B O 1
ATOM 2875 N N . GLY B 1 141 ? -21.969 -1.631 -3.582 1 94.31 141 GLY B N 1
ATOM 2876 C CA . GLY B 1 141 ? -22.391 -3.02 -3.488 1 94.31 141 GLY B CA 1
ATOM 2877 C C . GLY B 1 141 ? -21.406 -3.986 -4.133 1 94.31 141 GLY B C 1
ATOM 2878 O O . GLY B 1 141 ? -21.656 -5.195 -4.152 1 94.31 141 GLY B O 1
ATOM 2879 N N . GLU B 1 142 ? -20.406 -3.486 -4.633 1 97.62 142 GLU B N 1
ATOM 2880 C CA . GLU B 1 142 ? -19.391 -4.328 -5.254 1 97.62 142 GLU B CA 1
ATOM 2881 C C . GLU B 1 142 ? -18.078 -4.297 -4.461 1 97.62 142 GLU B C 1
ATOM 2883 O O . GLU B 1 142 ? -17.781 -3.309 -3.783 1 97.62 142 GLU B O 1
ATOM 2888 N N . LEU B 1 143 ? -17.281 -5.391 -4.523 1 98.5 143 LEU B N 1
ATOM 2889 C CA . LEU B 1 143 ? -16.047 -5.551 -3.779 1 98.5 143 LEU B CA 1
ATOM 2890 C C . LEU B 1 143 ? -14.875 -4.922 -4.531 1 98.5 143 LEU B C 1
ATOM 2892 O O . LEU B 1 143 ? -14.695 -5.168 -5.727 1 98.5 143 LEU B O 1
ATOM 2896 N N . VAL B 1 144 ? -14.211 -4.062 -3.867 1 98.56 144 VAL B N 1
ATOM 2897 C CA . VAL B 1 144 ? -12.945 -3.525 -4.352 1 98.56 144 VAL B CA 1
ATOM 2898 C C . VAL B 1 144 ? -11.797 -4.039 -3.484 1 98.56 144 VAL B C 1
ATOM 2900 O O . VAL B 1 144 ? -11.82 -3.885 -2.262 1 98.56 144 VAL B O 1
ATOM 2903 N N . VAL B 1 145 ? -10.812 -4.695 -4.098 1 98.75 145 VAL B N 1
ATOM 2904 C CA . VAL B 1 145 ? -9.648 -5.219 -3.385 1 98.75 145 VAL B CA 1
ATOM 2905 C C . VAL B 1 145 ? -8.422 -4.387 -3.723 1 98.75 145 VAL B C 1
ATOM 2907 O O . VAL B 1 145 ? -8.125 -4.141 -4.898 1 98.75 145 VAL B O 1
ATOM 2910 N N . SER B 1 146 ? -7.758 -3.895 -2.725 1 98.62 146 SER B N 1
ATOM 2911 C CA . SER B 1 146 ? -6.504 -3.166 -2.867 1 98.62 146 SER B CA 1
ATOM 2912 C C . SER B 1 146 ? -5.363 -3.883 -2.15 1 98.62 146 SER B C 1
ATOM 2914 O O . SER B 1 146 ? -5.551 -4.41 -1.052 1 98.62 146 SER B O 1
ATOM 2916 N N . ALA B 1 147 ? -4.25 -3.939 -2.818 1 98.38 147 ALA B N 1
ATOM 2917 C CA . ALA B 1 147 ? -3.102 -4.602 -2.205 1 98.38 147 ALA B CA 1
ATOM 2918 C C . ALA B 1 147 ? -1.828 -3.781 -2.391 1 98.38 147 ALA B C 1
ATOM 2920 O O . ALA B 1 147 ? -1.723 -2.996 -3.336 1 98.38 147 ALA B O 1
ATOM 2921 N N . TYR B 1 148 ? -0.943 -3.893 -1.444 1 97.69 148 TYR B N 1
ATOM 2922 C CA . TYR B 1 148 ? 0.398 -3.33 -1.56 1 97.69 148 TYR B CA 1
ATOM 2923 C C . TYR B 1 148 ? 1.455 -4.43 -1.508 1 97.69 148 TYR B C 1
ATOM 2925 O O . TYR B 1 148 ? 1.453 -5.258 -0.595 1 97.69 148 TYR B O 1
ATOM 2933 N N . GLN B 1 149 ? 2.293 -4.461 -2.465 1 97 149 GLN B N 1
ATOM 2934 C CA . GLN B 1 149 ? 3.436 -5.367 -2.512 1 97 149 GLN B CA 1
ATOM 2935 C C . GLN B 1 149 ? 4.75 -4.594 -2.48 1 97 149 GLN B C 1
ATOM 2937 O O . GLN B 1 149 ? 5.09 -3.895 -3.438 1 97 149 GLN B O 1
ATOM 2942 N N . ARG B 1 150 ? 5.5 -4.793 -1.377 1 95.06 150 ARG B N 1
ATOM 2943 C CA . ARG B 1 150 ? 6.758 -4.059 -1.258 1 95.06 150 ARG B CA 1
ATOM 2944 C C . ARG B 1 150 ? 7.758 -4.516 -2.314 1 95.06 150 ARG B C 1
ATOM 2946 O O . ARG B 1 150 ? 8.609 -3.736 -2.746 1 95.06 150 ARG B O 1
ATOM 2953 N N . SER B 1 151 ? 7.719 -5.793 -2.65 1 93.56 151 SER B N 1
ATOM 2954 C CA . SER B 1 151 ? 8.57 -6.434 -3.646 1 93.56 151 SER B CA 1
ATOM 2955 C C . SER B 1 151 ? 7.789 -7.457 -4.465 1 93.56 151 SER B C 1
ATOM 2957 O O . SER B 1 151 ? 7.133 -8.336 -3.908 1 93.56 151 SER B O 1
ATOM 2959 N N . SER B 1 152 ? 7.883 -7.285 -5.789 1 95.62 152 SER B N 1
ATOM 2960 C CA . SER B 1 152 ? 7.094 -8.156 -6.648 1 95.62 152 SER B CA 1
ATOM 2961 C C . SER B 1 152 ? 7.938 -8.727 -7.785 1 95.62 152 SER B C 1
ATOM 2963 O O . SER B 1 152 ? 8.352 -7.992 -8.688 1 95.62 152 SER B O 1
ATOM 2965 N N . ASP B 1 153 ? 8.164 -10.031 -7.668 1 94 153 ASP B N 1
ATOM 2966 C CA . ASP B 1 153 ? 8.742 -10.719 -8.82 1 94 153 ASP B CA 1
ATOM 2967 C C . ASP B 1 153 ? 7.703 -10.898 -9.93 1 94 153 ASP B C 1
ATOM 2969 O O . ASP B 1 153 ? 6.797 -11.719 -9.812 1 94 153 ASP B O 1
ATOM 2973 N N . ALA B 1 154 ? 7.941 -10.195 -10.992 1 95.69 154 ALA B N 1
ATOM 2974 C CA . ALA B 1 154 ? 6.91 -10.109 -12.023 1 95.69 154 ALA B CA 1
ATOM 2975 C C . ALA B 1 154 ? 6.781 -11.422 -12.789 1 95.69 154 ALA B C 1
ATOM 2977 O O . ALA B 1 154 ? 5.723 -11.727 -13.336 1 95.69 154 ALA B O 1
ATOM 2978 N N . SER B 1 155 ? 7.836 -12.203 -12.836 1 91.12 155 SER B N 1
ATOM 2979 C CA . SER B 1 155 ? 7.828 -13.422 -13.633 1 91.12 155 SER B CA 1
ATOM 2980 C C . SER B 1 155 ? 7.066 -14.539 -12.93 1 91.12 155 SER B C 1
ATOM 2982 O O . SER B 1 155 ? 6.418 -15.359 -13.578 1 91.12 155 SER B O 1
ATOM 2984 N N . LEU B 1 156 ? 7.121 -14.578 -11.617 1 87.81 156 LEU B N 1
ATOM 2985 C CA . LEU B 1 156 ? 6.551 -15.703 -10.898 1 87.81 156 LEU B CA 1
ATOM 2986 C C . LEU B 1 156 ? 5.574 -15.227 -9.828 1 87.81 156 LEU B C 1
ATOM 2988 O O . LEU B 1 156 ? 4.402 -15.617 -9.828 1 87.81 156 LEU B O 1
ATOM 2992 N N . GLY B 1 157 ? 6.043 -14.367 -9.062 1 90.25 157 GLY B N 1
ATOM 2993 C CA . GLY B 1 157 ? 5.297 -13.961 -7.883 1 90.25 157 GLY B CA 1
ATOM 2994 C C . GLY B 1 157 ? 4.043 -13.172 -8.211 1 90.25 157 GLY B C 1
ATOM 2995 O O . GLY B 1 157 ? 2.98 -13.414 -7.637 1 90.25 157 GLY B O 1
ATOM 2996 N N . LEU B 1 158 ? 4.129 -12.273 -9.133 1 94.88 158 LEU B N 1
ATOM 2997 C CA . LEU B 1 158 ? 3.041 -11.336 -9.398 1 94.88 158 LEU B CA 1
ATOM 2998 C C . LEU B 1 158 ? 1.795 -12.078 -9.875 1 94.88 158 LEU B C 1
ATOM 3000 O O . LEU B 1 158 ? 0.713 -11.914 -9.312 1 94.88 158 LEU B O 1
ATOM 3004 N N . PRO B 1 159 ? 1.89 -12.938 -10.938 1 93.5 159 PRO B N 1
ATOM 3005 C CA . PRO B 1 159 ? 0.667 -13.633 -11.359 1 93.5 159 PRO B CA 1
ATOM 3006 C C . PRO B 1 159 ? 0.098 -14.531 -10.266 1 93.5 159 PRO B C 1
ATOM 3008 O O . PRO B 1 159 ? -1.123 -14.672 -10.148 1 93.5 159 PRO B O 1
ATOM 3011 N N . ALA B 1 160 ? 0.95 -15.18 -9.445 1 92 160 ALA B N 1
ATOM 3012 C CA . ALA B 1 160 ? 0.492 -16 -8.328 1 92 160 ALA B CA 1
ATOM 3013 C C . ALA B 1 160 ? -0.26 -15.148 -7.301 1 92 160 ALA B C 1
ATOM 3015 O O . ALA B 1 160 ? -1.317 -15.555 -6.812 1 92 160 ALA B O 1
ATOM 3016 N N . ASP B 1 161 ? 0.275 -13.992 -6.992 1 94.75 161 ASP B N 1
ATOM 3017 C CA . ASP B 1 161 ? -0.355 -13.086 -6.035 1 94.75 161 ASP B CA 1
ATOM 3018 C C . ASP B 1 161 ? -1.697 -12.586 -6.559 1 94.75 161 ASP B C 1
ATOM 3020 O O . ASP B 1 161 ? -2.662 -12.461 -5.797 1 94.75 161 ASP B O 1
ATOM 3024 N N . ILE B 1 162 ? -1.729 -12.211 -7.828 1 97.06 162 ILE B N 1
ATOM 3025 C CA . ILE B 1 162 ? -2.988 -11.789 -8.43 1 97.06 162 ILE B CA 1
ATOM 3026 C C . ILE B 1 162 ? -4.035 -12.891 -8.266 1 97.06 162 ILE B C 1
ATOM 3028 O O . ILE B 1 162 ? -5.18 -12.617 -7.895 1 97.06 162 ILE B O 1
ATOM 3032 N N . TYR B 1 163 ? -3.629 -14.109 -8.531 1 96.25 163 TYR B N 1
ATOM 3033 C CA . TYR B 1 163 ? -4.562 -15.227 -8.406 1 96.25 163 TYR B CA 1
ATOM 3034 C C . TYR B 1 163 ? -4.996 -15.414 -6.957 1 96.25 163 TYR B C 1
ATOM 3036 O O . TYR B 1 163 ? -6.172 -15.672 -6.68 1 96.25 163 TYR B O 1
ATOM 3044 N N . HIS B 1 164 ? -4.059 -15.336 -6.035 1 95.75 164 HIS B N 1
ATOM 3045 C CA . HIS B 1 164 ? -4.41 -15.43 -4.625 1 95.75 164 HIS B CA 1
ATOM 3046 C C . HIS B 1 164 ? -5.426 -14.352 -4.242 1 95.75 164 HIS B C 1
ATOM 3048 O O . HIS B 1 164 ? -6.391 -14.633 -3.523 1 95.75 164 HIS B O 1
ATOM 3054 N N . LEU B 1 165 ? -5.23 -13.125 -4.684 1 98.25 165 LEU B N 1
ATOM 3055 C CA . LEU B 1 165 ? -6.16 -12.039 -4.391 1 98.25 165 LEU B CA 1
ATOM 3056 C C . LEU B 1 165 ? -7.543 -12.336 -4.961 1 98.25 165 LEU B C 1
ATOM 3058 O O . LEU B 1 165 ? -8.555 -12.078 -4.312 1 98.25 165 LEU B O 1
ATOM 3062 N N . TYR B 1 166 ? -7.562 -12.875 -6.168 1 98.12 166 TYR B N 1
ATOM 3063 C CA . TYR B 1 166 ? -8.812 -13.289 -6.789 1 98.12 166 TYR B CA 1
ATOM 3064 C C . TYR B 1 166 ? -9.516 -14.352 -5.949 1 98.12 166 TYR B C 1
ATOM 3066 O O . TYR B 1 166 ? -10.719 -14.258 -5.699 1 98.12 166 TYR B O 1
ATOM 3074 N N . LEU B 1 167 ? -8.727 -15.344 -5.531 1 97.62 167 LEU B N 1
ATOM 3075 C CA . LEU B 1 167 ? -9.289 -16.422 -4.723 1 97.62 167 LEU B CA 1
ATOM 3076 C C . LEU B 1 167 ? -9.852 -15.867 -3.412 1 97.62 167 LEU B C 1
ATOM 3078 O O . LEU B 1 167 ? -10.898 -16.328 -2.945 1 97.62 167 LEU B O 1
ATOM 3082 N N . MET B 1 168 ? -9.188 -14.93 -2.762 1 98 168 MET B N 1
ATOM 3083 C CA . MET B 1 168 ? -9.695 -14.273 -1.56 1 98 168 MET B CA 1
ATOM 3084 C C . MET B 1 168 ? -11.016 -13.562 -1.843 1 98 168 MET B C 1
ATOM 3086 O O . MET B 1 168 ? -11.969 -13.695 -1.077 1 98 168 MET B O 1
ATOM 3090 N N . ALA B 1 169 ? -10.992 -12.82 -2.926 1 98.38 169 ALA B N 1
ATOM 3091 C CA . ALA B 1 169 ? -12.18 -12.07 -3.314 1 98.38 169 ALA B CA 1
ATOM 3092 C C . ALA B 1 169 ? -13.383 -12.992 -3.502 1 98.38 169 ALA B C 1
ATOM 3094 O O . ALA B 1 169 ? -14.508 -12.641 -3.139 1 98.38 169 ALA B O 1
ATOM 3095 N N . ARG B 1 170 ? -13.172 -14.164 -4.016 1 97.88 170 ARG B N 1
ATOM 3096 C CA . ARG B 1 170 ? -14.242 -15.109 -4.32 1 97.88 170 ARG B CA 1
ATOM 3097 C C . ARG B 1 170 ? -14.891 -15.633 -3.043 1 97.88 170 ARG B C 1
ATOM 3099 O O . ARG B 1 170 ? -16.016 -16.156 -3.078 1 97.88 170 ARG B O 1
ATOM 3106 N N . GLN B 1 171 ? -14.18 -15.492 -1.995 1 97.94 171 GLN B N 1
ATOM 3107 C CA . GLN B 1 171 ? -14.719 -15.969 -0.723 1 97.94 171 GLN B CA 1
ATOM 3108 C C . GLN B 1 171 ? -15.609 -14.906 -0.078 1 97.94 171 GLN B C 1
ATOM 3110 O O . GLN B 1 171 ? -16.25 -15.164 0.944 1 97.94 171 GLN B O 1
ATOM 3115 N N . ILE B 1 172 ? -15.609 -13.734 -0.564 1 98.06 172 ILE B N 1
ATOM 3116 C CA . ILE B 1 172 ? -16.484 -12.648 -0.118 1 98.06 172 ILE B CA 1
ATOM 3117 C C . ILE B 1 172 ? -17.766 -12.648 -0.946 1 98.06 172 ILE B C 1
ATOM 3119 O O . ILE B 1 172 ? -17.719 -12.688 -2.178 1 98.06 172 ILE B O 1
ATOM 3123 N N . GLU B 1 173 ? -18.906 -12.633 -0.35 1 98.06 173 GLU B N 1
ATOM 3124 C CA . GLU B 1 173 ? -20.203 -12.781 -0.997 1 98.06 173 GLU B CA 1
ATOM 3125 C C . GLU B 1 173 ? -20.656 -11.469 -1.625 1 98.06 173 GLU B C 1
ATOM 3127 O O . GLU B 1 173 ? -21.797 -11.031 -1.398 1 98.06 173 GLU B O 1
ATOM 3132 N N . LEU B 1 174 ? -19.906 -10.82 -2.395 1 98.12 174 LEU B N 1
ATOM 3133 C CA . LEU B 1 174 ? -20.172 -9.633 -3.203 1 98.12 174 LEU B CA 1
ATOM 3134 C C . LEU B 1 174 ? -19.516 -9.758 -4.578 1 98.12 174 LEU B C 1
ATOM 3136 O O . LEU B 1 174 ? -18.469 -10.383 -4.715 1 98.12 174 LEU B O 1
ATOM 3140 N N . PRO B 1 175 ? -20.188 -9.219 -5.586 1 98.12 175 PRO B N 1
ATOM 3141 C CA . PRO B 1 175 ? -19.516 -9.219 -6.887 1 98.12 175 PRO B CA 1
ATOM 3142 C C . PRO B 1 175 ? -18.219 -8.414 -6.887 1 98.12 175 PRO B C 1
ATOM 3144 O O . PRO B 1 175 ? -18.156 -7.336 -6.285 1 98.12 175 PRO B O 1
ATOM 3147 N N . LEU B 1 176 ? -17.188 -8.922 -7.488 1 98.62 176 LEU B N 1
ATOM 3148 C CA . LEU B 1 176 ? -15.891 -8.258 -7.559 1 98.62 176 LEU B CA 1
ATOM 3149 C C . LEU B 1 176 ? -15.922 -7.102 -8.555 1 98.62 176 LEU B C 1
ATOM 3151 O O . LEU B 1 176 ? -16.312 -7.289 -9.711 1 98.62 176 LEU B O 1
ATOM 3155 N N . LYS B 1 177 ? -15.578 -5.973 -8.125 1 98.44 177 LYS B N 1
ATOM 3156 C CA . LYS B 1 177 ? -15.477 -4.809 -9 1 98.44 177 LYS B CA 1
ATOM 3157 C C . LYS B 1 177 ? -14.078 -4.691 -9.602 1 98.44 177 LYS B C 1
ATOM 3159 O O . LYS B 1 177 ? -13.922 -4.582 -10.82 1 98.44 177 LYS B O 1
ATOM 3164 N N . SER B 1 178 ? -13.07 -4.746 -8.758 1 98.81 178 SER B N 1
ATOM 3165 C CA . SER B 1 178 ? -11.703 -4.578 -9.242 1 98.81 178 SER B CA 1
ATOM 3166 C C . SER B 1 178 ? -10.688 -5.035 -8.195 1 98.81 178 SER B C 1
ATOM 3168 O O . SER B 1 178 ? -11.016 -5.145 -7.016 1 98.81 178 SER B O 1
ATOM 3170 N N . ILE B 1 179 ? -9.531 -5.426 -8.648 1 98.88 179 ILE B N 1
ATOM 3171 C CA . ILE B 1 179 ? -8.344 -5.645 -7.836 1 98.88 179 ILE B CA 1
ATOM 3172 C C . ILE B 1 179 ? -7.242 -4.668 -8.25 1 98.88 179 ILE B C 1
ATOM 3174 O O . ILE B 1 179 ? -6.863 -4.613 -9.422 1 98.88 179 ILE B O 1
ATOM 3178 N N . THR B 1 180 ? -6.805 -3.879 -7.285 1 98.88 180 THR B N 1
ATOM 3179 C CA . THR B 1 180 ? -5.715 -2.945 -7.559 1 98.88 180 THR B CA 1
ATOM 3180 C C . THR B 1 180 ? -4.477 -3.307 -6.742 1 98.88 180 THR B C 1
ATOM 3182 O O . THR B 1 180 ? -4.551 -3.453 -5.523 1 98.88 180 THR B O 1
ATOM 3185 N N . LEU B 1 181 ? -3.387 -3.521 -7.426 1 98.75 181 LEU B N 1
ATOM 3186 C CA . LEU B 1 181 ? -2.109 -3.797 -6.777 1 98.75 181 LEU B CA 1
ATOM 3187 C C . LEU B 1 181 ? -1.178 -2.594 -6.875 1 98.75 181 LEU B C 1
ATOM 3189 O O . LEU B 1 181 ? -0.966 -2.057 -7.965 1 98.75 181 LEU B O 1
ATOM 3193 N N . ASN B 1 182 ? -0.75 -2.109 -5.734 1 98.81 182 ASN B N 1
ATOM 3194 C CA . ASN B 1 182 ? 0.331 -1.132 -5.652 1 98.81 182 ASN B CA 1
ATOM 3195 C C . ASN B 1 182 ? 1.688 -1.81 -5.48 1 98.81 182 ASN B C 1
ATOM 3197 O O . ASN B 1 182 ? 1.926 -2.484 -4.477 1 98.81 182 ASN B O 1
ATOM 3201 N N . LEU B 1 183 ? 2.504 -1.627 -6.492 1 98.69 183 LEU B N 1
ATOM 3202 C CA . LEU B 1 183 ? 3.77 -2.35 -6.559 1 98.69 183 LEU B CA 1
ATOM 3203 C C . LEU B 1 183 ? 4.938 -1.433 -6.211 1 98.69 183 LEU B C 1
ATOM 3205 O O . LEU B 1 183 ? 5.371 -0.633 -7.043 1 98.69 183 LEU B O 1
ATOM 3209 N N . GLY B 1 184 ? 5.449 -1.602 -4.934 1 97.94 184 GLY B N 1
ATOM 3210 C CA . GLY B 1 184 ? 6.582 -0.792 -4.516 1 97.94 184 GLY B CA 1
ATOM 3211 C C . GLY B 1 184 ? 7.801 -0.967 -5.406 1 97.94 184 GLY B C 1
ATOM 3212 O O . GLY B 1 184 ? 8.336 0.01 -5.938 1 97.94 184 GLY B O 1
ATOM 3213 N N . ASN B 1 185 ? 8.188 -2.17 -5.555 1 97.25 185 ASN B N 1
ATOM 3214 C CA . ASN B 1 185 ? 9.25 -2.598 -6.469 1 97.25 185 ASN B CA 1
ATOM 3215 C C . ASN B 1 185 ? 8.812 -3.801 -7.301 1 97.25 185 ASN B C 1
ATOM 3217 O O . ASN B 1 185 ? 8.625 -4.895 -6.762 1 97.25 185 ASN B O 1
ATOM 3221 N N . VAL B 1 186 ? 8.586 -3.586 -8.578 1 97.94 186 VAL B N 1
ATOM 3222 C CA . VAL B 1 186 ? 8.281 -4.703 -9.461 1 97.94 186 VAL B CA 1
ATOM 3223 C C . VAL B 1 186 ? 9.453 -4.953 -10.406 1 97.94 186 VAL B C 1
ATOM 3225 O O . VAL B 1 186 ? 10.039 -4.012 -10.945 1 97.94 186 VAL B O 1
ATOM 3228 N N . HIS B 1 187 ? 9.789 -6.254 -10.523 1 97.5 187 HIS B N 1
ATOM 3229 C CA . HIS B 1 187 ? 11.055 -6.5 -11.203 1 97.5 187 HIS B CA 1
ATOM 3230 C C . HIS B 1 187 ? 11.047 -7.848 -11.922 1 97.5 187 HIS B C 1
ATOM 3232 O O . HIS B 1 187 ? 10.164 -8.68 -11.672 1 97.5 187 HIS B O 1
ATOM 3238 N N . ILE B 1 188 ? 11.922 -7.965 -12.828 1 97 188 ILE B N 1
ATOM 3239 C CA . ILE B 1 188 ? 12.281 -9.219 -13.477 1 97 188 ILE B CA 1
ATOM 3240 C C . ILE B 1 188 ? 13.758 -9.531 -13.219 1 97 188 ILE B C 1
ATOM 3242 O O . ILE B 1 188 ? 14.625 -8.68 -13.445 1 97 188 ILE B O 1
ATOM 3246 N N . TYR B 1 189 ? 13.969 -10.688 -12.672 1 95.38 189 TYR B N 1
ATOM 3247 C CA . TYR B 1 189 ? 15.352 -11.117 -12.5 1 95.38 189 TYR B CA 1
ATOM 3248 C C . TYR B 1 189 ? 16.031 -11.312 -13.852 1 95.38 189 TYR B C 1
ATOM 3250 O O . TYR B 1 189 ? 15.414 -11.789 -14.805 1 95.38 189 TYR B O 1
ATOM 3258 N N . GLU B 1 190 ? 17.328 -11.07 -13.812 1 94.31 190 GLU B N 1
ATOM 3259 C CA . GLU B 1 190 ? 18.109 -11.109 -15.047 1 94.31 190 GLU B CA 1
ATOM 3260 C C . GLU B 1 190 ? 18.016 -12.484 -15.711 1 94.31 190 GLU B C 1
ATOM 3262 O O . GLU B 1 190 ? 17.922 -12.578 -16.938 1 94.31 190 GLU B O 1
ATOM 3267 N N . ASN B 1 191 ? 18.031 -13.516 -15 1 93.56 191 ASN B N 1
ATOM 3268 C CA . ASN B 1 191 ? 18 -14.875 -15.539 1 93.56 191 ASN B CA 1
ATOM 3269 C C . ASN B 1 191 ? 16.641 -15.219 -16.141 1 93.56 191 ASN B C 1
ATOM 3271 O O . ASN B 1 191 ? 16.5 -16.234 -16.828 1 93.56 191 ASN B O 1
ATOM 3275 N N . ASN B 1 192 ? 15.641 -14.406 -15.938 1 95.5 192 ASN B N 1
ATOM 3276 C CA . ASN B 1 192 ? 14.305 -14.664 -16.453 1 95.5 192 ASN B CA 1
ATOM 3277 C C . ASN B 1 192 ? 13.945 -13.688 -17.578 1 95.5 192 ASN B C 1
ATOM 3279 O O . ASN B 1 192 ? 12.812 -13.688 -18.062 1 95.5 192 ASN B O 1
ATOM 3283 N N . ILE B 1 193 ? 14.867 -12.859 -17.984 1 95.88 193 ILE B N 1
ATOM 3284 C CA . ILE B 1 193 ? 14.594 -11.852 -19 1 95.88 193 ILE B CA 1
ATOM 3285 C C . ILE B 1 193 ? 14.242 -12.531 -20.328 1 95.88 193 ILE B C 1
ATOM 3287 O O . ILE B 1 193 ? 13.227 -12.219 -20.938 1 95.88 193 ILE B O 1
ATOM 3291 N N . GLU B 1 194 ? 15.086 -13.438 -20.734 1 95.81 194 GLU B N 1
ATOM 3292 C CA . GLU B 1 194 ? 14.852 -14.109 -22 1 95.81 194 GLU B CA 1
ATOM 3293 C C . GLU B 1 194 ? 13.562 -14.914 -21.969 1 95.81 194 GLU B C 1
ATOM 3295 O O . GLU B 1 194 ? 12.812 -14.938 -22.953 1 95.81 194 GLU B O 1
ATOM 3300 N N . ARG B 1 195 ? 13.305 -15.609 -20.906 1 95.25 195 ARG B N 1
ATOM 3301 C CA . ARG B 1 195 ? 12.07 -16.359 -20.75 1 95.25 195 ARG B CA 1
ATOM 3302 C C . ARG B 1 195 ? 10.852 -15.438 -20.797 1 95.25 195 ARG B C 1
ATOM 3304 O O . ARG B 1 195 ? 9.805 -15.812 -21.344 1 95.25 195 ARG B O 1
ATOM 3311 N N . THR B 1 196 ? 10.992 -14.25 -20.219 1 95 196 THR B N 1
ATOM 3312 C CA . THR B 1 196 ? 9.906 -13.266 -20.25 1 95 196 THR B CA 1
ATOM 3313 C C . THR B 1 196 ? 9.633 -12.812 -21.688 1 95 196 THR B C 1
ATOM 3315 O O . THR B 1 196 ? 8.477 -12.695 -22.094 1 95 196 THR B O 1
ATOM 3318 N N . LYS B 1 197 ? 10.688 -12.648 -22.469 1 96.12 197 LYS B N 1
ATOM 3319 C CA . LYS B 1 197 ? 10.523 -12.273 -23.859 1 96.12 197 LYS B CA 1
ATOM 3320 C C . LYS B 1 197 ? 9.812 -13.375 -24.641 1 96.12 197 LYS B C 1
ATOM 3322 O O . LYS B 1 197 ? 8.953 -13.086 -25.484 1 96.12 197 LYS B O 1
ATOM 3327 N N . LEU B 1 198 ? 10.18 -14.578 -24.391 1 94.69 198 LEU B N 1
ATOM 3328 C CA . LEU B 1 198 ? 9.531 -15.711 -25.031 1 94.69 198 LEU B CA 1
ATOM 3329 C C . LEU B 1 198 ? 8.039 -15.75 -24.703 1 94.69 198 LEU B C 1
ATOM 3331 O O . LEU B 1 198 ? 7.211 -15.961 -25.594 1 94.69 198 LEU B O 1
ATOM 3335 N N . LEU B 1 199 ? 7.754 -15.516 -23.453 1 92.62 199 LEU B N 1
ATOM 3336 C CA . LEU B 1 199 ? 6.352 -15.469 -23.047 1 92.62 199 LEU B CA 1
ATOM 3337 C C . LEU B 1 199 ? 5.59 -14.406 -23.828 1 92.62 199 LEU B C 1
ATOM 3339 O O . LEU B 1 199 ? 4.508 -14.672 -24.359 1 92.62 199 LEU B O 1
ATOM 3343 N N . LEU B 1 200 ? 6.172 -13.258 -23.953 1 93.38 200 LEU B N 1
ATOM 3344 C CA . LEU B 1 200 ? 5.52 -12.125 -24.609 1 93.38 200 LEU B CA 1
ATOM 3345 C C . LEU B 1 200 ? 5.391 -12.367 -26.109 1 93.38 200 LEU B C 1
ATOM 3347 O O . LEU B 1 200 ? 4.539 -11.766 -26.766 1 93.38 200 LEU B O 1
ATOM 3351 N N . SER B 1 201 ? 6.219 -13.25 -26.578 1 92.94 201 SER B N 1
ATOM 3352 C CA . SER B 1 201 ? 6.156 -13.562 -28 1 92.94 201 SER B CA 1
ATOM 3353 C C . SER B 1 201 ? 5.109 -14.641 -28.281 1 92.94 201 SER B C 1
ATOM 3355 O O . SER B 1 201 ? 4.867 -14.992 -29.438 1 92.94 201 SER B O 1
ATOM 3357 N N . GLY B 1 202 ? 4.535 -15.203 -27.203 1 87.69 202 GLY B N 1
ATOM 3358 C CA . GLY B 1 202 ? 3.406 -16.094 -27.406 1 87.69 202 GLY B CA 1
ATOM 3359 C C . GLY B 1 202 ? 3.676 -17.516 -26.938 1 87.69 202 GLY B C 1
ATOM 3360 O O . GLY B 1 202 ? 2.807 -18.391 -27.047 1 87.69 202 GLY B O 1
ATOM 3361 N N . ASP B 1 203 ? 4.855 -17.781 -26.438 1 88 203 ASP B N 1
ATOM 3362 C CA . ASP B 1 203 ? 5.16 -19.125 -25.922 1 88 203 ASP B CA 1
ATOM 3363 C C . ASP B 1 203 ? 4.539 -19.328 -24.547 1 88 203 ASP B C 1
ATOM 3365 O O . ASP B 1 203 ? 5.113 -18.938 -23.531 1 88 203 ASP B O 1
ATOM 3369 N N . GLU B 1 204 ? 3.533 -20.078 -24.422 1 81.44 204 GLU B N 1
ATOM 3370 C CA . GLU B 1 204 ? 2.781 -20.281 -23.188 1 81.44 204 GLU B CA 1
ATOM 3371 C C . GLU B 1 204 ? 3.4 -21.375 -22.328 1 81.44 204 GLU B C 1
ATOM 3373 O O . GLU B 1 204 ? 2.957 -21.625 -21.203 1 81.44 204 GLU B O 1
ATOM 3378 N N . THR B 1 205 ? 4.465 -22 -22.844 1 83.75 205 THR B N 1
ATOM 3379 C CA . THR B 1 205 ? 5.055 -23.125 -22.125 1 83.75 205 THR B CA 1
ATOM 3380 C C . THR B 1 205 ? 6.289 -22.688 -21.344 1 83.75 205 THR B C 1
ATOM 3382 O O . THR B 1 205 ? 6.992 -23.516 -20.766 1 83.75 205 THR B O 1
ATOM 3385 N N . VAL B 1 206 ? 6.453 -21.453 -21.344 1 87.69 206 VAL B N 1
ATOM 3386 C CA . VAL B 1 206 ? 7.637 -20.922 -20.672 1 87.69 206 VAL B CA 1
ATOM 3387 C C . VAL B 1 206 ? 7.605 -21.312 -19.203 1 87.69 206 VAL B C 1
ATOM 3389 O O . VAL B 1 206 ? 6.559 -21.25 -18.562 1 87.69 206 VAL B O 1
ATOM 3392 N N . ARG B 1 207 ? 8.797 -21.812 -18.656 1 86.25 207 ARG B N 1
ATOM 3393 C CA . ARG B 1 207 ? 9.008 -22.031 -17.234 1 86.25 207 ARG B CA 1
ATOM 3394 C C . ARG B 1 207 ? 10.039 -21.062 -16.672 1 86.25 207 ARG B C 1
ATOM 3396 O O . ARG B 1 207 ? 11.172 -21.016 -17.172 1 86.25 207 ARG B O 1
ATOM 3403 N N . PHE B 1 208 ? 9.633 -20.344 -15.719 1 89.38 208 PHE B N 1
ATOM 3404 C CA . PHE B 1 208 ? 10.531 -19.344 -15.141 1 89.38 208 PHE B CA 1
ATOM 3405 C C . PHE B 1 208 ? 11.398 -19.969 -14.055 1 89.38 208 PHE B C 1
ATOM 3407 O O . PHE B 1 208 ? 10.977 -20.906 -13.375 1 89.38 208 PHE B O 1
ATOM 3414 N N . ASP B 1 209 ? 12.586 -19.391 -13.883 1 83.94 209 ASP B N 1
ATOM 3415 C CA . ASP B 1 209 ? 13.5 -19.812 -12.828 1 83.94 209 ASP B CA 1
ATOM 3416 C C . ASP B 1 209 ? 13.109 -19.203 -11.484 1 83.94 209 ASP B C 1
ATOM 3418 O O . ASP B 1 209 ? 12.703 -18.047 -11.422 1 83.94 209 ASP B O 1
ATOM 3422 N N . LEU B 1 210 ? 13.289 -20.062 -10.461 1 80.44 210 LEU B N 1
ATOM 3423 C CA . LEU B 1 210 ? 13.094 -19.562 -9.109 1 80.44 210 LEU B CA 1
ATOM 3424 C C . LEU B 1 210 ? 14.312 -18.75 -8.648 1 80.44 210 LEU B C 1
ATOM 3426 O O . LEU B 1 210 ? 15.453 -19.141 -8.906 1 80.44 210 LEU B O 1
ATOM 3430 N N . ASN B 1 211 ? 14.07 -17.531 -8.289 1 72 211 ASN B N 1
ATOM 3431 C CA . ASN B 1 211 ? 15.125 -16.703 -7.723 1 72 211 ASN B CA 1
ATOM 3432 C C . ASN B 1 211 ? 14.914 -16.453 -6.23 1 72 211 ASN B C 1
ATOM 3434 O O . ASN B 1 211 ? 14.047 -15.68 -5.836 1 72 211 ASN B O 1
ATOM 3438 N N . VAL B 1 212 ? 15.383 -17.375 -5.336 1 66.31 212 VAL B N 1
ATOM 3439 C CA . VAL B 1 212 ? 15.188 -17.281 -3.893 1 66.31 212 VAL B CA 1
ATOM 3440 C C . VAL B 1 212 ? 16.484 -16.844 -3.221 1 66.31 212 VAL B C 1
ATOM 3442 O O . VAL B 1 212 ? 17.578 -17.125 -3.725 1 66.31 212 VAL B O 1
#

Sequence (424 aa):
MNKYYQILDKILKQGKIQDNKKGNIHYLLNEQLSLLPADLLDIFESHGIARKKLKNELQLFMQGERNVERYREAGINWWDYCGSILVNSYPTYFEKLPPLIAKINHEKRNSKNYVLFLVETGAESNQAPCLSLVQFQIDGGELVVSAYQRSSDASLGLPADIYHLYLMARQIELPLKSITLNLGNVHIYENNIERTKLLLSGDETVRFDLNVMNKYYQILDKILKQGKIQDNKKGNIHYLLNEQLSLLPADLLDIFESHGIARKKLKNELQLFMQGERNVERYREAGINWWDYCGSILVNSYPTYFEKLPPLIAKINHEKRNSKNYVLFLVETGAESNQAPCLSLVQFQIDGGELVVSAYQRSSDASLGLPADIYHLYLMARQIELPLKSITLNLGNVHIYENNIERTKLLLSGDETVRFDLNV

Nearest PDB structures (foldseek):
  4xsd-assembly2_C  TM=7.980E-01  e=2.624E-13  Human herpesvirus 3 strain Oka vaccine
  4xsc-assembly1_A  TM=7.663E-01  e=1.201E-13  Human herpesvirus 3 strain Oka vaccine
  4xsd-assembly1_A  TM=7.867E-01  e=4.786E-13  Human herpesvirus 3 strain Oka vaccine
  4e28-assembly1_A-2  TM=7.350E-01  e=4.989E-12  Homo sapiens
  1tis-assembly1_A-2  TM=6.919E-01  e=4.612E-11  Tequatrovirus T4

Foldseek 3Di:
DQLLLVVLVCLLVPFDWDQDPLFIKGKDFFDKDKDFPVNLVVLVPQADPPLQLLVVVLVCLLVLPLDVVVSVVSVNCCCVPVDNDVSNQQSVQNVVLVVLLVVCQVPVDFDQPSKRASADDPDPRPDGAQWGMWTWGADPQAIEIETEGLEAESVHRPSSVVSSSVVSRVSHPTHHGIYMYTYRMYIHGPQCSVLSVVSSVRPRHRDGDDRD/DQQLLVVLVCLLVPFDWDQDPLFIKGKDFFDKDKDFPVNLVVLVPQADPPLQLLVVVLVCLLVLPLDVVVSVVSVNCCCVPVDNDCSNQQSVQNVCLVVLLVVCQVPVDFDQPSKRAQADPVDPRPDGAQWGMWTWGADPQAIEIETEGLEAESVHRPSSVVSSSVVSRVSHPTHHGIYMYTYRMYIHGPQCSVLSVVSSVRPRHRDGDDRD

Solvent-accessible surface area (backbone atoms only — not comparable to full-atom values): 22984 Å² total; per-residue (Å²): 131,55,62,65,57,48,51,53,50,46,32,73,74,68,31,45,80,42,84,45,96,78,44,41,27,27,33,41,68,67,46,73,50,77,34,42,65,70,49,49,51,47,48,67,68,54,49,76,64,59,58,69,48,51,53,52,48,51,52,39,25,42,69,42,51,51,56,66,65,62,37,43,75,65,69,43,58,65,52,77,70,53,20,74,65,48,41,52,49,50,9,72,34,32,42,57,46,59,64,49,42,53,49,46,57,69,63,70,58,68,39,77,74,45,58,48,60,30,58,72,61,78,56,78,66,88,64,72,49,35,60,36,34,40,35,47,36,45,60,95,76,21,30,34,37,39,34,38,22,46,44,31,45,54,82,58,49,38,62,53,48,53,48,52,52,51,57,55,48,69,68,35,91,45,57,74,53,35,42,34,38,37,27,46,31,35,27,40,46,56,92,36,48,67,51,50,50,43,39,74,73,64,42,51,77,60,78,76,76,87,79,102,132,55,62,65,57,48,52,52,51,44,31,73,74,68,30,45,80,42,84,43,97,78,44,40,28,27,32,41,69,67,45,72,49,77,35,41,65,69,47,50,53,46,50,68,67,55,53,75,66,59,59,68,48,50,53,51,47,52,52,39,25,43,70,42,50,51,56,67,66,63,38,42,74,64,71,42,58,66,52,78,69,54,24,72,62,47,42,52,49,49,10,72,35,30,42,57,46,58,64,49,42,52,49,46,57,68,63,70,58,67,40,75,73,45,58,49,61,28,57,75,60,81,54,80,62,90,64,70,50,34,61,36,34,40,36,46,35,46,60,94,75,20,30,35,38,39,34,38,22,45,44,31,44,53,83,57,48,38,63,52,49,53,49,50,53,50,56,56,50,68,68,35,90,43,58,72,53,36,42,33,39,37,27,45,29,34,27,40,47,56,91,36,48,66,51,51,52,43,38,75,72,65,42,52,78,58,77,77,74,86,79,102